Protein 4MFI (pdb70)

Radius of gyration: 21.53 Å; Cα contacts (8 Å, |Δi|>4): 781; chains: 1; bounding box: 60×63×35 Å

Foldseek 3Di:
DFQEDQDAQEEEDLCPLVNPVLVVVLQVVLCVVVVSHHYDYDNQHNDQVSNLVSQVVCVVDHPHGQKGKHWLFSQLVCVLVVFFDFCVVLCVVLVQPVVQFLVQQQVSQDDPRTGFFHHAFKKWKWKKFFVVLCVQLVHDPADDQALVRVLVSLLSSLVSLDPQAAQEEAEALVPRLQQLQQNLVQQVHACADALHGGCQPPSNLVSLVSLLCSCPVSRRYAYDHPRLVCVLVSRYRMYIDMLLSVVVSVVRHPGDMAIAHHHAHPPLAFRMAMTTIGMTGTPRHDPVSNSVSVSSRSSCLPLVNLLSSCVVRSGARRGNCVCVPPVSVVVCVVPVRSVNRHVCSNRHHHHDCQCRVQPCSSNLVSVLSNCCRPVVDRSNVSSVVSVVVSNVRCVVPPDVSPD

B-factor: mean 14.67, std 10.22, range [3.07, 52.26]

Solvent-accessible surface area: 16626 Å² total; per-residue (Å²): 136,62,27,75,52,116,43,68,7,36,2,19,0,11,28,13,47,181,3,34,64,6,2,136,73,2,15,30,69,0,63,123,158,54,112,127,31,54,16,111,31,42,101,4,13,168,54,42,66,76,0,1,101,87,0,77,71,18,30,163,31,56,123,2,0,1,0,0,0,2,7,22,59,51,3,2,90,2,15,35,64,52,33,9,14,38,0,51,129,9,12,64,126,48,60,21,76,40,109,19,3,11,101,11,0,16,40,22,3,70,25,107,54,125,33,32,0,2,0,5,0,3,11,0,0,0,0,0,10,7,43,55,9,3,132,131,11,65,28,63,96,78,9,7,125,44,4,64,46,2,28,130,23,0,58,61,0,49,157,36,9,31,108,76,86,16,0,0,0,4,3,27,18,102,54,0,1,10,1,0,0,0,0,0,12,15,68,59,5,13,0,4,92,128,49,91,10,20,1,47,85,105,37,1,32,58,0,0,53,25,0,65,63,0,23,71,66,91,30,3,5,33,30,0,118,79,16,23,76,42,1,6,87,9,73,2,0,0,0,2,2,22,4,45,30,24,72,44,2,66,92,64,20,236,49,89,8,5,12,6,68,6,4,52,10,106,152,67,43,54,3,3,0,1,2,16,0,0,0,0,0,0,33,46,6,27,115,121,13,25,25,24,0,0,63,1,0,18,18,3,2,33,35,73,3,3,0,42,5,8,45,107,26,28,35,11,5,0,20,91,38,0,71,105,28,84,59,1,155,124,63,6,67,97,53,89,70,15,96,39,2,19,86,7,10,102,91,12,94,57,16,9,50,1,19,12,15,4,51,35,0,10,118,26,2,3,56,6,0,44,15,0,3,109,178,17,24,80,2,67,152,17,2,41,72,4,33,134,110,0,68,94,42,2,74,173,59,7,66,212,124,56,137

Sequence (403 aa):
SVKSGSGPIDFWSSHPGQSSAAERELIGRFQDRFPTLSVKLIDAGKDYDEVAQKFNAALIGTDVPDVVLLDDRWWFHFALSGVLTALDDLFGQVGVDTTDYVDSLLADYEFNGRHYAVPYARSTPLFYYNKAAWQQAGLPDRGPQSWSEFDEWGPELQRVVGAGRSAHGWANADLISWTFQGPNWAFGGAYSDKWTLTLTEPATIAAGNFYRNSIHGKGYAAVANDIANEFATGILASAVASTGSLAGITASARFDFGAAPLPTGPDAAPACPTGGAGLAIPAKLSEERKVNALKFIAFVTNPTNTAYFSQQTGYLPVRKSAVDDASERHYLADNPRARVALDQLPHTRTQDYARVFLPGGDRIISAGLESSIGLRGADVTKTFTNIQKRLQVILDRQIMRKLA

Structure (mmCIF, N/CA/C/O backbone):
data_4MFI
#
_entry.id   4MFI
#
_cell.length_a   154.745
_cell.length_b   72.200
_cell.length_c   41.817
_cell.angle_alpha   90.00
_cell.angle_beta   96.41
_cell.angle_gamma   90.00
#
_symmetry.space_group_name_H-M   'C 1 2 1'
#
loop_
_entity.id
_entity.type
_entity.pdbx_description
1 polymer 'Sn-glycerol-3-phosphate ABC transporter substrate-binding protein UspB'
2 water water
#
loop_
_atom_site.group_PDB
_atom_site.id
_atom_site.type_symbol
_atom_site.label_atom_id
_atom_site.label_alt_id
_atom_site.label_comp_id
_atom_site.label_asym_id
_atom_site.label_entity_id
_atom_site.label_seq_id
_atom_site.pdbx_PDB_ins_code
_atom_site.Cartn_x
_atom_site.Cartn_y
_atom_site.Cartn_z
_atom_site.occupancy
_atom_site.B_iso_or_equiv
_atom_site.auth_seq_id
_atom_site.auth_comp_id
_atom_site.auth_asym_id
_atom_site.auth_atom_id
_atom_site.pdbx_PDB_model_num
ATOM 1 N N . SER A 1 31 ? 11.737 -3.396 11.232 1.00 39.90 31 SER A N 1
ATOM 2 C CA . SER A 1 31 ? 12.938 -2.655 10.863 1.00 39.10 31 SER A CA 1
ATOM 3 C C . SER A 1 31 ? 12.682 -1.152 10.774 1.00 34.57 31 SER A C 1
ATOM 4 O O . SER A 1 31 ? 13.616 -0.359 10.874 1.00 34.93 31 SER A O 1
ATOM 7 N N . VAL A 1 32 ? 11.426 -0.754 10.583 1.00 30.30 32 VAL A N 1
ATOM 8 C CA . VAL A 1 32 ? 11.113 0.675 10.539 1.00 24.96 32 VAL A CA 1
ATOM 9 C C . VAL A 1 32 ? 10.015 1.107 11.504 1.00 20.94 32 VAL A C 1
ATOM 10 O O . VAL A 1 32 ? 9.226 0.291 11.998 1.00 22.26 32 VAL A O 1
ATOM 14 N N . LYS A 1 33 ? 9.982 2.411 11.760 1.00 18.79 33 LYS A N 1
ATOM 15 C CA . LYS A 1 33 ? 8.915 3.021 12.532 1.00 17.99 33 LYS A CA 1
ATOM 16 C C . LYS A 1 33 ? 7.675 3.091 11.656 1.00 18.99 33 LYS A C 1
ATOM 17 O O . LYS A 1 33 ? 7.646 3.798 10.646 1.00 18.80 33 LYS A O 1
ATOM 23 N N . SER A 1 34 ? 6.651 2.348 12.046 1.00 21.62 34 SER A N 1
ATOM 24 C CA . SER A 1 34 ? 5.424 2.288 11.273 1.00 25.10 34 SER A CA 1
ATOM 25 C C . SER A 1 34 ? 4.238 2.524 12.198 1.00 28.16 34 SER A C 1
ATOM 26 O O . SER A 1 34 ? 4.409 2.715 13.402 1.00 30.31 34 SER A O 1
ATOM 29 N N . GLY A 1 35 ? 3.033 2.523 11.647 1.00 31.12 35 GLY A N 1
ATOM 30 C CA . GLY A 1 35 ? 1.857 2.693 12.478 1.00 32.71 35 GLY A CA 1
ATOM 31 C C . GLY A 1 35 ? 1.367 4.125 12.560 1.00 33.19 35 GLY A C 1
ATOM 32 O O . GLY A 1 35 ? 1.893 5.017 11.887 1.00 32.89 35 GLY A O 1
ATOM 33 N N . SER A 1 36 ? 0.368 4.344 13.410 1.00 34.96 36 SER A N 1
ATOM 34 C CA . SER A 1 36 ? -0.398 5.586 13.393 1.00 34.51 36 SER A CA 1
ATOM 35 C C . SER A 1 36 ? -0.229 6.463 14.630 1.00 31.55 36 SER A C 1
ATOM 36 O O . SER A 1 36 ? -1.085 7.305 14.911 1.00 32.47 36 SER A O 1
ATOM 39 N N . GLY A 1 37 ? 0.861 6.277 15.369 1.00 27.37 37 GLY A N 1
ATOM 40 C CA . GLY A 1 37 ? 1.152 7.153 16.490 1.00 23.99 37 GLY A CA 1
ATOM 41 C C . GLY A 1 37 ? 1.462 8.546 15.973 1.00 21.70 37 GLY A C 1
ATOM 42 O O . GLY A 1 37 ? 1.739 8.712 14.786 1.00 20.73 37 GLY A O 1
ATOM 43 N N . PRO A 1 38 ? 1.414 9.555 16.855 1.00 21.31 38 PRO A N 1
ATOM 44 C CA . PRO A 1 38 ? 1.645 10.950 16.461 1.00 19.73 38 PRO A CA 1
ATOM 45 C C . PRO A 1 38 ? 3.006 11.157 15.814 1.00 17.75 38 PRO A C 1
ATOM 46 O O . PRO A 1 38 ? 3.937 10.375 16.045 1.00 19.00 38 PRO A O 1
ATOM 50 N N . ILE A 1 39 ? 3.107 12.202 15.000 1.00 14.44 39 ILE A N 1
ATOM 51 C CA . ILE A 1 39 ? 4.385 12.647 14.463 1.00 12.50 39 ILE A CA 1
ATOM 52 C C . ILE A 1 39 ? 5.263 13.146 15.612 1.00 12.83 39 ILE A C 1
ATOM 53 O O . ILE A 1 39 ? 4.894 14.095 16.309 1.00 13.92 39 ILE A O 1
ATOM 58 N N . ASP A 1 40 ? 6.412 12.503 15.818 1.00 11.81 40 ASP A N 1
ATOM 59 C CA . ASP A 1 40 ? 7.323 12.889 16.894 1.00 11.82 40 ASP A CA 1
ATOM 60 C C . ASP A 1 40 ? 8.345 13.894 16.372 1.00 9.90 40 ASP A C 1
ATOM 61 O O . ASP A 1 40 ? 9.163 13.570 15.506 1.00 10.67 40 ASP A O 1
ATOM 66 N N . PHE A 1 41 ? 8.267 15.121 16.880 1.00 10.19 41 PHE A N 1
ATOM 67 C CA . PHE A 1 41 ? 9.127 16.222 16.453 1.00 9.20 41 PHE A CA 1
ATOM 68 C C . PHE A 1 41 ? 10.138 16.501 17.561 1.00 10.45 41 PHE A C 1
ATOM 69 O O . PHE A 1 41 ? 9.781 16.999 18.633 1.00 11.51 41 PHE A O 1
ATOM 77 N N . TRP A 1 42 ? 11.395 16.155 17.298 1.00 10.54 42 TRP A N 1
ATOM 78 C CA . TRP A 1 42 ? 12.477 16.358 18.257 1.00 10.03 42 TRP A CA 1
ATOM 79 C C . TRP A 1 42 ? 13.169 17.689 18.022 1.00 9.79 42 TRP A C 1
ATOM 80 O O . TRP A 1 42 ? 13.824 17.891 16.994 1.00 10.19 42 TRP A O 1
ATOM 91 N N . SER A 1 43 ? 13.023 18.595 18.982 1.00 9.23 43 SER A N 1
ATOM 92 C CA . SER A 1 43 ? 13.597 19.930 18.881 1.00 9.70 43 SER A CA 1
ATOM 93 C C . SER A 1 43 ? 14.332 20.318 20.162 1.00 11.44 43 SER A C 1
ATOM 94 O O . SER A 1 43 ? 14.020 19.819 21.247 1.00 13.76 43 SER A O 1
ATOM 97 N N . SER A 1 44 ? 15.311 21.205 20.026 1.00 10.88 44 SER A N 1
ATOM 98 C CA . SER A 1 44 ? 15.966 21.808 21.180 1.00 12.17 44 SER A CA 1
ATOM 99 C C . SER A 1 44 ? 15.334 23.159 21.507 1.00 11.17 44 SER A C 1
ATOM 100 O O . SER A 1 44 ? 15.784 23.860 22.413 1.00 12.59 44 SER A O 1
ATOM 103 N N . HIS A 1 45 ? 14.284 23.510 20.769 1.00 11.98 45 HIS A N 1
ATOM 104 C CA . HIS A 1 45 ? 13.599 24.789 20.951 1.00 12.08 45 HIS A CA 1
ATOM 105 C C . HIS A 1 45 ? 14.573 25.964 20.853 1.00 11.82 45 HIS A C 1
ATOM 106 O O . HIS A 1 45 ? 14.669 26.768 21.785 1.00 13.48 45 HIS A O 1
ATOM 113 N N . PRO A 1 46 ? 15.293 26.075 19.727 1.00 11.96 46 PRO A N 1
ATOM 114 C CA . PRO A 1 46 ? 16.340 27.099 19.631 1.00 12.20 46 PRO A CA 1
ATOM 115 C C . PRO A 1 46 ? 15.771 28.507 19.773 1.00 13.90 46 PRO A C 1
ATOM 116 O O . PRO A 1 46 ? 14.674 28.789 19.281 1.00 14.01 46 PRO A O 1
ATOM 120 N N . GLY A 1 47 ? 16.503 29.381 20.454 1.00 16.24 47 GLY A N 1
ATOM 121 C CA . GLY A 1 47 ? 16.003 30.717 20.716 1.00 17.09 47 GLY A CA 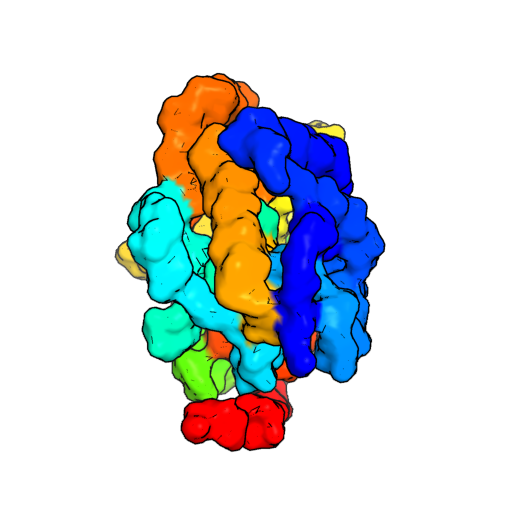1
ATOM 122 C C . GLY A 1 47 ? 14.813 30.717 21.657 1.00 17.75 47 GLY A C 1
ATOM 123 O O . GLY A 1 47 ? 13.956 31.599 21.572 1.00 20.07 47 GLY A O 1
ATOM 124 N N . GLN A 1 48 ? 14.761 29.722 22.545 1.00 17.34 48 GLN A N 1
ATOM 125 C CA . GLN A 1 48 ? 13.689 29.581 23.540 1.00 18.79 48 GLN A CA 1
ATOM 126 C C . GLN A 1 48 ? 12.315 29.599 22.887 1.00 17.78 48 GLN A C 1
ATOM 127 O O . GLN A 1 48 ? 11.426 30.356 23.296 1.00 18.82 48 GLN A O 1
ATOM 133 N N . SER A 1 49 ? 12.146 28.741 21.888 1.00 15.45 49 SER A N 1
ATOM 134 C CA . SER A 1 49 ? 11.033 28.853 20.954 1.00 13.83 49 SER A CA 1
ATOM 135 C C . SER A 1 49 ? 9.926 27.832 21.146 1.00 13.67 49 SER A C 1
ATOM 136 O O . SER A 1 49 ? 9.122 27.637 20.239 1.00 14.50 49 SER A O 1
ATOM 139 N N . SER A 1 50 ? 9.863 27.188 22.310 1.00 13.83 50 SER A N 1
ATOM 140 C CA . SER A 1 50 ? 8.850 26.150 22.513 1.00 14.92 50 SER A CA 1
ATOM 141 C C . SER A 1 50 ? 7.423 26.677 22.331 1.00 13.64 50 SER A C 1
ATOM 142 O O . SER A 1 50 ? 6.591 25.996 21.743 1.00 13.42 50 SER A O 1
ATOM 145 N N . ALA A 1 51 ? 7.145 27.886 22.815 1.00 14.36 51 ALA A N 1
ATOM 146 C CA . ALA A 1 51 ? 5.825 28.487 22.609 1.00 15.66 51 ALA A CA 1
ATOM 147 C C . ALA A 1 51 ? 5.508 28.698 21.126 1.00 14.49 51 ALA A C 1
ATOM 148 O O . ALA A 1 51 ? 4.393 28.423 20.676 1.00 15.45 51 ALA A O 1
ATOM 150 N N . ALA A 1 52 ? 6.483 29.187 20.365 1.00 13.95 52 ALA A N 1
ATOM 151 C CA . ALA A 1 52 ? 6.282 29.391 18.934 1.00 12.51 52 ALA A CA 1
ATOM 152 C C . ALA A 1 52 ? 6.073 28.057 18.228 1.00 11.77 52 ALA A C 1
ATOM 153 O O . ALA A 1 52 ? 5.255 27.950 17.315 1.00 12.38 52 ALA A O 1
ATOM 155 N N . GLU A 1 53 ? 6.813 27.036 18.657 1.00 11.48 53 GLU A N 1
ATOM 156 C CA . GLU A 1 53 ? 6.667 25.704 18.080 1.00 11.90 53 GLU A CA 1
ATOM 157 C C . GLU A 1 53 ? 5.296 25.096 18.389 1.00 12.13 53 GLU A C 1
ATOM 158 O O . GLU A 1 53 ? 4.677 24.471 17.523 1.00 12.53 53 GLU A O 1
ATOM 164 N N . ARG A 1 54 ? 4.815 25.274 19.616 1.00 12.54 54 ARG A N 1
ATOM 165 C CA . ARG A 1 54 ? 3.476 24.796 19.955 1.00 13.56 54 ARG A CA 1
ATOM 166 C C . ARG A 1 54 ? 2.402 25.499 19.122 1.00 14.07 54 ARG A C 1
ATOM 167 O O . ARG A 1 54 ? 1.407 24.884 18.736 1.00 14.83 54 ARG A O 1
ATOM 175 N N . GLU A 1 55 ? 2.608 26.782 18.838 1.00 13.12 55 GLU A N 1
ATOM 176 C CA . GLU A 1 55 ? 1.675 27.522 17.997 1.00 13.02 55 GLU A CA 1
ATOM 177 C C . GLU A 1 55 ? 1.684 26.976 16.571 1.00 13.12 55 GLU A C 1
ATOM 178 O O . GLU A 1 55 ? 0.628 26.794 15.962 1.00 13.47 55 GLU A O 1
ATOM 184 N N . LEU A 1 56 ? 2.871 26.699 16.039 1.00 12.77 56 LEU A N 1
ATOM 185 C CA . LEU A 1 56 ? 2.973 26.154 14.689 1.00 12.18 56 LEU A CA 1
ATOM 186 C C . LEU A 1 56 ? 2.333 24.765 14.603 1.00 11.21 56 LEU A C 1
ATOM 187 O O . LEU A 1 56 ? 1.676 24.433 13.612 1.00 11.46 56 LEU A O 1
ATOM 192 N N . ILE A 1 57 ? 2.507 23.964 15.651 1.00 10.67 57 ILE A N 1
ATOM 193 C CA . ILE A 1 57 ? 1.881 22.644 15.718 1.00 12.32 57 ILE A CA 1
ATOM 194 C C . ILE A 1 57 ? 0.355 22.766 15.724 1.00 13.27 57 ILE A C 1
ATOM 195 O O . ILE A 1 57 ? -0.343 21.995 15.060 1.00 12.12 57 ILE A O 1
ATOM 200 N N . GLY A 1 58 ? -0.155 23.754 16.457 1.00 13.09 58 GLY A N 1
ATOM 201 C CA . GLY A 1 58 ? -1.586 23.999 16.501 1.00 13.32 58 GLY A CA 1
ATOM 202 C C . GLY A 1 58 ? -2.117 24.361 15.127 1.00 12.34 58 GLY A C 1
ATOM 203 O O . GLY A 1 58 ? -3.173 23.870 14.708 1.00 14.38 58 GLY A O 1
ATOM 204 N N . ARG A 1 59 ? -1.387 25.223 14.423 1.00 12.21 59 ARG A N 1
ATOM 205 C CA . ARG A 1 59 ? -1.769 25.605 13.065 1.00 11.09 59 ARG A CA 1
ATOM 206 C C . ARG A 1 59 ? -1.758 24.388 12.142 1.00 11.18 59 ARG A C 1
ATOM 207 O O . ARG A 1 59 ? -2.650 24.224 11.306 1.00 12.67 59 ARG A O 1
ATOM 215 N N . PHE A 1 60 ? -0.752 23.532 12.305 1.00 11.46 60 PHE A N 1
ATOM 216 C CA . PHE A 1 60 ? -0.643 22.329 11.488 1.00 10.89 60 PHE A CA 1
ATOM 217 C C . PHE A 1 60 ? -1.832 21.402 11.707 1.00 11.48 60 PHE A C 1
ATOM 218 O O . PHE A 1 60 ? -2.446 20.917 10.748 1.00 12.47 60 PHE A O 1
ATOM 226 N N . GLN A 1 61 ? -2.161 21.168 12.972 1.00 12.35 61 GLN A N 1
ATOM 227 C CA . GLN A 1 61 ? -3.258 20.272 13.315 1.00 14.65 61 GLN A CA 1
ATOM 228 C C . GLN A 1 61 ? -4.614 20.813 12.859 1.00 14.86 61 GLN A C 1
ATOM 229 O O . GLN A 1 61 ? -5.531 20.036 12.581 1.00 17.58 61 GLN A O 1
ATOM 235 N N . ASP A 1 62 ? -4.736 22.136 12.754 1.00 14.77 62 ASP A N 1
ATOM 236 C CA . ASP A 1 62 ? -5.944 22.740 12.179 1.00 16.68 62 ASP A CA 1
ATOM 237 C C . ASP A 1 62 ? -6.069 22.428 10.688 1.00 17.29 62 ASP A C 1
ATOM 238 O O . ASP A 1 62 ? -7.165 22.172 10.185 1.00 18.70 62 ASP A O 1
ATOM 243 N N . ARG A 1 63 ? -4.938 22.463 9.987 1.00 15.37 63 ARG A N 1
ATOM 244 C CA . ARG A 1 63 ? -4.904 22.270 8.541 1.00 14.31 63 ARG A CA 1
ATOM 245 C C . ARG A 1 63 ? -4.949 20.792 8.176 1.00 14.53 63 ARG A C 1
ATOM 246 O O . ARG A 1 63 ? -5.507 20.415 7.143 1.00 14.46 63 ARG A O 1
ATOM 254 N N . PHE A 1 64 ? -4.350 19.963 9.026 1.00 14.38 64 PHE A N 1
ATOM 255 C CA . PHE A 1 64 ? -4.298 18.518 8.813 1.00 13.89 64 PHE A CA 1
ATOM 256 C C . PHE A 1 64 ? -4.956 17.827 10.007 1.00 14.81 64 PHE A C 1
ATOM 257 O O . PHE A 1 64 ? -4.266 17.287 10.871 1.00 15.50 64 PHE A O 1
ATOM 265 N N . PRO A 1 65 ? -6.301 17.843 10.062 1.00 17.10 65 PRO A N 1
ATOM 266 C CA . PRO A 1 65 ? -7.022 17.400 11.264 1.00 18.52 65 PRO A CA 1
ATOM 267 C C . PRO A 1 65 ? -6.877 15.913 11.581 1.00 23.16 65 PRO A C 1
ATOM 268 O O . PRO A 1 65 ? -7.262 15.490 12.671 1.00 25.78 65 PRO A O 1
ATOM 272 N N . THR A 1 66 ? -6.328 15.138 10.652 1.00 25.72 66 THR A N 1
ATOM 273 C CA . THR A 1 66 ? -6.146 13.708 10.873 1.00 28.95 66 THR A CA 1
ATOM 274 C C . THR A 1 66 ? -4.760 13.385 11.433 1.00 25.51 66 THR A C 1
ATOM 275 O O . THR A 1 66 ? -4.470 12.234 11.758 1.00 28.30 66 THR A O 1
ATOM 279 N N . LEU A 1 67 ? -3.908 14.401 11.547 1.00 20.66 67 LEU A N 1
ATOM 280 C CA . LEU A 1 67 ? -2.553 14.203 12.050 1.00 18.80 67 LEU A CA 1
ATOM 281 C C . LEU A 1 67 ? -2.353 14.958 13.358 1.00 20.08 67 LEU A C 1
ATOM 282 O O . LEU A 1 67 ? -2.872 16.060 13.533 1.00 23.19 67 LEU A O 1
ATOM 287 N N . SER A 1 68 ? -1.609 14.361 14.281 1.00 19.62 68 SER A N 1
ATOM 288 C CA . SER A 1 68 ? -1.213 15.073 15.487 1.00 21.22 68 SER A CA 1
ATOM 289 C C . SER A 1 68 ? 0.301 15.019 15.645 1.00 18.55 68 SER A C 1
ATOM 290 O O . SER A 1 68 ? 0.957 14.085 15.172 1.00 18.92 68 SER A O 1
ATOM 293 N N . VAL A 1 69 ? 0.847 16.034 16.300 1.00 16.08 69 VAL A N 1
ATOM 294 C CA . VAL A 1 69 ? 2.286 16.151 16.486 1.00 15.29 69 VAL A CA 1
ATOM 295 C C . VAL A 1 69 ? 2.617 16.226 17.968 1.00 16.57 69 VAL A C 1
ATOM 296 O O . VAL A 1 69 ? 1.953 16.931 18.732 1.00 19.39 69 VAL A O 1
ATOM 300 N N . LYS A 1 70 ? 3.638 15.482 18.371 1.00 14.50 70 LYS A N 1
ATOM 301 C CA . LYS A 1 70 ? 4.146 15.537 19.729 1.00 16.24 70 LYS A CA 1
ATOM 302 C C . LYS A 1 70 ? 5.476 16.288 19.707 1.00 15.60 70 LYS A C 1
ATOM 303 O O . LYS A 1 70 ? 6.416 15.880 19.016 1.00 15.07 70 LYS A O 1
ATOM 309 N N . LEU A 1 71 ? 5.537 17.399 20.436 1.00 13.32 71 LEU A N 1
ATOM 310 C CA . LEU A 1 71 ? 6.769 18.168 20.562 1.00 13.90 71 LEU A CA 1
ATOM 311 C C . LEU A 1 71 ? 7.605 17.579 21.687 1.00 14.54 71 LEU A C 1
ATOM 312 O O . LEU A 1 71 ? 7.186 17.563 22.846 1.00 17.01 71 LEU A O 1
ATOM 317 N N . ILE A 1 72 ? 8.781 17.073 21.332 1.00 14.41 72 ILE A N 1
ATOM 318 C CA . ILE A 1 72 ? 9.666 16.430 22.285 1.00 16.45 72 ILE A CA 1
ATOM 319 C C . ILE A 1 72 ? 10.845 17.349 22.571 1.00 16.02 72 ILE A C 1
ATOM 320 O O . ILE A 1 72 ? 11.500 17.808 21.639 1.00 15.94 72 ILE A O 1
ATOM 325 N N . ASP A 1 73 ? 11.107 17.630 23.848 1.00 18.58 73 ASP A N 1
ATOM 326 C CA . ASP A 1 73 ? 12.329 18.338 24.232 1.00 20.12 73 ASP A CA 1
ATOM 327 C C . ASP A 1 73 ? 13.494 17.360 24.120 1.00 18.99 73 ASP A C 1
ATOM 328 O O . ASP A 1 73 ? 13.726 16.539 25.014 1.00 20.63 73 ASP A O 1
ATOM 333 N N . ALA A 1 74 ? 14.228 17.462 23.019 1.00 16.81 74 ALA A N 1
ATOM 334 C CA . ALA A 1 74 ? 15.257 16.485 22.686 1.00 15.80 74 ALA A CA 1
ATOM 335 C C . ALA A 1 74 ? 16.651 16.937 23.113 1.00 15.38 74 ALA A C 1
ATOM 336 O O . ALA A 1 74 ? 17.645 16.266 22.829 1.00 17.27 74 ALA A O 1
ATOM 338 N N . GLY A 1 75 ? 16.736 18.068 23.803 1.00 15.85 75 GLY A N 1
ATOM 339 C CA . GLY A 1 75 ? 18.030 18.538 24.268 1.00 18.08 75 GLY A CA 1
ATOM 340 C C . GLY A 1 75 ? 18.080 20.039 24.451 1.00 16.30 75 GLY A C 1
ATOM 341 O O . GLY A 1 75 ? 17.228 20.758 23.935 1.00 18.67 75 GLY A O 1
ATOM 342 N N . LYS A 1 76 ? 19.080 20.516 25.184 1.00 16.02 76 LYS A N 1
ATOM 343 C CA . LYS A 1 76 ? 19.207 21.948 25.431 1.00 17.47 76 LYS A CA 1
ATOM 344 C C . LYS A 1 76 ? 19.884 22.669 24.260 1.00 15.48 76 LYS A C 1
ATOM 345 O O . LYS A 1 76 ? 19.814 23.894 24.147 1.00 16.56 76 LYS A O 1
ATOM 351 N N . ASP A 1 77 ? 20.538 21.902 23.393 1.00 13.53 77 ASP A N 1
ATOM 352 C CA . ASP A 1 77 ? 21.208 22.467 22.224 1.00 12.19 77 ASP A CA 1
ATOM 353 C C . ASP A 1 77 ? 21.285 21.435 21.105 1.00 10.38 77 ASP A C 1
ATOM 354 O O . ASP A 1 77 ? 20.847 20.288 21.283 1.00 10.58 77 ASP A O 1
ATOM 359 N N . TYR A 1 78 ? 21.847 21.832 19.966 1.00 9.89 78 TYR A N 1
ATOM 360 C CA . TYR A 1 78 ? 21.895 20.959 18.801 1.00 8.81 78 TYR A CA 1
ATOM 361 C C . TYR A 1 78 ? 22.749 19.722 19.040 1.00 8.42 78 TYR A C 1
ATOM 362 O O . TYR A 1 78 ? 22.450 18.654 18.507 1.00 10.17 78 TYR A O 1
ATOM 371 N N . ASP A 1 79 ? 23.819 19.868 19.821 1.00 9.36 79 ASP A N 1
ATOM 372 C CA . ASP A 1 79 ? 24.689 18.738 20.121 1.00 11.01 79 ASP A CA 1
ATOM 373 C C . ASP A 1 79 ? 23.927 17.658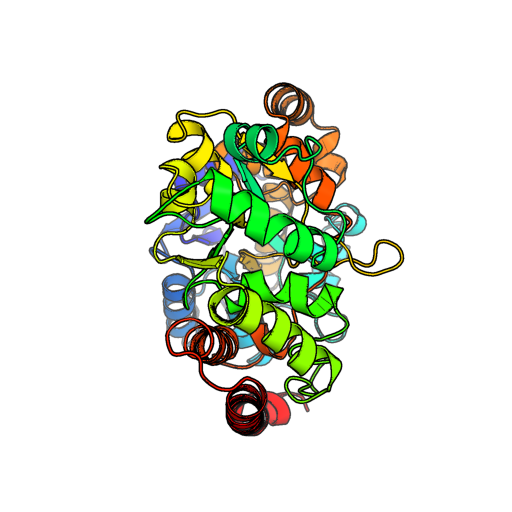 20.879 1.00 10.16 79 ASP A C 1
ATOM 374 O O . ASP A 1 79 ? 24.077 16.467 20.600 1.00 10.76 79 ASP A O 1
ATOM 379 N N . GLU A 1 80 ? 23.094 18.075 21.829 1.00 9.87 80 GLU A N 1
ATOM 380 C CA . GLU A 1 80 ? 22.324 17.123 22.621 1.00 10.77 80 GLU A CA 1
ATOM 381 C C . GLU A 1 80 ? 21.258 16.422 21.784 1.00 9.75 80 GLU A C 1
ATOM 382 O O . GLU A 1 80 ? 21.025 15.221 21.951 1.00 11.38 80 GLU A O 1
ATOM 388 N N . VAL A 1 81 ? 20.616 17.156 20.878 1.00 9.95 81 VAL A N 1
ATOM 389 C CA . VAL A 1 81 ? 19.639 16.529 19.991 1.00 9.65 81 VAL A CA 1
ATOM 390 C C . VAL A 1 81 ? 20.321 15.454 19.155 1.00 8.74 81 VAL A C 1
ATOM 391 O O . VAL A 1 81 ? 19.785 14.359 18.980 1.00 10.03 81 VAL A O 1
ATOM 395 N N . ALA A 1 82 ? 21.513 15.766 18.654 1.00 9.05 82 ALA A N 1
ATOM 396 C CA . ALA A 1 82 ? 22.248 14.823 17.828 1.00 8.95 82 ALA A CA 1
ATOM 397 C C . ALA A 1 82 ? 22.566 13.529 18.586 1.00 8.97 82 ALA A C 1
ATOM 398 O O . ALA A 1 82 ? 22.427 12.437 18.026 1.00 9.52 82 ALA A O 1
ATOM 400 N N . GLN A 1 83 ? 23.001 13.636 19.845 1.00 10.43 83 GLN A N 1
ATOM 401 C CA . GLN A 1 83 ? 23.296 12.433 20.627 1.00 10.02 83 GLN A CA 1
ATOM 402 C C . GLN A 1 83 ? 22.041 11.619 20.923 1.00 10.22 83 GLN A C 1
ATOM 403 O O . GLN A 1 83 ? 22.071 10.386 20.900 1.00 12.70 83 GLN A O 1
ATOM 409 N N . LYS A 1 84 ? 20.935 12.303 21.201 1.00 10.35 84 LYS A N 1
ATOM 410 C CA . LYS A 1 84 ? 19.689 11.597 21.464 1.00 10.51 84 LYS A CA 1
ATOM 411 C C . LYS A 1 84 ? 19.251 10.842 20.208 1.00 10.28 84 LYS A C 1
ATOM 412 O O . LYS A 1 84 ? 18.828 9.681 20.286 1.00 11.03 84 LYS A O 1
ATOM 418 N N . PHE A 1 85 ? 19.386 11.491 19.052 1.00 9.97 85 PHE A N 1
ATOM 419 C CA . PHE A 1 85 ? 19.079 10.851 17.777 1.00 10.21 85 PHE A CA 1
ATOM 420 C C . PHE A 1 85 ? 19.994 9.650 17.539 1.00 10.94 85 PHE A C 1
ATOM 421 O O . PHE A 1 85 ? 19.528 8.569 17.184 1.00 10.82 85 PHE A O 1
ATOM 429 N N . ASN A 1 86 ? 21.296 9.831 17.743 1.00 10.74 86 ASN A N 1
ATOM 430 C CA . ASN A 1 86 ? 22.244 8.740 17.565 1.00 12.17 86 ASN A CA 1
ATOM 431 C C . ASN A 1 86 ? 21.849 7.499 18.370 1.00 11.61 86 ASN A C 1
ATOM 432 O O . ASN A 1 86 ? 21.868 6.374 17.858 1.00 12.95 86 ASN A O 1
ATOM 437 N N . ALA A 1 87 ? 21.474 7.707 19.627 1.00 11.76 87 ALA A N 1
ATOM 438 C CA . ALA A 1 87 ? 21.109 6.589 20.488 1.00 13.23 87 ALA A CA 1
ATOM 439 C C . ALA A 1 87 ? 19.826 5.911 20.031 1.00 12.34 87 ALA A C 1
ATOM 440 O O . ALA A 1 87 ? 19.679 4.693 20.154 1.00 15.77 87 ALA A O 1
ATOM 442 N N . ALA A 1 88 ? 18.894 6.700 19.503 1.00 12.30 88 ALA A N 1
ATOM 443 C CA . ALA A 1 88 ? 17.600 6.166 19.093 1.00 13.68 88 ALA A CA 1
ATOM 444 C C . ALA A 1 88 ? 17.726 5.295 17.844 1.00 15.03 88 ALA A C 1
ATOM 445 O O . ALA A 1 88 ? 16.872 4.448 17.577 1.00 17.09 88 ALA A O 1
ATOM 447 N N . LEU A 1 89 ? 18.803 5.498 17.091 1.00 14.34 89 LEU A N 1
ATOM 448 C CA . LEU A 1 89 ? 18.998 4.808 15.817 1.00 16.41 89 LEU A CA 1
ATOM 449 C C . LEU A 1 89 ? 19.156 3.287 15.917 1.00 22.72 89 LEU A C 1
ATOM 450 O O . LEU A 1 89 ? 18.988 2.583 14.919 1.00 25.25 89 LEU A O 1
ATOM 455 N N . ILE A 1 90 ? 19.470 2.774 17.103 1.00 25.30 90 ILE A N 1
ATOM 456 C CA . ILE A 1 90 ? 19.570 1.322 17.267 1.00 27.57 90 ILE A CA 1
ATOM 457 C C . ILE A 1 90 ? 18.213 0.638 17.078 1.00 28.27 90 ILE A C 1
ATOM 458 O O . ILE A 1 90 ? 18.141 -0.482 16.563 1.00 32.96 90 ILE A O 1
ATOM 463 N N . GLY A 1 91 ? 17.142 1.321 17.478 1.00 24.06 91 GLY A N 1
ATOM 464 C CA . GLY A 1 91 ? 15.799 0.771 17.383 1.00 23.90 91 GLY A CA 1
ATOM 465 C C . GLY A 1 91 ? 14.879 1.595 16.497 1.00 24.39 91 GLY A C 1
ATOM 466 O O . GLY A 1 91 ? 15.336 2.320 15.607 1.00 23.91 91 GLY A O 1
ATOM 467 N N . THR A 1 92 ? 13.574 1.497 16.744 1.00 24.53 92 THR A N 1
ATOM 468 C CA . THR A 1 92 ? 12.587 2.183 15.910 1.00 26.34 92 THR A CA 1
ATOM 469 C C . THR A 1 92 ? 11.880 3.346 16.612 1.00 25.24 92 THR A C 1
ATOM 470 O O . THR A 1 92 ? 10.960 3.948 16.053 1.00 27.31 92 THR A O 1
ATOM 474 N N . ASP A 1 93 ? 12.313 3.673 17.827 1.00 23.30 93 ASP A N 1
ATOM 475 C CA . ASP A 1 93 ? 11.792 4.850 18.515 1.00 25.60 93 ASP A CA 1
ATOM 476 C C . ASP A 1 93 ? 12.565 6.098 18.089 1.00 22.66 93 ASP A C 1
ATOM 477 O O . ASP A 1 93 ? 12.998 6.899 18.919 1.00 24.43 93 ASP A O 1
ATOM 482 N N . VAL A 1 94 ? 12.745 6.241 16.781 1.00 18.91 94 VAL A N 1
ATOM 483 C CA . VAL A 1 94 ? 13.361 7.426 16.204 1.00 16.03 94 VAL A CA 1
ATOM 484 C C . VAL A 1 94 ? 12.307 8.512 16.052 1.00 14.12 94 VAL A C 1
ATOM 485 O O . VAL A 1 94 ? 11.108 8.221 16.027 1.00 16.31 94 VAL A O 1
ATOM 489 N N . PRO A 1 95 ? 12.744 9.775 15.967 1.00 12.47 95 PRO A N 1
ATOM 490 C CA . PRO A 1 95 ? 11.796 10.853 15.672 1.00 12.08 95 PRO A CA 1
ATOM 491 C C . PRO A 1 95 ? 11.286 10.737 14.242 1.00 11.05 95 PRO A C 1
ATOM 492 O O . PRO A 1 95 ? 11.926 10.083 13.411 1.00 11.73 95 PRO A O 1
ATOM 496 N N . ASP A 1 96 ? 10.149 11.359 13.957 1.00 10.57 96 ASP A N 1
ATOM 497 C CA . ASP A 1 96 ? 9.706 11.525 12.576 1.00 9.79 96 ASP A CA 1
ATOM 498 C C . ASP A 1 96 ? 10.351 12.743 11.938 1.00 9.22 96 ASP A C 1
ATOM 499 O O . ASP A 1 96 ? 10.622 12.761 10.729 1.00 9.01 96 ASP A O 1
ATOM 504 N N . VAL A 1 97 ? 10.585 13.763 12.763 1.00 8.90 97 VAL A N 1
ATOM 505 C CA . VAL A 1 97 ? 11.169 15.030 12.325 1.00 7.79 97 VAL A CA 1
ATOM 506 C C . VAL A 1 97 ? 12.213 15.404 13.360 1.00 8.71 97 VAL A C 1
ATOM 507 O O . VAL A 1 97 ? 11.919 15.431 14.557 1.00 9.37 97 VAL A O 1
ATOM 511 N N . VAL A 1 98 ? 13.437 15.660 12.914 1.00 7.45 98 VAL A N 1
ATOM 512 C CA . VAL A 1 98 ? 14.524 15.956 13.843 1.00 7.95 98 VAL A CA 1
ATOM 513 C C . VAL A 1 98 ? 15.303 17.204 13.432 1.00 6.97 98 VAL A C 1
ATOM 514 O O . VAL A 1 98 ? 15.600 17.414 12.250 1.00 7.34 98 VAL A O 1
ATOM 518 N N . LEU A 1 99 ? 15.614 18.041 14.418 1.00 7.74 99 LEU A N 1
ATOM 519 C CA . LEU A 1 99 ? 16.348 19.281 14.196 1.00 8.23 99 LEU A CA 1
ATOM 520 C C . LEU A 1 99 ? 17.862 19.028 14.216 1.00 7.32 99 LEU A C 1
ATOM 521 O O . LEU A 1 99 ? 18.429 18.674 15.255 1.00 9.48 99 LEU A O 1
ATOM 526 N N . LEU A 1 100 ? 18.511 19.204 13.067 1.00 7.05 100 LEU A N 1
ATOM 527 C CA . LEU A 1 100 ? 19.946 18.931 12.931 1.00 6.40 100 LEU A CA 1
ATOM 528 C C . LEU A 1 100 ? 20.687 20.181 12.471 1.00 6.66 100 LEU A C 1
ATOM 529 O O . LEU A 1 100 ? 20.242 20.861 11.535 1.00 7.31 100 LEU A O 1
ATOM 534 N N . ASP A 1 101 ? 21.813 20.488 13.116 1.00 5.79 101 ASP A N 1
ATOM 535 C CA . ASP A 1 101 ? 22.527 21.721 12.773 1.00 5.51 101 ASP A CA 1
ATOM 536 C C . ASP A 1 101 ? 23.392 21.602 11.520 1.00 5.73 101 ASP A C 1
ATOM 537 O O . ASP A 1 101 ? 23.399 20.564 10.840 1.00 6.31 101 ASP A O 1
ATOM 542 N N . ASP A 1 102 ? 24.117 22.675 11.230 1.00 5.79 102 ASP A N 1
ATOM 543 C CA . ASP A 1 102 ? 24.921 22.779 10.015 1.00 5.03 102 ASP A CA 1
ATOM 544 C C . ASP A 1 102 ? 26.054 21.760 9.895 1.00 4.64 102 ASP A C 1
ATOM 545 O O . ASP A 1 102 ? 26.561 21.542 8.798 1.00 5.81 102 ASP A O 1
ATOM 550 N N . ARG A 1 103 ? 26.433 21.134 11.009 1.00 5.49 103 ARG A N 1
ATOM 551 C CA . ARG A 1 103 ? 27.514 20.151 11.022 1.00 7.07 103 ARG A CA 1
ATOM 552 C C . ARG A 1 103 ? 26.959 18.743 11.165 1.00 6.87 103 ARG A C 1
ATOM 553 O O . ARG A 1 103 ? 27.447 17.797 10.551 1.00 9.63 103 ARG A O 1
ATOM 561 N N . TRP A 1 104 ? 25.927 18.600 11.981 1.00 6.30 104 TRP A N 1
ATOM 562 C CA . TRP A 1 104 ? 25.412 17.272 12.273 1.00 5.37 104 TRP A CA 1
ATOM 563 C C . TRP A 1 104 ? 24.603 16.653 11.136 1.00 5.93 104 TRP A C 1
ATOM 564 O O . TRP A 1 104 ? 24.578 15.430 11.004 1.00 7.38 104 TRP A O 1
ATOM 575 N N . TRP A 1 105 ? 23.938 17.463 10.316 1.00 6.05 105 TRP A N 1
ATOM 576 C CA . TRP A 1 105 ? 23.087 16.858 9.290 1.00 6.63 105 TRP A CA 1
ATOM 577 C C . TRP A 1 105 ? 23.899 15.974 8.339 1.00 6.18 105 TRP A C 1
ATOM 578 O O . TRP A 1 105 ? 23.464 14.868 8.006 1.00 7.06 105 TRP A O 1
ATOM 589 N N . PHE A 1 106 ? 25.087 16.430 7.937 1.00 6.00 106 PHE A N 1
ATOM 590 C CA . PHE A 1 106 ? 25.881 15.648 6.987 1.00 5.42 106 PHE A CA 1
ATOM 591 C C . PHE A 1 106 ? 26.424 14.389 7.647 1.00 6.21 106 PHE A C 1
ATOM 592 O O . PHE A 1 106 ? 26.499 13.338 7.012 1.00 7.21 106 PHE A O 1
ATOM 600 N N . HIS A 1 107 ? 26.817 14.496 8.915 1.00 6.47 107 HIS A N 1
ATOM 601 C CA . HIS A 1 107 ? 27.254 13.323 9.658 1.00 6.30 107 HIS A CA 1
ATOM 602 C C . HIS A 1 107 ? 26.224 12.200 9.558 1.00 7.56 107 HIS A C 1
ATOM 603 O O . HIS A 1 107 ? 26.555 11.044 9.268 1.00 8.54 107 HIS A O 1
ATOM 610 N N . PHE A 1 108 ? 24.961 12.542 9.777 1.00 7.60 108 PHE A N 1
ATOM 611 C CA . PHE A 1 108 ? 23.907 11.541 9.685 1.00 7.39 108 PHE A CA 1
ATOM 612 C C . PHE A 1 108 ? 23.549 11.154 8.247 1.00 7.29 108 PHE A C 1
ATOM 613 O O . PHE A 1 108 ? 23.299 9.981 7.972 1.00 9.01 108 PHE A O 1
ATOM 621 N N . ALA A 1 109 ? 23.525 12.124 7.334 1.00 7.15 109 ALA A N 1
ATOM 622 C CA . ALA A 1 109 ? 23.232 11.825 5.933 1.00 8.10 109 ALA A CA 1
ATOM 623 C C . ALA A 1 109 ? 24.251 10.844 5.357 1.00 8.78 109 ALA A C 1
ATOM 624 O O . ALA A 1 109 ? 23.884 9.878 4.681 1.00 9.97 109 ALA A O 1
ATOM 626 N N . LEU A 1 110 ? 25.530 11.088 5.635 1.00 8.26 110 LEU A N 1
ATOM 627 C CA . LEU A 1 110 ? 26.594 10.220 5.135 1.00 9.12 110 LEU A CA 1
ATOM 628 C C . LEU A 1 110 ? 26.460 8.799 5.673 1.00 11.05 110 LEU A C 1
ATOM 629 O O . LEU A 1 110 ? 26.789 7.826 4.982 1.00 13.51 110 LEU A O 1
ATOM 634 N N . SER A 1 111 ? 25.962 8.676 6.901 1.00 11.97 111 SER A N 1
ATOM 635 C CA . SER A 1 111 ? 25.799 7.364 7.526 1.00 13.42 111 SER A CA 1
ATOM 636 C C . SER A 1 111 ? 24.587 6.592 6.997 1.00 14.42 111 SER A C 1
ATOM 637 O O . SER A 1 111 ? 24.394 5.424 7.338 1.00 16.98 111 SER A O 1
ATOM 640 N N . GLY A 1 112 ? 23.776 7.246 6.168 1.00 12.66 112 GLY A N 1
ATOM 641 C CA . GLY A 1 112 ? 22.653 6.593 5.518 1.00 13.70 112 GLY A CA 1
ATOM 642 C C . GLY A 1 112 ? 21.370 6.583 6.327 1.00 12.93 112 GLY A C 1
ATOM 643 O O . GLY A 1 112 ? 20.422 5.874 5.978 1.00 15.39 112 GLY A O 1
ATOM 644 N N . VAL A 1 113 ? 21.319 7.376 7.396 1.00 9.99 113 VAL A N 1
ATOM 645 C CA . VAL A 1 113 ? 20.157 7.352 8.288 1.00 10.07 113 VAL A CA 1
ATOM 646 C C . VAL A 1 113 ? 19.138 8.476 8.068 1.00 9.87 113 VAL A C 1
ATOM 647 O O . VAL A 1 113 ? 18.168 8.579 8.818 1.00 10.77 113 VAL A O 1
ATOM 651 N N . LEU A 1 114 ? 19.356 9.312 7.051 1.00 8.67 114 LEU A N 1
ATOM 652 C CA . LEU A 1 114 ? 18.393 10.351 6.689 1.00 8.28 114 LEU A CA 1
ATOM 653 C C . LEU A 1 114 ? 17.776 10.113 5.311 1.00 10.13 114 LEU A C 1
ATOM 654 O O . LEU A 1 114 ? 18.417 9.573 4.408 1.00 14.42 114 LEU A O 1
ATOM 659 N N . THR A 1 115 ? 16.535 10.552 5.145 1.00 9.90 115 THR A N 1
ATOM 660 C CA . THR A 1 115 ? 15.845 10.443 3.865 1.00 10.54 115 THR A CA 1
ATOM 661 C C . THR A 1 115 ? 16.275 11.556 2.918 1.00 10.04 115 THR A C 1
ATOM 662 O O . THR A 1 115 ? 16.252 12.731 3.292 1.00 10.59 115 THR A O 1
ATOM 666 N N . ALA A 1 116 ? 16.671 11.196 1.699 1.00 10.67 116 ALA A N 1
ATOM 667 C CA . ALA A 1 116 ? 16.843 12.184 0.638 1.00 9.95 116 ALA A CA 1
ATOM 668 C C . ALA A 1 116 ? 15.448 12.661 0.242 1.00 11.08 116 ALA A C 1
ATOM 669 O O . ALA A 1 116 ? 14.575 11.850 -0.082 1.00 12.47 116 ALA A O 1
ATOM 671 N N . LEU A 1 117 ? 15.240 13.974 0.275 1.00 11.56 117 LEU A N 1
ATOM 672 C CA . LEU A 1 117 ? 13.891 14.547 0.261 1.00 9.88 117 LEU A CA 1
ATOM 673 C C . LEU A 1 117 ? 13.321 14.902 -1.107 1.00 10.49 117 LEU A C 1
ATOM 674 O O . LEU A 1 117 ? 12.137 15.223 -1.211 1.00 11.50 117 LEU A O 1
ATOM 679 N N . ASP A 1 118 ? 14.139 14.854 -2.150 1.00 11.07 118 ASP A N 1
ATOM 680 C CA . ASP A 1 118 ? 13.733 15.423 -3.437 1.00 11.48 118 ASP A CA 1
ATOM 681 C C . ASP A 1 118 ? 12.487 14.801 -4.064 1.00 13.87 118 ASP A C 1
ATOM 682 O O . ASP A 1 118 ? 11.616 15.520 -4.567 1.00 13.76 118 ASP A O 1
ATOM 687 N N . ASP A 1 119 ? 12.392 13.477 -4.027 1.00 14.34 119 ASP A N 1
ATOM 688 C CA . ASP A 1 119 ? 11.213 12.808 -4.561 1.00 15.81 119 ASP A CA 1
ATOM 689 C C . ASP A 1 119 ? 9.974 13.207 -3.769 1.00 14.23 119 ASP A C 1
ATOM 690 O O . ASP A 1 119 ? 8.931 13.513 -4.349 1.00 15.08 119 ASP A O 1
ATOM 695 N N . LEU A 1 120 ? 10.096 13.219 -2.446 1.00 14.10 120 LEU A N 1
ATOM 696 C CA . LEU A 1 120 ? 8.994 13.648 -1.584 1.00 13.57 120 LEU A CA 1
ATOM 697 C C . LEU A 1 120 ? 8.592 15.110 -1.808 1.00 13.28 120 LEU A C 1
ATOM 698 O O . LEU A 1 120 ? 7.400 15.426 -1.796 1.00 11.96 120 LEU A O 1
ATOM 703 N N . PHE A 1 121 ? 9.574 15.993 -2.010 1.00 11.62 121 PHE A N 1
ATOM 704 C CA . PHE A 1 121 ? 9.290 17.389 -2.357 1.00 11.36 121 PHE A CA 1
ATOM 705 C C . PHE A 1 121 ? 8.311 17.445 -3.530 1.00 11.77 121 PHE A C 1
ATOM 706 O O . PHE A 1 121 ? 7.322 18.181 -3.504 1.00 13.19 121 PHE A O 1
ATOM 714 N N . GLY A 1 122 ? 8.600 16.666 -4.567 1.00 12.28 122 GLY A N 1
ATOM 715 C CA . GLY A 1 122 ? 7.808 16.697 -5.780 1.00 12.96 122 GLY A CA 1
ATOM 716 C C . GLY A 1 122 ? 6.469 16.003 -5.631 1.00 14.45 122 GLY A C 1
ATOM 717 O O . GLY A 1 122 ? 5.519 16.334 -6.329 1.00 19.08 122 GLY A O 1
ATOM 718 N N . GLN A 1 123 ? 6.396 15.035 -4.723 1.00 13.97 123 GLN A N 1
ATOM 719 C CA . GLN A 1 123 ? 5.166 14.285 -4.493 1.00 14.62 123 GLN A CA 1
ATOM 720 C C . GLN A 1 123 ? 4.165 15.129 -3.708 1.00 13.88 123 GLN A C 1
ATOM 721 O O . GLN A 1 123 ? 2.970 15.159 -4.023 1.00 14.22 123 GLN A O 1
ATOM 727 N N . VAL A 1 124 ? 4.674 15.827 -2.698 1.00 14.63 124 VAL A N 1
ATOM 728 C CA . VAL A 1 124 ? 3.861 16.632 -1.794 1.00 14.79 124 VAL A CA 1
ATOM 729 C C . VAL A 1 124 ? 3.623 18.028 -2.391 1.00 13.81 124 VAL A C 1
ATOM 730 O O . VAL A 1 124 ? 2.696 18.741 -1.995 1.00 15.10 124 VAL A O 1
ATOM 734 N N . GLY A 1 125 ? 4.446 18.410 -3.364 1.00 12.44 125 GLY A N 1
ATOM 735 C CA . GLY A 1 125 ? 4.299 19.702 -4.016 1.00 12.69 125 GLY A CA 1
ATOM 736 C C . GLY A 1 125 ? 4.905 20.855 -3.232 1.00 11.50 125 GLY A C 1
ATOM 737 O O . GLY A 1 125 ? 4.332 21.948 -3.171 1.00 14.11 125 GLY A O 1
ATOM 738 N N . VAL A 1 126 ? 6.060 20.618 -2.617 1.00 11.04 126 VAL A N 1
ATOM 739 C CA . VAL A 1 126 ? 6.755 21.674 -1.894 1.00 11.80 126 VAL A CA 1
ATOM 740 C C . VAL A 1 126 ? 7.308 22.699 -2.885 1.00 12.17 126 VAL A C 1
ATOM 741 O O . VAL A 1 126 ? 7.953 22.334 -3.875 1.00 12.89 126 VAL A O 1
ATOM 745 N N . ASP A 1 127 ? 7.049 23.978 -2.626 1.00 12.57 127 ASP A N 1
ATOM 746 C CA . ASP A 1 127 ? 7.513 25.048 -3.506 1.00 13.04 127 ASP A CA 1
ATOM 747 C C . ASP A 1 127 ? 8.982 25.358 -3.200 1.00 12.29 127 ASP A C 1
ATOM 748 O O . ASP A 1 127 ? 9.307 26.361 -2.565 1.00 11.58 127 ASP A O 1
ATOM 753 N N . THR A 1 128 ? 9.866 24.480 -3.660 1.00 11.62 128 THR A N 1
ATOM 754 C CA . THR A 1 128 ? 11.283 24.564 -3.310 1.00 11.91 128 THR A CA 1
ATOM 755 C C . THR A 1 128 ? 11.971 25.817 -3.840 1.00 10.16 128 THR A C 1
ATOM 756 O O . THR A 1 128 ? 12.905 26.321 -3.212 1.00 11.21 128 THR A O 1
ATOM 760 N N . THR A 1 129 ? 11.516 26.333 -4.979 1.00 12.01 129 THR A N 1
ATOM 761 C CA . THR A 1 129 ? 12.128 27.548 -5.518 1.00 12.99 129 THR A CA 1
ATOM 762 C C . THR A 1 129 ? 11.805 28.786 -4.681 1.00 11.40 129 THR A C 1
ATOM 763 O O . THR A 1 129 ? 12.448 29.823 -4.842 1.00 13.70 129 THR A O 1
ATOM 767 N N . ASP A 1 130 ? 10.825 28.680 -3.784 1.00 9.90 130 ASP A N 1
ATOM 768 C CA . ASP A 1 130 ? 10.514 29.788 -2.877 1.00 10.57 130 ASP A CA 1
ATOM 769 C C . ASP A 1 130 ? 11.305 29.742 -1.565 1.00 10.11 130 ASP A C 1
ATOM 770 O O . ASP A 1 130 ? 11.157 30.622 -0.720 1.00 11.68 130 ASP A O 1
ATOM 775 N N . TYR A 1 131 ? 12.134 28.721 -1.371 1.00 8.20 131 TYR A N 1
ATOM 776 C CA . TYR A 1 131 ? 13.076 28.766 -0.254 1.0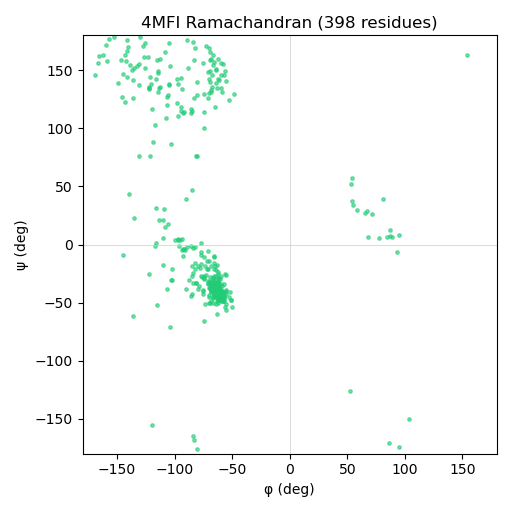0 8.28 131 TYR A CA 1
ATOM 777 C C . TYR A 1 131 ? 14.266 29.618 -0.655 1.00 7.46 131 TYR A C 1
ATOM 778 O O . TYR A 1 131 ? 14.720 29.550 -1.803 1.00 9.13 131 TYR A O 1
ATOM 787 N N . VAL A 1 132 ? 14.752 30.432 0.283 1.00 7.27 132 VAL A N 1
ATOM 788 C CA . VAL A 1 132 ? 15.970 31.217 0.080 1.00 7.26 132 VAL A CA 1
ATOM 789 C C . VAL A 1 132 ? 17.034 30.273 -0.478 1.00 7.50 132 VAL A C 1
ATOM 790 O O . VAL A 1 132 ? 17.243 29.183 0.058 1.00 7.49 132 VAL A O 1
ATOM 794 N N . ASP A 1 133 ? 17.673 30.671 -1.574 1.00 8.34 133 ASP A N 1
ATOM 795 C CA . ASP A 1 133 ? 18.509 29.747 -2.338 1.00 9.16 133 ASP A CA 1
ATOM 796 C C 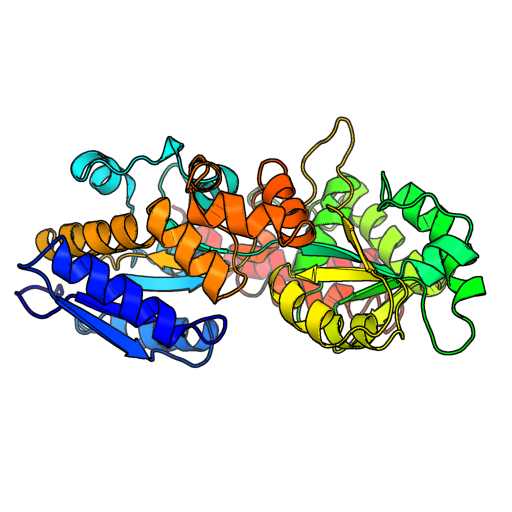. ASP A 1 133 ? 19.586 29.088 -1.493 1.00 7.19 133 ASP A C 1
ATOM 797 O O . ASP A 1 133 ? 19.710 27.854 -1.491 1.00 8.87 133 ASP A O 1
ATOM 802 N N . SER A 1 134 ? 20.356 29.896 -0.766 1.00 7.21 134 SER A N 1
ATOM 803 C CA . SER A 1 134 ? 21.466 29.352 0.010 1.00 8.08 134 SER A CA 1
ATOM 804 C C . SER A 1 134 ? 20.962 28.465 1.136 1.00 8.11 134 SER A C 1
ATOM 805 O O . SER A 1 134 ? 21.592 27.460 1.459 1.00 8.63 134 SER A O 1
ATOM 808 N N . LEU A 1 135 ? 19.825 28.828 1.727 1.00 6.76 135 LEU A N 1
ATOM 809 C CA . LEU A 1 135 ? 19.336 28.108 2.904 1.00 6.61 135 LEU A CA 1
ATOM 810 C C . LEU A 1 135 ? 18.890 26.692 2.560 1.00 7.37 135 LEU A C 1
ATOM 811 O O . LEU A 1 135 ? 19.040 25.780 3.370 1.00 7.86 135 LEU A O 1
ATOM 816 N N . LEU A 1 136 ? 18.336 26.500 1.368 1.00 7.84 136 LEU A N 1
ATOM 817 C CA . LEU A 1 136 ? 18.001 25.154 0.919 1.00 7.39 136 LEU A CA 1
ATOM 818 C C . LEU A 1 136 ? 19.239 24.417 0.394 1.00 7.84 136 LEU A C 1
ATOM 819 O O . LEU A 1 136 ? 19.404 23.213 0.638 1.00 8.00 136 LEU A O 1
ATOM 824 N N . ALA A 1 137 ? 20.109 25.141 -0.312 1.00 6.72 137 ALA A N 1
ATOM 825 C CA . ALA A 1 137 ? 21.349 24.564 -0.845 1.00 6.42 137 ALA A CA 1
ATOM 826 C C . ALA A 1 137 ? 22.283 24.074 0.258 1.00 6.50 137 ALA A C 1
ATOM 827 O O . ALA A 1 137 ? 23.131 23.211 0.020 1.00 7.66 137 ALA A O 1
ATOM 829 N N . ASP A 1 138 ? 22.133 24.629 1.461 1.00 6.45 138 ASP A N 1
ATOM 830 C CA . ASP A 1 138 ? 22.920 24.205 2.620 1.00 5.54 138 ASP A CA 1
ATOM 831 C C . ASP A 1 138 ? 22.808 22.706 2.887 1.00 5.73 138 ASP A C 1
ATOM 832 O O . ASP A 1 138 ? 23.717 22.114 3.482 1.00 8.20 138 ASP A O 1
ATOM 837 N N . TYR A 1 139 ? 21.694 22.095 2.471 1.00 5.98 139 TYR A N 1
ATOM 838 C CA . TYR A 1 139 ? 21.445 20.678 2.767 1.00 6.16 139 TYR A CA 1
ATOM 839 C C . TYR A 1 139 ? 21.574 19.780 1.555 1.00 6.52 139 TYR A C 1
ATOM 840 O O . TYR A 1 139 ? 21.121 18.632 1.570 1.00 6.82 139 TYR A O 1
ATOM 849 N N . GLU A 1 140 ? 22.181 20.309 0.499 1.00 7.36 140 GLU A N 1
ATOM 850 C CA . GLU A 1 140 ? 22.349 19.562 -0.736 1.00 10.45 140 GLU A CA 1
ATOM 851 C C . GLU A 1 140 ? 23.700 18.868 -0.754 1.00 12.82 140 GLU A C 1
ATOM 852 O O . GLU A 1 140 ? 24.728 19.452 -0.393 1.00 14.87 140 GLU A O 1
ATOM 858 N N . PHE A 1 141 ? 23.689 17.604 -1.140 1.00 12.49 141 PHE A N 1
ATOM 859 C CA . PHE A 1 141 ? 24.924 16.900 -1.401 1.00 15.40 141 PHE A CA 1
ATOM 860 C C . PHE A 1 141 ? 24.716 15.922 -2.534 1.00 17.27 141 PHE A C 1
ATOM 861 O O . PHE A 1 141 ? 23.787 15.102 -2.497 1.00 17.77 141 PHE A O 1
ATOM 869 N N . ASN A 1 142 ? 25.583 16.012 -3.541 1.00 21.16 142 ASN A N 1
ATOM 870 C CA . ASN A 1 142 ? 25.486 15.159 -4.721 1.00 24.86 142 ASN A CA 1
ATOM 871 C C . ASN A 1 142 ? 24.111 15.241 -5.388 1.00 23.46 142 ASN A C 1
ATOM 872 O O . ASN A 1 142 ? 23.609 14.244 -5.910 1.00 26.87 142 ASN A O 1
ATOM 877 N N . GLY A 1 143 ? 23.495 16.420 -5.344 1.00 21.25 143 GLY A N 1
ATOM 878 C CA . GLY A 1 143 ? 22.229 16.640 -6.022 1.00 20.05 143 GLY A CA 1
ATOM 879 C C . GLY A 1 143 ? 20.999 16.224 -5.238 1.00 18.50 143 GLY A C 1
ATOM 880 O O . GLY A 1 143 ? 19.887 16.263 -5.765 1.00 23.14 143 GLY A O 1
ATOM 881 N N . ARG A 1 144 ? 21.191 15.828 -3.982 1.00 14.20 144 ARG A N 1
ATOM 882 C CA . ARG A 1 144 ? 20.080 15.420 -3.132 1.00 12.71 144 ARG A CA 1
ATOM 883 C C . ARG A 1 144 ? 20.024 16.279 -1.886 1.00 9.91 144 ARG A C 1
ATOM 884 O O . ARG A 1 144 ? 21.065 16.666 -1.348 1.00 11.84 144 ARG A O 1
ATOM 892 N N . HIS A 1 145 ? 18.809 16.572 -1.422 1.00 9.31 145 HIS A N 1
ATOM 893 C CA . HIS A 1 145 ? 18.618 17.403 -0.231 1.00 8.44 145 HIS A CA 1
ATOM 894 C C . HIS A 1 145 ? 18.215 16.541 0.952 1.00 8.02 145 HIS A C 1
ATOM 895 O O . HIS A 1 145 ? 17.375 15.656 0.816 1.00 9.75 145 HIS A O 1
ATOM 902 N N . TYR A 1 146 ? 18.799 16.814 2.116 1.00 7.14 146 TYR A N 1
ATOM 903 C CA . TYR A 1 146 ? 18.570 15.988 3.299 1.00 6.78 146 TYR A CA 1
ATOM 904 C C . TYR A 1 146 ? 17.893 16.698 4.465 1.00 6.89 146 TYR A C 1
ATOM 905 O O . TYR A 1 146 ? 17.639 16.084 5.493 1.00 8.28 146 TYR A O 1
ATOM 914 N N . ALA A 1 147 ? 17.602 17.984 4.309 1.00 6.70 147 ALA A N 1
ATOM 915 C CA . ALA A 1 147 ? 16.852 18.722 5.316 1.00 5.65 147 ALA A CA 1
ATOM 916 C C . ALA A 1 147 ? 16.242 19.966 4.696 1.00 6.11 147 ALA A C 1
ATOM 917 O O . ALA A 1 147 ? 16.528 20.295 3.545 1.00 7.12 147 ALA A O 1
ATOM 919 N N . VAL A 1 148 ? 15.396 20.642 5.469 1.00 6.45 148 VAL A N 1
ATOM 920 C CA . VAL A 1 148 ? 14.753 21.891 5.070 1.00 6.14 148 VAL A CA 1
ATOM 921 C C . VAL A 1 148 ? 15.139 22.944 6.119 1.00 5.90 148 VAL A C 1
ATOM 922 O O . VAL A 1 148 ? 15.085 22.666 7.314 1.00 5.88 148 VAL A O 1
ATOM 926 N N . PRO A 1 149 ? 15.535 24.154 5.686 1.00 5.80 149 PRO A N 1
ATOM 927 C CA . PRO A 1 149 ? 15.954 25.169 6.664 1.00 5.22 149 PRO A CA 1
ATOM 928 C C . PRO A 1 149 ? 14.827 25.555 7.620 1.00 6.30 149 PRO A C 1
ATOM 929 O O . PRO A 1 149 ? 13.670 25.646 7.197 1.00 7.58 149 PRO A O 1
ATOM 933 N N . TYR A 1 150 ? 15.164 25.783 8.888 1.00 6.03 150 TYR A N 1
ATOM 934 C CA . TYR A 1 150 ? 14.157 26.021 9.922 1.00 5.89 150 TYR A CA 1
ATOM 935 C C . TYR A 1 150 ? 14.541 27.189 10.833 1.00 6.96 150 TYR A C 1
ATOM 936 O O . TYR A 1 150 ? 13.829 28.191 10.899 1.00 8.84 150 TYR A O 1
ATOM 945 N N . ALA A 1 151 ? 15.669 27.059 11.530 1.00 6.65 151 ALA A N 1
ATOM 946 C CA . ALA A 1 151 ? 16.143 28.094 12.452 1.00 5.52 151 ALA A CA 1
ATOM 947 C C . ALA A 1 151 ? 17.498 28.578 11.955 1.00 5.99 151 ALA A C 1
ATOM 948 O O . ALA A 1 151 ? 18.540 28.039 12.337 1.00 6.70 151 ALA A O 1
ATOM 950 N N . ARG A 1 152 ? 17.476 29.574 11.074 1.00 5.89 152 ARG A N 1
ATOM 951 C CA . ARG A 1 152 ? 18.669 29.972 10.333 1.00 5.64 152 ARG A CA 1
ATOM 952 C C . ARG A 1 152 ? 19.135 31.377 10.692 1.00 5.75 152 ARG A C 1
ATOM 953 O O . ARG A 1 152 ? 18.329 32.249 11.004 1.00 6.71 152 ARG A O 1
ATOM 961 N N . SER A 1 153 ? 20.449 31.576 10.632 1.00 5.94 153 SER A N 1
ATOM 962 C CA . SER A 1 153 ? 21.085 32.834 10.992 1.00 5.25 153 SER A CA 1
ATOM 963 C C . SER A 1 153 ? 22.201 33.113 10.000 1.00 6.29 153 SER A C 1
ATOM 964 O O . SER A 1 153 ? 22.552 32.249 9.192 1.00 7.63 153 SER A O 1
ATOM 967 N N . THR A 1 154 ? 22.755 34.321 10.057 1.00 6.16 154 THR A N 1
ATOM 968 C CA . THR A 1 154 ? 23.996 34.640 9.356 1.00 5.43 154 THR A CA 1
ATOM 969 C C . THR A 1 154 ? 24.826 35.542 10.256 1.00 6.06 154 THR A C 1
ATOM 970 O O . THR A 1 154 ? 24.319 36.079 11.244 1.00 6.64 154 THR A O 1
ATOM 974 N N . PRO A 1 155 ? 26.105 35.729 9.918 1.00 5.56 155 PRO A N 1
ATOM 975 C CA . PRO A 1 155 ? 26.828 36.806 10.595 1.00 5.65 155 PRO A CA 1
ATOM 976 C C . PRO A 1 155 ? 26.300 38.179 10.165 1.00 5.26 155 PRO A C 1
ATOM 977 O O . PRO A 1 155 ? 25.679 38.328 9.104 1.00 5.81 155 PRO A O 1
ATOM 981 N N . LEU A 1 156 ? 26.559 39.174 11.003 1.00 5.76 156 LEU A N 1
ATOM 982 C CA . LEU A 1 156 ? 26.129 40.544 10.772 1.00 5.95 156 LEU A CA 1
ATOM 983 C C . LEU A 1 156 ? 27.228 41.455 11.310 1.00 4.68 156 LEU A C 1
ATOM 984 O O . LEU A 1 156 ? 27.890 41.110 12.289 1.00 6.26 156 LEU A O 1
ATOM 989 N N . PHE A 1 157 ? 27.438 42.603 10.667 1.00 4.48 157 PHE A N 1
ATOM 990 C CA . PHE A 1 157 ? 28.457 43.558 11.104 1.00 4.75 157 PHE A CA 1
ATOM 991 C C . PHE A 1 157 ? 27.792 44.632 11.963 1.00 4.83 157 PHE A C 1
ATOM 992 O O . PHE A 1 157 ? 27.006 45.436 11.470 1.00 7.28 157 PHE A O 1
ATOM 1000 N N . TYR A 1 158 ? 28.094 44.625 13.256 1.00 4.55 158 TYR A N 1
ATOM 1001 C CA . TYR A 1 158 ? 27.526 45.581 14.194 1.00 4.37 158 TYR A CA 1
ATOM 1002 C C . TYR A 1 158 ? 28.499 46.731 14.395 1.00 5.16 158 TYR A C 1
ATOM 1003 O O . TYR A 1 158 ? 29.705 46.506 14.536 1.00 5.16 158 TYR A O 1
ATOM 1012 N N . TYR A 1 159 ? 27.994 47.961 14.432 1.00 4.58 159 TYR A N 1
ATOM 1013 C CA . TYR A 1 159 ? 28.874 49.106 14.662 1.00 4.63 159 TYR A CA 1
ATOM 1014 C C . TYR A 1 159 ? 28.275 50.179 15.556 1.00 5.12 159 TYR A C 1
ATOM 1015 O O . TYR A 1 159 ? 27.070 50.439 15.526 1.00 7.17 159 TYR A O 1
ATOM 1024 N N . ASN A 1 160 ? 29.148 50.773 16.361 1.00 5.36 160 ASN A N 1
ATOM 1025 C CA . ASN A 1 160 ? 28.811 51.817 17.316 1.00 6.47 160 ASN A CA 1
ATOM 1026 C C . ASN A 1 160 ? 28.836 53.159 16.584 1.00 6.44 160 ASN A C 1
ATOM 1027 O O . ASN A 1 160 ? 29.891 53.599 16.109 1.00 6.70 160 ASN A O 1
ATOM 1032 N N . LYS A 1 161 ? 27.677 53.808 16.477 1.00 6.19 161 LYS A N 1
ATOM 1033 C CA . LYS A 1 161 ? 27.580 55.035 15.685 1.00 6.96 161 LYS A CA 1
ATOM 1034 C C . LYS A 1 161 ? 28.321 56.210 16.307 1.00 7.59 161 LYS A C 1
ATOM 1035 O O . LYS A 1 161 ? 28.819 57.065 15.585 1.00 9.46 161 LYS A O 1
ATOM 1041 N N . ALA A 1 162 ? 28.404 56.256 17.634 1.00 8.11 162 ALA A N 1
ATOM 1042 C CA . ALA A 1 162 ? 29.171 57.317 18.278 1.00 9.30 162 ALA A CA 1
ATOM 1043 C C . ALA A 1 162 ? 30.652 57.197 17.931 1.00 9.36 162 ALA A C 1
ATOM 1044 O O . ALA A 1 162 ? 31.314 58.202 17.669 1.00 10.35 162 ALA A O 1
ATOM 1046 N N . ALA A 1 163 ? 31.171 55.971 17.921 1.00 7.20 163 ALA A N 1
ATOM 1047 C CA . ALA A 1 163 ? 32.566 55.747 17.555 1.00 6.14 163 ALA A CA 1
ATOM 1048 C C . ALA A 1 163 ? 32.787 56.107 16.088 1.00 5.81 163 ALA A C 1
ATOM 1049 O O . ALA A 1 163 ? 33.773 56.761 15.744 1.00 7.66 163 ALA A O 1
ATOM 1051 N N . TRP A 1 164 ? 31.867 55.675 15.222 1.00 5.70 164 TRP A N 1
ATOM 1052 C CA . TRP A 1 164 ? 31.939 55.982 13.794 1.00 6.43 164 TRP A CA 1
ATOM 1053 C C . TRP A 1 164 ? 31.990 57.491 13.574 1.00 7.47 164 TRP A C 1
ATOM 1054 O O . TRP A 1 164 ? 32.795 57.986 12.781 1.00 8.18 164 TRP A O 1
ATOM 1065 N N . GLN A 1 165 ? 31.135 58.220 14.287 1.00 7.47 165 GLN A N 1
ATOM 1066 C CA . GLN A 1 165 ? 31.067 59.672 14.148 1.00 9.98 165 GLN A CA 1
ATOM 1067 C C . GLN A 1 165 ? 32.358 60.342 14.607 1.00 9.10 165 GLN A C 1
ATOM 1068 O O . GLN A 1 165 ? 32.872 61.240 13.931 1.00 11.17 165 GLN A O 1
ATOM 1074 N N . GLN A 1 166 ? 32.891 59.894 15.742 1.00 9.76 166 GLN A N 1
ATOM 1075 C CA . GLN A 1 166 ? 34.119 60.483 16.273 1.00 10.41 166 GLN A CA 1
ATOM 1076 C C . GLN A 1 166 ? 35.305 60.210 15.355 1.00 8.69 166 GLN A C 1
ATOM 1077 O O . GLN A 1 166 ? 36.222 61.034 15.239 1.00 10.82 166 GLN A O 1
ATOM 1083 N N . ALA A 1 167 ? 35.278 59.052 14.698 1.00 7.67 167 ALA A N 1
ATOM 1084 C CA . ALA A 1 167 ? 36.335 58.668 13.773 1.00 8.02 167 ALA A CA 1
ATOM 1085 C C . ALA A 1 167 ? 36.166 59.295 12.380 1.00 9.65 167 ALA A C 1
ATOM 1086 O O . ALA A 1 167 ? 37.003 59.085 11.493 1.00 12.18 167 ALA A O 1
ATOM 1088 N N . GLY A 1 168 ? 35.084 60.052 12.179 1.00 8.29 168 GLY A N 1
ATOM 1089 C CA . GLY A 1 168 ? 34.848 60.715 10.902 1.00 9.73 168 GLY A CA 1
ATOM 1090 C C . GLY A 1 168 ? 34.456 59.784 9.763 1.00 9.69 168 GLY A C 1
ATOM 1091 O O . GLY A 1 168 ? 34.668 60.087 8.587 1.00 13.09 168 GLY A O 1
ATOM 1092 N N . LEU A 1 169 ? 33.861 58.654 10.110 1.00 8.66 169 LEU A N 1
ATOM 1093 C CA . LEU A 1 169 ? 33.478 57.656 9.124 1.00 7.47 169 LEU A CA 1
ATOM 1094 C C . LEU A 1 169 ? 32.084 57.925 8.570 1.00 8.00 169 LEU A C 1
ATOM 1095 O O . LEU A 1 169 ? 31.241 58.515 9.254 1.00 9.92 169 LEU A O 1
ATOM 1100 N N . PRO A 1 170 ? 31.828 57.493 7.326 1.00 8.50 170 PRO A N 1
ATOM 1101 C CA . PRO A 1 170 ? 30.452 57.560 6.818 1.00 8.17 170 PRO A CA 1
ATOM 1102 C C . PRO A 1 170 ? 29.563 56.591 7.596 1.00 8.17 170 PRO A C 1
ATOM 1103 O O . PRO A 1 170 ? 30.072 55.605 8.153 1.00 8.68 170 PRO A O 1
ATOM 1107 N N . ASP A 1 171 ? 28.262 56.867 7.649 1.00 11.01 171 ASP A N 1
ATOM 1108 C CA . ASP A 1 171 ? 27.345 56.044 8.436 1.00 10.13 171 ASP A CA 1
ATOM 1109 C C . ASP A 1 171 ? 26.947 54.784 7.668 1.00 9.21 171 ASP A C 1
ATOM 1110 O O . ASP A 1 171 ? 25.839 54.675 7.131 1.00 11.41 171 ASP A O 1
ATOM 1115 N N . ARG A 1 172 ? 27.872 53.833 7.635 1.00 8.29 172 ARG A N 1
ATOM 1116 C CA . ARG A 1 172 ? 27.679 52.561 6.946 1.00 6.69 172 ARG A CA 1
ATOM 1117 C C . ARG A 1 172 ? 28.755 51.596 7.407 1.00 6.16 172 ARG A C 1
ATOM 1118 O O . ARG A 1 172 ? 29.784 52.008 7.947 1.00 6.07 172 ARG A O 1
ATOM 1126 N N . GLY A 1 173 ? 28.533 50.309 7.180 1.00 6.40 173 GLY A N 1
ATOM 1127 C CA . GLY A 1 173 ? 29.602 49.356 7.363 1.00 6.46 173 GLY A CA 1
ATOM 1128 C C . GLY A 1 173 ? 30.644 49.532 6.273 1.00 5.40 173 GLY A C 1
ATOM 1129 O O . GLY A 1 173 ? 30.427 50.249 5.284 1.00 6.19 173 GLY A O 1
ATOM 1130 N N . PRO A 1 174 ? 31.799 48.878 6.443 1.00 5.47 174 PRO A N 1
ATOM 1131 C CA . PRO A 1 174 ? 32.859 48.956 5.434 1.00 5.52 174 PRO A CA 1
ATOM 1132 C C . PRO A 1 174 ? 32.475 48.276 4.115 1.00 5.61 174 PRO A C 1
ATOM 1133 O O . PRO A 1 174 ? 31.756 47.264 4.105 1.00 6.91 174 PRO A O 1
ATOM 1137 N N . GLN A 1 175 ? 32.955 48.842 3.008 1.00 6.22 175 GLN A N 1
ATOM 1138 C CA . GLN A 1 175 ? 32.723 48.313 1.666 1.00 6.17 175 GLN A CA 1
ATOM 1139 C C . GLN A 1 175 ? 33.601 47.107 1.376 1.00 7.06 175 GLN A C 1
ATOM 1140 O O . GLN A 1 175 ? 33.264 46.261 0.545 1.00 8.33 175 GLN A O 1
ATOM 1146 N N . SER A 1 176 ? 34.753 47.058 2.036 1.00 6.48 176 SER A N 1
ATOM 1147 C CA . SER A 1 176 ? 35.669 45.934 1.918 1.00 5.21 176 SER A CA 1
ATOM 1148 C C . SER A 1 176 ? 36.354 45.747 3.256 1.00 4.23 176 SER A C 1
ATOM 1149 O O . SER A 1 176 ? 36.431 46.685 4.063 1.00 4.80 176 SER A O 1
ATOM 1152 N N . TRP A 1 177 ? 36.877 44.555 3.498 1.00 5.45 177 TRP A N 1
ATOM 1153 C CA . TRP A 1 177 ? 37.664 44.354 4.699 1.00 4.67 177 TRP A CA 1
ATOM 1154 C C . TRP A 1 177 ? 38.919 45.227 4.717 1.00 4.25 177 TRP A C 1
ATOM 1155 O O . TRP A 1 177 ? 39.343 45.689 5.784 1.00 6.23 177 TRP A O 1
ATOM 1166 N N . SER A 1 178 ? 39.492 45.497 3.544 1.00 5.26 178 SER A N 1
ATOM 1167 C CA . SER A 1 178 ? 40.659 46.366 3.482 1.00 5.72 178 SER A CA 1
ATOM 1168 C C . SER A 1 178 ? 40.326 47.815 3.832 1.00 5.56 178 SER A C 1
ATOM 1169 O O . SER A 1 178 ? 41.122 48.489 4.487 1.00 6.99 178 SER A O 1
ATOM 1172 N N . GLU A 1 179 ? 39.146 48.293 3.437 1.00 4.64 179 GLU A N 1
ATOM 1173 C CA . GLU A 1 179 ? 38.712 49.610 3.903 1.00 4.82 179 GLU A CA 1
ATOM 1174 C C . GLU A 1 179 ? 38.566 49.615 5.421 1.00 5.07 179 GLU A C 1
ATOM 1175 O O . GLU A 1 179 ? 38.998 50.556 6.092 1.00 5.80 179 GLU A O 1
ATOM 1181 N N . PHE A 1 180 ? 37.962 48.563 5.972 1.00 4.65 180 PHE A N 1
ATOM 1182 C CA . PHE A 1 180 ? 37.806 48.501 7.412 1.00 5.67 180 PHE A CA 1
ATOM 1183 C C . PHE A 1 180 ? 39.158 48.526 8.111 1.00 5.58 180 PHE A C 1
ATOM 1184 O O . PHE A 1 180 ? 39.327 49.183 9.138 1.00 6.15 180 PHE A O 1
ATOM 1192 N N . ASP A 1 181 ? 40.119 47.805 7.552 1.00 5.95 181 ASP A N 1
ATOM 1193 C CA . ASP A 1 181 ? 41.454 47.757 8.130 1.00 6.20 181 ASP A CA 1
ATOM 1194 C C . ASP A 1 181 ? 42.111 49.142 8.136 1.00 6.24 181 ASP A C 1
ATOM 1195 O O . ASP A 1 181 ? 42.874 49.482 9.051 1.00 7.74 181 ASP A O 1
ATOM 1200 N N . GLU A 1 182 ? 41.789 49.957 7.139 1.00 6.85 182 GLU A N 1
ATOM 1201 C CA . GLU A 1 182 ? 42.244 51.339 7.117 1.00 7.58 182 GLU A CA 1
ATOM 1202 C C . GLU A 1 182 ? 41.563 52.162 8.219 1.00 8.25 182 GLU A C 1
ATOM 1203 O O . GLU A 1 182 ? 42.216 52.975 8.881 1.00 9.92 182 GLU A O 1
ATOM 1209 N N . TRP A 1 183 ? 40.265 51.926 8.433 1.00 5.00 183 TRP A N 1
ATOM 1210 C CA . TRP A 1 183 ? 39.508 52.611 9.485 1.00 6.55 183 TRP A CA 1
ATOM 1211 C C . TRP A 1 183 ? 39.950 52.233 10.903 1.00 6.64 183 TRP A C 1
ATOM 1212 O O . TRP A 1 183 ? 39.815 53.028 11.838 1.00 7.29 183 TRP A O 1
ATOM 1223 N N . GLY A 1 184 ? 40.453 51.012 11.058 1.00 6.14 184 GLY A N 1
ATOM 1224 C CA . GLY A 1 184 ? 40.698 50.433 12.371 1.00 6.12 184 GLY A CA 1
ATOM 1225 C C . GLY A 1 184 ? 41.482 51.297 13.342 1.00 7.32 184 GLY A C 1
ATOM 1226 O O . GLY A 1 184 ? 41.025 51.532 14.460 1.00 6.29 184 GLY A O 1
ATOM 1227 N N . PRO A 1 185 ? 42.675 51.769 12.932 1.00 6.66 185 PRO A N 1
ATOM 1228 C CA . PRO A 1 185 ? 43.489 52.565 13.858 1.00 7.11 185 PRO A CA 1
ATOM 1229 C C . PRO A 1 185 ? 42.812 53.858 14.308 1.00 7.50 185 PRO A C 1
ATOM 1230 O O . PRO A 1 185 ? 42.985 54.253 15.462 1.00 7.44 185 PRO A O 1
ATOM 1234 N N . GLU A 1 186 ? 42.041 54.501 13.435 1.00 7.54 186 GLU A N 1
ATOM 1235 C CA . GLU A 1 186 ? 41.316 55.693 13.866 1.00 8.13 186 GLU A CA 1
ATOM 1236 C C . GLU A 1 186 ? 40.216 55.345 14.855 1.00 7.04 186 GLU A C 1
ATOM 1237 O O . GLU A 1 186 ? 40.015 56.049 15.846 1.00 7.51 186 GLU A O 1
ATOM 1243 N N . LEU A 1 187 ? 39.501 54.255 14.600 1.00 5.54 187 LEU A N 1
ATOM 1244 C CA . LEU A 1 187 ? 38.508 53.791 15.565 1.00 5.52 187 LEU A CA 1
ATOM 1245 C C . LEU A 1 187 ? 39.163 53.449 16.901 1.00 5.09 187 LEU A C 1
ATOM 1246 O O . LEU A 1 187 ? 38.601 53.726 17.960 1.00 6.63 187 LEU A O 1
ATOM 1251 N N . GLN A 1 188 ? 40.360 52.872 16.866 1.00 5.45 188 GLN A N 1
ATOM 1252 C CA . GLN A 1 188 ? 41.070 52.579 18.111 1.00 6.17 188 GLN A CA 1
ATOM 1253 C C . GLN A 1 188 ? 41.400 53.855 18.896 1.00 5.37 188 GLN A C 1
ATOM 1254 O O . GLN A 1 188 ? 41.280 53.888 20.124 1.00 6.26 188 GLN A O 1
ATOM 1260 N N . ARG A 1 189 ? 41.817 54.904 18.193 1.00 6.11 189 ARG A N 1
ATOM 1261 C CA . ARG A 1 189 ? 42.084 56.181 18.847 1.00 7.09 189 ARG A CA 1
ATOM 1262 C C . ARG A 1 189 ? 40.830 56.693 19.542 1.00 5.43 189 ARG A C 1
ATOM 1263 O O . ARG A 1 189 ? 40.895 57.190 20.677 1.00 8.15 189 ARG A O 1
ATOM 1271 N N . VAL A 1 190 ? 39.683 56.593 18.872 1.00 6.26 190 VAL A N 1
ATOM 1272 C CA . VAL A 1 190 ? 38.493 57.222 19.438 1.00 7.44 190 VAL A CA 1
ATOM 1273 C C . VAL A 1 190 ? 37.832 56.407 20.545 1.00 6.77 190 VAL A C 1
ATOM 1274 O O . VAL A 1 190 ? 37.064 56.966 21.322 1.00 8.44 190 VAL A O 1
ATOM 1278 N N . VAL A 1 191 ? 38.110 55.104 20.644 1.00 5.82 191 VAL A N 1
ATOM 1279 C CA . VAL A 1 191 ? 37.550 54.346 21.771 1.00 5.85 191 VAL A CA 1
ATOM 1280 C C . VAL A 1 191 ? 38.410 54.450 23.040 1.00 6.32 191 VAL A C 1
ATOM 1281 O O . VAL A 1 191 ? 37.902 54.322 24.155 1.00 7.51 191 VAL A O 1
ATOM 1285 N N . GLY A 1 192 ? 39.708 54.683 22.877 1.00 7.48 192 GLY A N 1
ATOM 1286 C CA . GLY A 1 192 ? 40.581 54.869 24.024 1.00 7.78 192 GLY A CA 1
ATOM 1287 C C . GLY A 1 192 ? 41.146 53.590 24.622 1.00 7.71 192 GLY A C 1
ATOM 1288 O O . GLY A 1 192 ? 40.999 52.495 24.063 1.00 8.86 192 GLY A O 1
ATOM 1289 N N . ALA A 1 193 ? 41.793 53.734 25.775 1.00 7.19 193 ALA A N 1
ATOM 1290 C CA . ALA A 1 193 ? 42.498 52.625 26.416 1.00 6.56 193 ALA A CA 1
ATOM 1291 C C . ALA A 1 193 ? 41.531 51.577 26.970 1.00 6.43 193 ALA A C 1
ATOM 1292 O O . ALA A 1 193 ? 40.480 51.914 27.506 1.00 8.48 193 ALA A O 1
ATOM 1294 N N . GLY A 1 194 ? 41.900 50.304 26.867 1.00 6.44 194 GLY A N 1
ATOM 1295 C CA . GLY A 1 194 ? 41.079 49.240 27.416 1.00 7.22 194 GLY A CA 1
ATOM 1296 C C . GLY A 1 194 ? 39.857 48.870 26.593 1.00 6.89 194 GLY A C 1
ATOM 1297 O O . GLY A 1 194 ? 39.037 48.059 27.028 1.00 8.59 194 GLY A O 1
ATOM 1298 N N . ARG A 1 195 ? 39.728 49.474 25.413 1.00 6.36 195 ARG A N 1
ATOM 1299 C CA . ARG A 1 195 ? 38.661 49.150 24.469 1.00 5.30 195 ARG A CA 1
ATOM 1300 C C . ARG A 1 195 ? 39.291 48.839 23.108 1.00 5.10 195 ARG A C 1
ATOM 1301 O O . ARG A 1 195 ? 40.495 49.039 22.913 1.00 6.74 195 ARG A O 1
ATOM 1309 N N . SER A 1 196 ? 38.486 48.342 22.173 1.00 4.52 196 SER A N 1
ATOM 1310 C CA . SER A 1 196 ? 38.996 47.989 20.845 1.00 4.46 196 SER A CA 1
ATOM 1311 C C . SER A 1 196 ? 38.078 48.485 19.749 1.00 4.71 196 SER A C 1
ATOM 1312 O O . SER A 1 196 ? 36.865 48.608 19.954 1.00 5.51 196 SER A O 1
ATOM 1315 N N . ALA A 1 197 ? 38.659 48.750 18.581 1.00 4.53 197 ALA A N 1
ATOM 1316 C CA . ALA A 1 197 ? 37.887 49.124 17.396 1.00 4.06 197 ALA A CA 1
ATOM 1317 C C . ALA A 1 197 ? 37.013 47.971 16.911 1.00 4.88 197 ALA A C 1
ATOM 1318 O O . ALA A 1 197 ? 35.935 48.199 16.354 1.00 6.46 197 ALA A O 1
ATOM 1320 N N . HIS A 1 198 ? 37.498 46.741 17.086 1.00 4.71 198 HIS A N 1
ATOM 1321 C CA . HIS A 1 198 ? 36.829 45.564 16.534 1.00 3.47 198 HIS A CA 1
ATOM 1322 C C . HIS A 1 198 ? 37.085 44.383 17.441 1.00 4.20 198 HIS A C 1
ATOM 1323 O O . HIS A 1 198 ? 38.192 44.218 17.943 1.00 7.02 198 HIS A O 1
ATOM 1330 N N . GLY A 1 199 ? 36.058 43.569 17.661 1.00 4.88 199 GLY A N 1
ATOM 1331 C CA . GLY A 1 199 ? 36.247 42.302 18.351 1.00 4.79 199 GLY A CA 1
ATOM 1332 C C . GLY A 1 199 ? 35.981 41.150 17.408 1.00 5.07 199 GLY A C 1
ATOM 1333 O O . GLY A 1 199 ? 34.998 41.159 16.668 1.00 6.61 199 GLY A O 1
ATOM 1334 N N . TRP A 1 200 ? 36.874 40.166 17.442 1.00 4.80 200 TRP A N 1
ATOM 1335 C CA . TRP A 1 200 ? 36.690 38.891 16.750 1.00 5.30 200 TRP A CA 1
ATOM 1336 C C . TRP A 1 200 ? 36.174 37.871 17.745 1.00 4.96 200 TRP A C 1
ATOM 1337 O O . TRP A 1 200 ? 36.619 37.838 18.892 1.00 5.85 200 TRP A O 1
ATOM 1348 N N . ALA A 1 201 ? 35.267 37.002 17.301 1.00 5.38 201 ALA A N 1
ATOM 1349 C CA . ALA A 1 201 ? 34.774 35.935 18.163 1.00 5.92 201 ALA A CA 1
ATOM 1350 C C . ALA A 1 201 ? 35.914 35.028 18.622 1.00 6.29 201 ALA A C 1
ATOM 1351 O O . ALA A 1 201 ? 36.949 34.918 17.949 1.00 5.99 201 ALA A O 1
ATOM 1353 N N . ASN A 1 202 ? 35.708 34.357 19.753 1.00 6.94 202 ASN A N 1
ATOM 1354 C CA . ASN A 1 202 ? 36.666 33.363 20.235 1.00 6.44 202 ASN A CA 1
ATOM 1355 C C . ASN A 1 202 ? 36.424 32.001 19.584 1.00 7.04 202 ASN A C 1
ATOM 1356 O O . ASN A 1 202 ? 35.696 31.906 18.591 1.00 6.36 202 ASN A O 1
ATOM 1361 N N . ALA A 1 203 ? 37.011 30.948 20.142 1.00 7.00 203 ALA A N 1
ATOM 1362 C CA . ALA A 1 203 ? 36.956 29.636 19.497 1.00 7.28 203 ALA A CA 1
ATOM 1363 C C . ALA A 1 203 ? 35.556 29.034 19.411 1.00 8.52 203 ALA A C 1
ATOM 1364 O O . ALA A 1 203 ? 35.358 28.020 18.745 1.00 10.29 203 ALA A O 1
ATOM 1366 N N . ASP A 1 204 ? 34.580 29.631 20.086 1.00 7.55 204 ASP A N 1
ATOM 1367 C CA . ASP A 1 204 ? 33.221 29.119 19.947 1.00 9.27 204 ASP A CA 1
ATOM 1368 C C . ASP A 1 204 ? 32.524 29.517 18.647 1.00 9.04 204 ASP A C 1
ATOM 1369 O O . ASP A 1 204 ? 31.521 28.902 18.278 1.00 13.42 204 ASP A O 1
ATOM 1374 N N . LEU A 1 205 ? 33.044 30.528 17.950 1.00 7.03 205 LEU A N 1
ATOM 1375 C CA . LEU A 1 205 ? 32.376 31.014 16.744 1.00 7.84 205 LEU A CA 1
ATOM 1376 C C . LEU A 1 205 ? 33.294 31.498 15.626 1.00 5.26 205 LEU A C 1
ATOM 1377 O O . LEU A 1 205 ? 32.829 31.772 14.521 1.00 5.56 205 LEU A O 1
ATOM 1382 N N . ILE A 1 206 ? 34.590 31.612 15.891 1.00 5.12 206 ILE A N 1
ATOM 1383 C CA . ILE A 1 206 ? 35.467 32.277 14.931 1.00 3.70 206 ILE A CA 1
ATOM 1384 C C . ILE A 1 206 ? 35.604 31.544 13.583 1.00 4.16 206 ILE A C 1
ATOM 1385 O O . ILE A 1 206 ? 35.698 32.194 12.547 1.00 4.34 206 ILE A O 1
ATOM 1390 N N . SER A 1 207 ? 35.581 30.209 13.557 1.00 3.65 207 SER A N 1
ATOM 1391 C CA . SER A 1 207 ? 35.637 29.573 12.233 1.00 4.34 207 SER A CA 1
ATOM 1392 C C . SER A 1 207 ? 34.414 29.910 11.388 1.00 4.75 207 SER A C 1
ATOM 1393 O O . SER A 1 207 ? 34.492 29.936 10.163 1.00 5.50 207 SER A O 1
ATOM 1396 N N . TRP A 1 208 ? 33.288 30.189 12.041 1.00 3.57 208 TRP A N 1
ATOM 1397 C CA . TRP A 1 208 ? 32.093 30.616 11.322 1.00 3.44 208 TRP A CA 1
ATOM 1398 C C . TRP A 1 208 ? 32.210 32.050 10.822 1.00 4.80 208 TRP A C 1
ATOM 1399 O O . TRP A 1 208 ? 31.979 32.317 9.641 1.00 6.75 208 TRP A O 1
ATOM 1410 N N . THR A 1 209 ? 32.568 32.972 11.714 1.00 4.25 209 THR A N 1
ATOM 1411 C CA . THR A 1 209 ? 32.601 34.387 11.342 1.00 4.98 209 THR A CA 1
ATOM 1412 C C . THR A 1 209 ? 33.790 34.755 10.458 1.00 6.62 209 THR A C 1
ATOM 1413 O O . THR A 1 209 ? 33.687 35.682 9.653 1.00 11.16 209 THR A O 1
ATOM 1417 N N . PHE A 1 210 ? 34.909 34.051 10.584 1.00 5.17 210 PHE A N 1
ATOM 1418 C CA . PHE A 1 210 ? 36.081 34.330 9.742 1.00 4.10 210 PHE A CA 1
ATOM 1419 C C . PHE A 1 210 ? 35.877 33.844 8.314 1.00 3.98 210 PHE A C 1
ATOM 1420 O O . PHE A 1 210 ? 36.577 34.269 7.397 1.00 4.17 210 PHE A O 1
ATOM 1428 N N . GLN A 1 211 ? 34.916 32.947 8.123 1.00 4.88 211 GLN A N 1
ATOM 1429 C CA . GLN A 1 211 ? 34.664 32.384 6.811 1.00 6.88 211 GLN A CA 1
ATOM 1430 C C . GLN A 1 211 ? 34.402 33.478 5.784 1.00 7.50 211 GLN A C 1
ATOM 1431 O O . GLN A 1 211 ? 34.859 33.398 4.641 1.00 9.33 211 GLN A O 1
ATOM 1437 N N . GLY A 1 212 ? 33.676 34.507 6.211 1.00 8.55 212 GLY A N 1
ATOM 1438 C CA . GLY A 1 212 ? 33.338 35.614 5.338 1.00 11.05 212 GLY A CA 1
ATOM 1439 C C . GLY A 1 212 ? 34.540 36.399 4.847 1.00 9.88 212 GLY A C 1
ATOM 1440 O O . GLY A 1 212 ? 34.745 36.506 3.634 1.00 9.21 212 GLY A O 1
ATOM 1441 N N . PRO A 1 213 ? 35.329 36.977 5.769 1.00 9.36 213 PRO A N 1
ATOM 1442 C CA . PRO A 1 213 ? 36.516 37.699 5.308 1.00 8.86 213 PRO A CA 1
ATOM 1443 C C . PRO A 1 213 ? 37.467 36.815 4.525 1.00 7.07 213 PRO A C 1
ATOM 1444 O O . PRO A 1 213 ? 38.049 37.296 3.560 1.00 7.36 213 PRO A O 1
ATOM 1448 N N . ASN A 1 214 ? 37.599 35.547 4.900 1.00 4.76 214 ASN A N 1
ATOM 1449 C CA . ASN A 1 214 ? 38.431 34.639 4.131 1.00 4.47 214 ASN A CA 1
ATOM 1450 C C . ASN A 1 214 ? 37.961 34.598 2.668 1.00 5.42 214 ASN A C 1
ATOM 1451 O O . ASN A 1 214 ? 38.741 34.855 1.744 1.00 5.21 214 ASN A O 1
ATOM 1456 N N . TRP A 1 215 ? 36.678 34.318 2.457 1.00 5.39 215 TRP A N 1
ATOM 1457 C CA . TRP A 1 215 ? 36.106 34.330 1.112 1.00 4.12 215 TRP A CA 1
ATOM 1458 C C . TRP A 1 215 ? 36.284 35.682 0.403 1.00 4.33 215 TRP A C 1
ATOM 1459 O O . TRP A 1 215 ? 36.557 35.725 -0.800 1.00 6.19 215 TRP A O 1
ATOM 1470 N N . ALA A 1 216 ? 36.094 36.779 1.137 1.00 4.59 216 ALA A N 1
ATOM 1471 C CA . ALA A 1 216 ? 36.198 38.113 0.554 1.00 5.35 216 ALA A CA 1
ATOM 1472 C C . ALA A 1 216 ? 37.590 38.380 -0.015 1.00 5.39 216 ALA A C 1
ATOM 1473 O O . ALA A 1 216 ? 37.747 39.134 -0.984 1.00 6.10 216 ALA A O 1
ATOM 1475 N N . PHE A 1 217 ? 38.591 37.749 0.590 1.00 5.62 217 PHE A N 1
ATOM 1476 C CA . PHE A 1 217 ? 39.984 37.893 0.170 1.00 6.77 217 PHE A CA 1
ATOM 1477 C C . PHE A 1 217 ? 40.411 36.802 -0.814 1.00 6.76 217 PHE A C 1
ATOM 1478 O O . PHE A 1 217 ? 41.576 36.742 -1.209 1.00 8.96 217 PHE A O 1
ATOM 1486 N N . GLY A 1 218 ? 39.465 35.954 -1.220 1.00 5.43 218 GLY A N 1
ATOM 1487 C CA . GLY A 1 218 ? 39.741 34.907 -2.188 1.00 6.46 218 GLY A CA 1
ATOM 1488 C C . GLY A 1 218 ? 40.227 33.609 -1.575 1.00 6.25 218 GLY A C 1
ATOM 1489 O O . GLY A 1 218 ? 40.606 32.689 -2.299 1.00 8.38 218 GLY A O 1
ATOM 1490 N N . GLY A 1 219 ? 40.225 33.534 -0.247 1.00 6.13 219 GLY A N 1
ATOM 1491 C CA . GLY A 1 219 ? 40.604 32.321 0.451 1.00 5.96 219 GLY A CA 1
ATOM 1492 C C . GLY A 1 219 ? 39.432 31.388 0.692 1.00 5.33 219 GLY A C 1
ATOM 1493 O O . GLY A 1 219 ? 38.278 31.715 0.391 1.00 6.99 219 GLY A O 1
ATOM 1494 N N . ALA A 1 220 ? 39.729 30.220 1.257 1.00 5.06 220 ALA A N 1
ATOM 1495 C CA . ALA A 1 220 ? 38.703 29.283 1.700 1.00 5.13 220 ALA A CA 1
ATOM 1496 C C . ALA A 1 220 ? 39.378 28.255 2.579 1.00 4.59 220 ALA A C 1
ATOM 1497 O O . ALA A 1 220 ? 40.583 28.023 2.461 1.00 5.92 220 ALA A O 1
ATOM 1499 N N . TYR A 1 221 ? 38.615 27.621 3.462 1.00 4.53 221 TYR A N 1
ATOM 1500 C CA . TYR A 1 221 ? 39.161 26.490 4.209 1.00 4.69 221 TYR A CA 1
ATOM 1501 C C . TYR A 1 221 ? 39.336 25.292 3.282 1.00 5.29 221 TYR A C 1
ATOM 1502 O O . TYR A 1 221 ? 40.246 24.473 3.457 1.00 5.41 221 TYR A O 1
ATOM 1511 N N . SER A 1 222 ? 38.430 25.173 2.318 1.00 4.77 222 SER A N 1
ATOM 1512 C CA . SER A 1 222 ? 38.453 24.080 1.356 1.00 3.79 222 SER A CA 1
ATOM 1513 C C . SER A 1 222 ? 37.666 24.487 0.122 1.00 3.70 222 SER A C 1
ATOM 1514 O O . SER A 1 222 ? 36.831 25.396 0.177 1.00 7.59 222 SER A O 1
ATOM 1517 N N . ASP A 1 223 ? 37.971 23.820 -0.984 1.00 5.18 223 ASP A N 1
ATOM 1518 C CA . ASP A 1 223 ? 37.229 23.918 -2.230 1.00 6.60 223 ASP A CA 1
ATOM 1519 C C . ASP A 1 223 ? 36.690 22.508 -2.446 1.00 5.85 223 ASP A C 1
ATOM 1520 O O . ASP A 1 223 ? 37.432 21.592 -2.829 1.00 6.11 223 ASP A O 1
ATOM 1525 N N . LYS A 1 224 ? 35.404 22.327 -2.161 1.00 9.03 224 LYS A N 1
ATOM 1526 C CA . LYS A 1 224 ? 34.827 20.988 -2.032 1.00 8.82 224 LYS A CA 1
ATOM 1527 C C . LYS A 1 224 ? 35.668 20.162 -1.043 1.00 7.29 224 LYS A C 1
ATOM 1528 O O . LYS A 1 224 ? 35.896 20.617 0.077 1.00 8.22 224 LYS A O 1
ATOM 1534 N N . TRP A 1 225 ? 36.143 18.983 -1.444 1.00 6.81 225 TRP A N 1
ATOM 1535 C CA . TRP A 1 225 ? 36.910 18.125 -0.532 1.00 6.49 225 TRP A CA 1
ATOM 1536 C C . TRP A 1 225 ? 38.402 18.431 -0.467 1.00 5.60 225 TRP A C 1
ATOM 1537 O O . TRP A 1 225 ? 39.141 17.790 0.286 1.00 7.81 225 TRP A O 1
ATOM 1548 N N . THR A 1 226 ? 38.844 19.406 -1.252 1.00 5.42 226 THR A N 1
ATOM 1549 C CA . THR A 1 226 ? 40.257 19.745 -1.338 1.00 5.23 226 THR A CA 1
ATOM 1550 C C . THR A 1 226 ? 40.581 20.877 -0.370 1.00 4.49 226 THR A C 1
ATOM 1551 O O . THR A 1 226 ? 40.080 21.993 -0.507 1.00 5.91 226 THR A O 1
ATOM 1555 N N . LEU A 1 227 ? 41.400 20.574 0.629 1.00 4.61 227 LEU A N 1
ATOM 1556 C CA . LEU A 1 227 ? 41.738 21.563 1.646 1.00 4.35 227 LEU A CA 1
ATOM 1557 C C . LEU A 1 227 ? 42.616 22.667 1.061 1.00 5.82 227 LEU A C 1
ATOM 1558 O O . LEU A 1 227 ? 43.507 22.407 0.240 1.00 7.07 227 LEU A O 1
ATOM 1563 N N . THR A 1 228 ? 42.345 23.905 1.461 1.00 5.23 228 THR A N 1
ATOM 1564 C CA . THR A 1 228 ? 43.006 25.065 0.861 1.00 4.95 228 THR A CA 1
ATOM 1565 C C . THR A 1 228 ? 43.471 26.065 1.920 1.00 5.35 228 THR A C 1
ATOM 1566 O O . THR A 1 228 ? 43.668 27.243 1.624 1.00 6.71 228 THR A O 1
ATOM 1570 N N . LEU A 1 229 ? 43.652 25.596 3.151 1.00 5.54 229 LEU A N 1
ATOM 1571 C CA . LEU A 1 229 ? 44.146 26.454 4.221 1.00 5.81 229 LEU A CA 1
ATOM 1572 C C . LEU A 1 229 ? 45.550 26.987 3.936 1.00 7.52 229 LEU A C 1
ATOM 1573 O O . LEU A 1 229 ? 45.912 28.071 4.396 1.00 8.68 229 LEU A O 1
ATOM 1578 N N . THR A 1 230 ? 46.347 26.231 3.186 1.00 8.13 230 THR A N 1
ATOM 1579 C CA . THR A 1 230 ? 47.724 26.647 2.938 1.00 9.64 230 THR A CA 1
ATOM 1580 C C . THR A 1 230 ? 47.902 27.375 1.610 1.00 9.42 230 THR A C 1
ATOM 1581 O O . THR A 1 230 ? 49.031 27.707 1.224 1.00 11.51 230 THR A O 1
ATOM 1585 N N . GLU A 1 231 ? 46.801 27.616 0.898 1.00 8.31 231 GLU A N 1
ATOM 1586 C CA . GLU A 1 231 ? 46.878 28.381 -0.342 1.00 8.86 231 GLU A CA 1
ATOM 1587 C C . GLU A 1 231 ? 47.158 29.848 -0.028 1.00 8.32 231 GLU A C 1
ATOM 1588 O O . GLU A 1 231 ? 46.745 30.345 1.020 1.00 8.61 231 GLU A O 1
ATOM 1594 N N . PRO A 1 232 ? 47.872 30.544 -0.928 1.00 9.10 232 PRO A N 1
ATOM 1595 C CA . PRO A 1 232 ? 48.306 31.912 -0.621 1.00 10.20 232 PRO A CA 1
ATOM 1596 C C . PRO A 1 232 ? 47.181 32.872 -0.225 1.00 7.97 232 PRO A C 1
ATOM 1597 O O . PRO A 1 232 ? 47.384 33.673 0.691 1.00 8.01 232 PRO A O 1
ATOM 1601 N N . ALA A 1 233 ? 46.021 32.805 -0.875 1.00 7.86 233 ALA A N 1
ATOM 1602 C CA . ALA A 1 233 ? 44.947 33.735 -0.531 1.00 6.99 233 ALA A CA 1
ATOM 1603 C C . ALA A 1 233 ? 44.412 33.492 0.881 1.00 6.63 233 ALA A C 1
ATOM 1604 O O . ALA A 1 233 ? 44.065 34.434 1.594 1.00 7.12 233 ALA A O 1
ATOM 1606 N N . THR A 1 234 ? 44.361 32.230 1.292 1.00 5.75 234 THR A N 1
ATOM 1607 C CA . THR A 1 234 ? 43.881 31.894 2.626 1.00 6.16 234 THR A CA 1
ATOM 1608 C C . THR A 1 234 ? 44.875 32.333 3.691 1.00 4.92 234 THR A C 1
ATOM 1609 O O . THR A 1 234 ? 44.497 32.889 4.726 1.00 6.04 234 THR A O 1
ATOM 1613 N N . ILE A 1 235 ? 46.155 32.084 3.442 1.00 5.95 235 ILE A N 1
ATOM 1614 C CA . ILE A 1 235 ? 47.189 32.556 4.357 1.00 6.19 235 ILE A CA 1
ATOM 1615 C C . ILE A 1 235 ? 47.157 34.088 4.468 1.00 6.35 235 ILE A C 1
ATOM 1616 O O . ILE A 1 235 ? 47.303 34.643 5.559 1.00 6.93 235 ILE A O 1
ATOM 1621 N N . ALA A 1 236 ? 46.928 34.772 3.350 1.00 6.31 236 ALA A N 1
ATOM 1622 C CA . ALA A 1 236 ? 46.823 36.229 3.367 1.00 6.54 236 ALA A CA 1
ATOM 1623 C C . ALA A 1 236 ? 45.647 36.709 4.222 1.00 6.82 236 ALA A C 1
ATOM 1624 O O . ALA A 1 236 ? 45.785 37.667 4.987 1.00 6.86 236 ALA A O 1
ATOM 1626 N N . ALA A 1 237 ? 44.493 36.051 4.094 1.00 6.01 237 ALA A N 1
ATOM 1627 C CA . ALA A 1 237 ? 43.346 36.373 4.943 1.00 5.19 237 ALA A CA 1
ATOM 1628 C C . ALA A 1 237 ? 43.670 36.121 6.415 1.00 4.83 237 ALA A C 1
ATOM 1629 O O . ALA A 1 237 ? 43.308 36.918 7.287 1.00 5.89 237 ALA A O 1
ATOM 1631 N N . GLY A 1 238 ? 44.368 35.023 6.692 1.00 5.38 238 GLY A N 1
ATOM 1632 C CA . GLY A 1 238 ? 44.819 34.737 8.048 1.00 6.07 238 GLY A CA 1
ATOM 1633 C C . GLY A 1 238 ? 45.704 35.842 8.602 1.00 5.93 238 GLY A C 1
ATOM 1634 O O . GLY A 1 238 ? 45.582 36.230 9.771 1.00 6.41 238 GLY A O 1
ATOM 1635 N N . ASN A 1 239 ? 46.595 36.363 7.763 1.00 6.17 239 ASN A N 1
ATOM 1636 C CA . ASN A 1 239 ? 47.461 37.459 8.179 1.00 6.58 239 ASN A CA 1
ATOM 1637 C C . ASN A 1 239 ? 46.728 38.782 8.347 1.00 5.62 239 ASN A C 1
ATOM 1638 O O . ASN A 1 239 ? 47.086 39.572 9.206 1.00 6.90 239 ASN A O 1
ATOM 1643 N N . PHE A 1 240 ? 45.681 39.010 7.558 1.00 5.78 240 PHE A N 1
ATOM 1644 C CA . PHE A 1 240 ? 44.818 40.174 7.769 1.00 6.11 240 PHE A CA 1
ATOM 1645 C C . PHE A 1 240 ? 44.252 40.144 9.191 1.00 4.88 240 PHE A C 1
ATOM 1646 O O . PHE A 1 240 ? 44.296 41.135 9.927 1.00 6.60 240 PHE A O 1
ATOM 1654 N N . TYR A 1 241 ? 43.732 38.982 9.568 1.00 5.41 241 TYR A N 1
ATOM 1655 C CA . TYR A 1 241 ? 43.187 38.757 10.896 1.00 5.25 241 TYR A CA 1
ATOM 1656 C C . TYR A 1 241 ? 44.268 38.909 11.974 1.00 4.29 241 TYR A C 1
ATOM 1657 O O . TYR A 1 241 ? 44.083 39.629 12.951 1.00 5.52 241 TYR A O 1
ATOM 1666 N N . ARG A 1 242 ? 45.406 38.245 11.795 1.00 5.33 242 ARG A N 1
ATOM 1667 C CA . ARG A 1 242 ? 46.475 38.330 12.782 1.00 5.67 242 ARG A CA 1
ATOM 1668 C C . ARG A 1 242 ? 46.962 39.764 12.950 1.00 5.94 242 ARG A C 1
ATOM 1669 O O . ARG A 1 242 ? 47.193 40.214 14.075 1.00 6.65 242 ARG A O 1
ATOM 1677 N N . ASN A 1 243 ? 47.128 40.478 11.838 1.00 6.41 243 ASN A N 1
ATOM 1678 C CA . ASN A 1 243 ? 47.631 41.840 11.898 1.00 5.70 243 ASN A CA 1
ATOM 1679 C C . ASN A 1 243 ? 46.627 42.791 12.531 1.00 5.38 243 ASN A C 1
ATOM 1680 O O . ASN A 1 243 ? 47.009 43.757 13.181 1.00 7.02 243 ASN A O 1
ATOM 1685 N N . SER A 1 244 ? 45.338 42.528 12.348 1.00 5.64 244 SER A N 1
ATOM 1686 C CA . SER A 1 244 ? 44.336 43.389 12.971 1.00 5.69 244 SER A CA 1
ATOM 1687 C C . SER A 1 244 ? 44.493 43.378 14.491 1.00 5.44 244 SER A C 1
ATOM 1688 O O . SER A 1 244 ? 44.283 44.399 15.154 1.00 6.37 244 SER A O 1
ATOM 1691 N N . ILE A 1 245 ? 44.892 42.231 15.031 1.00 6.75 245 ILE A N 1
ATOM 1692 C CA . ILE A 1 245 ? 44.989 42.046 16.473 1.00 7.75 245 ILE A CA 1
ATOM 1693 C C . ILE A 1 245 ? 46.363 42.424 17.000 1.00 9.36 245 ILE A C 1
ATOM 1694 O O . ILE A 1 245 ? 46.484 43.006 18.072 1.00 11.52 245 ILE A O 1
ATOM 1699 N N . HIS A 1 246 ? 47.398 42.107 16.236 0.93 8.63 246 HIS A N 1
ATOM 1700 C CA . HIS A 1 246 ? 48.754 42.284 16.718 0.93 10.02 246 HIS A CA 1
ATOM 1701 C C . HIS A 1 246 ? 49.424 43.502 16.094 0.93 13.77 246 HIS A C 1
ATOM 1702 O O . HIS A 1 246 ? 49.576 44.524 16.765 0.93 17.09 246 HIS A O 1
ATOM 1709 N N . GLY A 1 247 ? 49.760 43.426 14.811 1.00 11.74 247 GLY A N 1
ATOM 1710 C CA . GLY A 1 247 ? 50.529 44.472 14.153 1.00 13.79 247 GLY A CA 1
ATOM 1711 C C . GLY A 1 247 ? 49.947 45.872 14.238 1.00 13.35 247 GLY A C 1
ATOM 1712 O O . GLY A 1 247 ? 50.606 46.802 14.704 1.00 19.11 247 GLY A O 1
ATOM 1713 N N . LYS A 1 248 ? 48.713 46.029 13.778 1.00 12.30 248 LYS A N 1
ATOM 1714 C CA . LYS A 1 248 ? 48.022 47.307 13.895 1.00 11.08 248 LYS A CA 1
ATOM 1715 C C . LYS A 1 248 ? 47.347 47.411 15.263 1.00 11.48 248 LYS A C 1
ATOM 1716 O O . LYS A 1 248 ? 47.391 48.455 15.926 1.00 14.38 248 LYS A O 1
ATOM 1722 N N . GLY A 1 249 ? 46.728 46.318 15.686 1.00 8.84 249 GLY A N 1
ATOM 1723 C CA . GLY A 1 249 ? 46.294 46.177 17.062 1.00 9.64 249 GLY A CA 1
ATOM 1724 C C . GLY A 1 249 ? 44.928 46.728 17.414 1.00 8.52 249 GLY A C 1
ATOM 1725 O O . GLY A 1 249 ? 44.556 46.734 18.587 1.00 11.55 249 GLY A O 1
ATOM 1726 N N . TYR A 1 250 ? 44.168 47.162 16.418 1.00 6.07 250 TYR A N 1
ATOM 1727 C CA . TYR A 1 250 ? 42.862 47.774 16.677 1.00 5.90 250 TYR A CA 1
ATOM 1728 C C . TYR A 1 250 ? 41.795 46.728 17.005 1.00 5.09 250 TYR A C 1
ATOM 1729 O O . TYR A 1 250 ? 40.680 47.075 17.390 1.00 5.82 250 TYR A O 1
ATOM 1738 N N . ALA A 1 251 ? 42.130 45.454 16.837 1.00 6.19 251 ALA A N 1
ATOM 1739 C CA . ALA A 1 251 ? 41.181 44.378 17.104 1.00 5.95 251 ALA A CA 1
ATOM 1740 C C . ALA A 1 251 ? 41.634 43.496 18.261 1.00 5.94 251 ALA A C 1
ATOM 1741 O O . ALA A 1 251 ? 42.825 43.448 18.610 1.00 7.72 251 ALA A O 1
ATOM 1743 N N . ALA A 1 252 ? 40.669 42.794 18.849 1.00 6.49 252 ALA A N 1
ATOM 1744 C CA . ALA A 1 252 ? 40.913 41.887 19.960 1.00 6.97 252 ALA A CA 1
ATOM 1745 C C . ALA A 1 252 ? 40.037 40.652 19.824 1.00 6.48 252 ALA A C 1
ATOM 1746 O O . ALA A 1 252 ? 38.996 40.692 19.173 1.00 7.87 252 ALA A O 1
ATOM 1748 N N . VAL A 1 253 ? 40.447 39.559 20.459 1.00 6.44 253 VAL A N 1
ATOM 1749 C CA . VAL A 1 253 ? 39.583 38.391 20.574 1.00 5.94 253 VAL A CA 1
ATOM 1750 C C . VAL A 1 253 ? 38.651 38.618 21.756 1.00 7.69 253 VAL A C 1
ATOM 1751 O O . VAL A 1 253 ? 39.100 38.903 22.870 1.00 11.62 253 VAL A O 1
ATOM 1755 N N . ALA A 1 254 ? 37.352 38.495 21.505 1.00 8.18 254 ALA A N 1
ATOM 1756 C CA . ALA A 1 254 ? 36.337 38.781 22.516 1.00 11.24 254 ALA A CA 1
ATOM 1757 C C . ALA A 1 254 ? 35.767 37.480 23.038 1.00 13.51 254 ALA A C 1
ATOM 1758 O O . ALA A 1 254 ? 35.504 36.570 22.260 1.00 18.12 254 ALA A O 1
ATOM 1760 N N . ASN A 1 255 ? 35.553 37.384 24.344 1.00 16.08 255 ASN A N 1
ATOM 1761 C CA . ASN A 1 255 ? 34.922 36.186 24.883 1.00 19.10 255 ASN A CA 1
ATOM 1762 C C . ASN A 1 255 ? 33.425 36.161 24.590 1.00 22.76 255 ASN A C 1
ATOM 1763 O O . ASN A 1 255 ? 32.945 35.302 23.847 1.00 30.49 255 ASN A O 1
ATOM 1768 N N . ASP A 1 256 ? 32.688 37.097 25.176 1.00 18.98 256 ASP A N 1
ATOM 1769 C CA . ASP A 1 256 ? 31.251 37.202 24.919 1.00 18.03 256 ASP A CA 1
ATOM 1770 C C . ASP A 1 256 ? 31.060 38.373 23.974 1.00 13.69 256 ASP A C 1
ATOM 1771 O O . ASP A 1 256 ? 30.815 39.505 24.402 1.00 15.01 256 ASP A O 1
ATOM 1776 N N . ILE A 1 257 ? 31.169 38.091 22.682 1.00 12.11 257 ILE A N 1
ATOM 1777 C CA . ILE A 1 257 ? 31.263 39.150 21.690 1.00 9.65 257 ILE A CA 1
ATOM 1778 C C . ILE A 1 257 ? 30.038 40.068 21.637 1.00 9.03 257 ILE A C 1
ATOM 1779 O O . ILE A 1 257 ? 30.185 41.289 21.542 1.00 9.13 257 ILE A O 1
ATOM 1784 N N . ALA A 1 258 ? 28.842 39.497 21.716 1.00 11.96 258 ALA A N 1
ATOM 1785 C CA . ALA A 1 258 ? 27.625 40.303 21.662 1.00 11.88 258 ALA A CA 1
ATOM 1786 C C . ALA A 1 258 ? 27.571 41.242 22.855 1.00 11.87 258 ALA A C 1
ATOM 1787 O O . ALA A 1 258 ? 27.250 42.426 22.724 1.00 10.49 258 ALA A O 1
ATOM 1789 N N . ASN A 1 259 ? 27.892 40.707 24.022 1.00 11.70 259 ASN A N 1
ATOM 1790 C CA . ASN A 1 259 ? 27.931 41.504 25.233 1.00 12.13 259 ASN A CA 1
ATOM 1791 C C . ASN A 1 259 ? 29.049 42.559 25.244 1.00 9.84 259 ASN A C 1
ATOM 1792 O O . ASN A 1 259 ? 28.854 43.680 25.720 1.00 10.69 259 ASN A O 1
ATOM 1797 N N . GLU A 1 260 ? 30.223 42.209 24.731 1.00 9.24 260 GLU A N 1
ATOM 1798 C CA . GLU A 1 260 ? 31.305 43.190 24.661 1.00 8.81 260 GLU A CA 1
ATOM 1799 C C . GLU A 1 260 ? 30.959 44.334 23.720 1.00 7.40 260 GLU A C 1
ATOM 1800 O O . GLU A 1 260 ? 31.333 45.482 23.962 1.00 7.86 260 GLU A O 1
ATOM 1806 N N . PHE A 1 261 ? 30.237 44.032 22.649 1.00 5.86 261 PHE A N 1
ATOM 1807 C CA . PHE A 1 261 ? 29.754 45.094 21.783 1.00 5.40 261 PHE A CA 1
ATOM 1808 C C . PHE A 1 261 ? 28.677 45.929 22.485 1.00 7.32 261 PHE A C 1
ATOM 1809 O O . PHE A 1 261 ? 28.744 47.163 22.503 1.00 7.40 261 PHE A O 1
ATOM 1817 N N . ALA A 1 262 ? 27.674 45.258 23.045 1.00 6.83 262 ALA A N 1
ATOM 1818 C CA . ALA A 1 262 ? 26.535 45.956 23.645 1.00 7.41 262 ALA A CA 1
ATOM 1819 C C . ALA A 1 262 ? 26.907 46.857 24.815 1.00 7.49 262 ALA A C 1
ATOM 1820 O O . ALA A 1 262 ? 26.228 47.848 25.064 1.00 9.84 262 ALA A O 1
ATOM 1822 N N . THR A 1 263 ? 27.975 46.514 25.531 1.00 8.16 263 THR A N 1
ATOM 1823 C CA . THR A 1 263 ? 28.398 47.295 26.691 1.00 9.63 263 THR A CA 1
ATOM 1824 C C . THR A 1 263 ? 29.416 48.364 26.312 1.00 9.12 263 THR A C 1
ATOM 1825 O O . THR A 1 263 ? 29.839 49.150 27.161 1.00 12.41 263 THR A O 1
ATOM 1829 N N . GLY A 1 264 ? 29.830 48.382 25.048 1.00 7.16 264 GLY A N 1
ATOM 1830 C CA . GLY A 1 264 ? 30.689 49.445 24.559 1.00 7.83 264 GLY A CA 1
ATOM 1831 C C . GLY A 1 264 ? 32.183 49.173 24.581 1.00 7.43 264 GLY A C 1
ATOM 1832 O O . GLY A 1 264 ? 32.975 50.081 24.331 1.00 10.42 264 GLY A O 1
ATOM 1833 N N . ILE A 1 265 ? 32.581 47.939 24.877 1.00 6.56 265 ILE A N 1
ATOM 1834 C CA . ILE A 1 265 ? 34.001 47.593 24.890 1.00 6.85 265 ILE A CA 1
ATOM 1835 C C . ILE A 1 265 ? 34.576 47.556 23.465 1.00 6.08 265 ILE A C 1
ATOM 1836 O O . ILE A 1 265 ? 35.744 47.898 23.245 1.00 6.90 265 ILE A O 1
ATOM 1841 N N . LEU A 1 266 ? 33.745 47.149 22.506 1.00 5.78 266 LEU A N 1
ATOM 1842 C CA . LEU A 1 266 ? 34.127 47.025 21.100 1.00 4.98 266 LEU A CA 1
ATOM 1843 C C . LEU A 1 266 ? 33.349 48.020 20.259 1.00 5.49 266 LEU A C 1
ATOM 1844 O O . LEU A 1 266 ? 32.120 48.075 20.352 1.00 7.53 266 LEU A O 1
ATOM 1849 N N . ALA A 1 267 ? 34.034 48.769 19.392 1.00 4.97 267 ALA A N 1
ATOM 1850 C CA . ALA A 1 267 ? 33.326 49.693 18.493 1.00 5.25 267 ALA A CA 1
ATOM 1851 C C . ALA A 1 267 ? 32.555 48.960 17.395 1.00 5.01 267 ALA A C 1
ATOM 1852 O O . ALA A 1 267 ? 31.647 49.524 16.782 1.00 5.55 267 ALA A O 1
ATOM 1854 N N . SER A 1 268 ? 32.942 47.717 17.126 1.00 4.00 268 SER A N 1
ATOM 1855 C CA . SER A 1 268 ? 32.308 46.922 16.084 1.00 4.45 268 SER A CA 1
ATOM 1856 C C . SER A 1 268 ? 32.633 45.450 16.279 1.00 4.14 268 SER A C 1
ATOM 1857 O O . SER A 1 268 ? 33.584 45.098 16.994 1.00 4.23 268 SER A O 1
ATOM 1860 N N . ALA A 1 269 ? 31.857 44.591 15.624 1.00 5.39 269 ALA A N 1
ATOM 1861 C CA . ALA A 1 269 ? 32.013 43.149 15.758 1.00 3.65 269 ALA A CA 1
ATOM 1862 C C . ALA A 1 269 ? 31.183 42.448 14.716 1.00 3.07 269 ALA A C 1
ATOM 1863 O O . ALA A 1 269 ? 30.114 42.923 14.352 1.00 6.21 269 ALA A O 1
ATOM 1865 N N . VAL A 1 270 ? 31.682 41.314 14.231 1.00 4.10 270 VAL A N 1
ATOM 1866 C CA . VAL A 1 270 ? 30.860 40.390 13.462 1.00 4.45 270 VAL A CA 1
ATOM 1867 C C . VAL A 1 270 ? 30.318 39.330 14.412 1.00 5.12 270 VAL A C 1
ATOM 1868 O O . VAL A 1 270 ? 31.070 38.595 15.053 1.00 6.68 270 VAL A O 1
ATOM 1872 N N . ALA A 1 271 ? 28.999 39.288 14.527 1.00 5.64 271 ALA A N 1
ATOM 1873 C CA . ALA A 1 271 ? 28.335 38.343 15.406 1.00 5.51 271 ALA A CA 1
ATOM 1874 C C . ALA A 1 271 ? 27.078 37.839 14.716 1.00 5.44 271 ALA A C 1
ATOM 1875 O O . ALA A 1 271 ? 26.734 38.302 13.636 1.00 6.14 271 ALA A O 1
ATOM 1877 N N . SER A 1 272 ? 26.382 36.897 15.333 1.00 7.07 272 SER A N 1
ATOM 1878 C CA . SER A 1 272 ? 25.193 36.350 14.695 1.00 6.85 272 SER A CA 1
ATOM 1879 C C . SER A 1 272 ? 24.046 37.345 14.625 1.00 6.46 272 SER A C 1
ATOM 1880 O O . SER A 1 272 ? 23.889 38.205 15.503 1.00 6.87 272 SER A O 1
ATOM 1883 N N . THR A 1 273 ? 23.230 37.206 13.583 1.00 6.65 273 THR A N 1
ATOM 1884 C CA . THR A 1 273 ? 21.929 37.866 13.541 1.00 6.65 273 THR A CA 1
ATOM 1885 C C . THR A 1 273 ? 21.090 37.468 14.762 1.00 8.95 273 THR A C 1
ATOM 1886 O O . THR A 1 273 ? 20.205 38.216 15.188 1.00 11.39 273 THR A O 1
ATOM 1890 N N . GLY A 1 274 ? 21.378 36.298 15.331 1.00 9.06 274 GLY A N 1
ATOM 1891 C CA . GLY A 1 274 ? 20.671 35.830 16.510 1.00 10.73 274 GLY A CA 1
ATOM 1892 C C . GLY A 1 274 ? 20.921 36.678 17.744 1.00 12.23 274 GLY A C 1
ATOM 1893 O O . GLY A 1 274 ? 20.178 36.587 18.727 1.00 15.85 274 GLY A O 1
ATOM 1894 N N . SER A 1 275 ? 21.964 37.502 17.697 1.00 10.91 275 SER A N 1
ATOM 1895 C CA . SER A 1 275 ? 22.301 38.377 18.813 1.00 10.98 275 SER A CA 1
ATOM 1896 C C . SER A 1 275 ? 21.646 39.746 18.710 1.00 10.04 275 SER A C 1
ATOM 1897 O O . SER A 1 275 ? 21.766 40.558 19.629 1.00 10.63 275 SER A O 1
ATOM 1900 N N . LEU A 1 276 ? 20.955 40.006 17.603 1.00 10.97 276 LEU A N 1
ATOM 1901 C CA . LEU A 1 276 ? 20.395 41.335 17.356 1.00 10.57 276 LEU A CA 1
ATOM 1902 C C . LEU A 1 276 ? 19.416 41.793 18.443 1.00 11.03 276 LEU A C 1
ATOM 1903 O O . LEU A 1 276 ? 19.520 42.916 18.941 1.00 10.83 276 LEU A O 1
ATOM 1908 N N . ALA A 1 277 ? 18.491 40.924 18.836 1.00 12.50 277 ALA A N 1
ATOM 1909 C CA . ALA A 1 277 ? 17.512 41.297 19.853 1.00 13.91 277 ALA A CA 1
ATOM 1910 C C . ALA A 1 277 ? 18.177 41.633 21.192 1.00 14.07 277 ALA A C 1
ATOM 1911 O O . ALA A 1 277 ? 17.811 42.613 21.854 1.00 15.92 277 ALA A O 1
ATOM 1913 N N . GLY A 1 278 ? 19.162 40.829 21.585 1.00 13.68 278 GLY A N 1
ATOM 1914 C CA . GLY A 1 278 ? 19.865 41.044 22.840 1.00 12.49 278 GLY A CA 1
ATOM 1915 C C . GLY A 1 278 ? 20.673 42.331 22.857 1.00 11.97 278 GLY A C 1
ATOM 1916 O O . GLY A 1 278 ? 20.672 43.068 23.850 1.00 13.84 278 GLY A O 1
ATOM 1917 N N . ILE A 1 279 ? 21.371 42.601 21.759 1.00 10.60 279 ILE A N 1
ATOM 1918 C CA . ILE A 1 279 ? 22.127 43.838 21.632 1.00 11.49 279 ILE A CA 1
ATOM 1919 C C . ILE A 1 279 ? 21.189 45.046 21.647 1.00 12.08 279 ILE A C 1
ATOM 1920 O O . ILE A 1 279 ? 21.463 46.049 22.307 1.00 13.03 279 ILE A O 1
ATOM 1925 N N . THR A 1 280 ? 20.068 44.940 20.941 1.00 12.29 280 THR A N 1
ATOM 1926 C CA . THR A 1 280 ? 19.099 46.032 20.912 1.00 13.33 280 THR A CA 1
ATOM 1927 C C . THR A 1 280 ? 18.591 46.354 22.318 1.00 14.41 280 THR A C 1
ATOM 1928 O O . THR A 1 280 ? 18.440 47.522 22.688 1.00 16.38 280 THR A O 1
ATOM 1932 N N . ALA A 1 281 ? 18.346 45.315 23.109 1.00 15.87 281 ALA A N 1
ATOM 1933 C CA . ALA A 1 281 ? 17.818 45.491 24.458 1.00 17.63 281 ALA A CA 1
ATOM 1934 C C . ALA A 1 281 ? 18.842 46.047 25.451 1.00 18.00 281 ALA A C 1
ATOM 1935 O O . ALA A 1 281 ? 18.467 46.680 26.436 1.00 21.44 281 ALA A O 1
ATOM 1937 N N . SER A 1 282 ? 20.125 45.811 25.189 1.00 16.82 282 SER A N 1
ATOM 1938 C CA . SER A 1 282 ? 21.187 46.137 26.142 1.00 15.87 282 SER A CA 1
ATOM 1939 C C . SER A 1 282 ? 21.978 47.402 25.813 1.00 12.91 282 SER A C 1
ATOM 1940 O O . SER A 1 282 ? 22.481 48.074 26.715 1.00 15.19 282 SER A O 1
ATOM 1943 N N . ALA A 1 283 ? 22.111 47.715 24.529 1.00 12.84 283 ALA A N 1
ATOM 1944 C CA . ALA A 1 283 ? 22.942 48.842 24.109 1.00 11.13 283 ALA A CA 1
ATOM 1945 C C . ALA A 1 283 ? 22.353 50.187 24.519 1.00 12.04 283 ALA A C 1
ATOM 1946 O O . ALA A 1 283 ? 21.178 50.464 24.277 1.00 16.12 283 ALA A O 1
ATOM 1948 N N . ARG A 1 284 ? 23.182 51.028 25.123 1.00 10.54 284 ARG A N 1
ATOM 1949 C CA . ARG A 1 284 ? 22.742 52.352 25.549 1.00 10.36 284 ARG A CA 1
ATOM 1950 C C . ARG A 1 284 ? 23.377 53.432 24.678 1.00 10.98 284 ARG A C 1
ATOM 1951 O O . ARG A 1 284 ? 23.623 54.556 25.128 1.00 12.65 284 ARG A O 1
ATOM 1959 N N . PHE A 1 285 ? 23.640 53.068 23.429 1.00 11.30 285 PHE A N 1
ATOM 1960 C CA . PHE A 1 285 ? 24.160 53.985 22.424 1.00 10.76 285 PHE A CA 1
ATOM 1961 C C . PHE A 1 285 ? 23.508 53.624 21.094 1.00 10.94 285 PHE A C 1
ATOM 1962 O O . PHE A 1 285 ? 22.958 52.531 20.950 1.00 11.92 285 PHE A O 1
ATOM 1970 N N . ASP A 1 286 ? 23.573 54.533 20.129 1.00 10.83 286 ASP A N 1
ATOM 1971 C CA . ASP A 1 286 ? 23.026 54.277 18.802 1.00 10.49 286 ASP A CA 1
ATOM 1972 C C . ASP A 1 286 ? 23.965 53.325 18.075 1.00 8.71 286 ASP A C 1
ATOM 1973 O O . ASP A 1 286 ? 25.178 53.561 18.023 1.00 9.33 286 ASP A O 1
ATOM 1978 N N . PHE A 1 287 ? 23.419 52.248 17.521 1.00 9.47 287 PHE A N 1
ATOM 1979 C CA . PHE A 1 287 ? 24.238 51.319 16.756 1.00 8.31 287 PHE A CA 1
ATOM 1980 C C . PHE A 1 287 ? 23.619 50.996 15.406 1.00 8.22 287 PHE A C 1
ATOM 1981 O O . PHE A 1 287 ? 22.401 51.118 15.200 1.00 10.02 287 PHE A O 1
ATOM 1989 N N . GLY A 1 288 ? 24.477 50.602 14.477 1.00 6.86 288 GLY A N 1
ATOM 1990 C CA . GLY A 1 288 ? 24.044 50.158 13.172 1.00 7.06 288 GLY A CA 1
ATOM 1991 C C . GLY A 1 288 ? 24.300 48.679 12.957 1.00 6.84 288 GLY A C 1
ATOM 1992 O O . GLY A 1 288 ? 25.113 48.041 13.642 1.00 6.54 288 GLY A O 1
ATOM 1993 N N . ALA A 1 289 ? 23.570 48.129 11.999 1.00 7.56 289 ALA A N 1
ATOM 1994 C CA . ALA A 1 289 ? 23.824 46.794 11.490 1.00 7.82 289 ALA A CA 1
ATOM 1995 C C . ALA A 1 289 ? 24.098 46.932 10.007 1.00 8.03 289 ALA A C 1
ATOM 1996 O O . ALA A 1 289 ? 23.431 47.703 9.322 1.00 9.55 289 ALA A O 1
ATOM 1998 N N . ALA A 1 290 ? 25.090 46.191 9.525 1.00 6.85 290 ALA A N 1
ATOM 1999 C CA . ALA A 1 290 ? 25.491 46.222 8.130 1.00 6.13 290 ALA A CA 1
ATOM 2000 C C . ALA A 1 290 ? 25.741 44.801 7.654 1.00 7.21 290 ALA A C 1
ATOM 2001 O O . ALA A 1 290 ? 26.140 43.931 8.444 1.00 6.85 290 ALA A O 1
ATOM 2003 N N . PRO A 1 291 ? 25.517 44.550 6.358 1.00 6.44 291 PRO A N 1
ATOM 2004 C CA . PRO A 1 291 ? 25.942 43.259 5.817 1.00 6.95 291 PRO A CA 1
ATOM 2005 C C . PRO A 1 291 ? 27.458 43.184 5.857 1.00 7.05 291 PRO A C 1
ATOM 2006 O O . PRO A 1 291 ? 28.143 44.218 5.902 1.00 8.04 291 PRO A O 1
ATOM 2010 N N . LEU A 1 292 ? 27.988 41.971 5.855 1.00 6.30 292 LEU A N 1
ATOM 2011 C CA . LEU A 1 292 ? 29.429 41.813 5.763 1.00 6.73 292 LEU A CA 1
ATOM 2012 C C . LEU A 1 292 ? 29.895 42.352 4.411 1.00 7.03 292 LEU A C 1
ATOM 2013 O O . LEU A 1 292 ? 29.149 42.300 3.434 1.00 8.63 292 LEU A O 1
ATOM 2018 N N . PRO A 1 293 ? 31.133 42.868 4.346 1.00 6.39 293 PRO A N 1
ATOM 2019 C CA . PRO A 1 293 ? 31.681 43.248 3.042 1.00 8.16 293 PRO A CA 1
ATOM 2020 C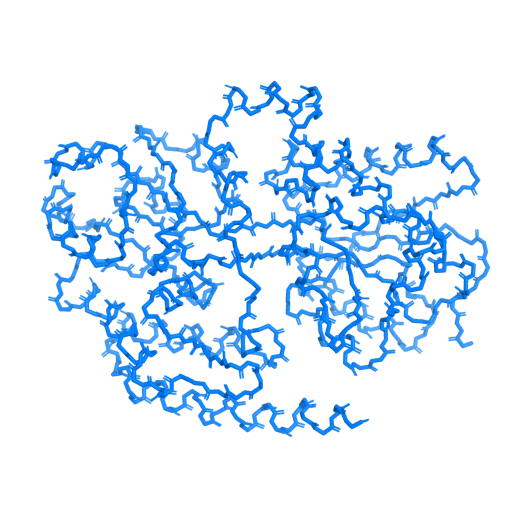 C . PRO A 1 293 ? 31.639 42.075 2.067 1.00 6.94 293 PRO A C 1
ATOM 2021 O O . PRO A 1 293 ? 31.882 40.920 2.436 1.00 8.48 293 PRO A O 1
ATOM 2025 N N . THR A 1 294 ? 31.321 42.364 0.816 1.00 8.26 294 THR A N 1
ATOM 2026 C CA . THR A 1 294 ? 31.355 41.328 -0.203 1.00 8.63 294 THR A CA 1
ATOM 2027 C C . THR A 1 294 ? 32.781 41.186 -0.728 1.00 7.52 294 THR A C 1
ATOM 2028 O O . THR A 1 294 ? 33.676 41.952 -0.356 1.00 8.55 294 THR A O 1
ATOM 2032 N N . GLY A 1 295 ? 32.998 40.192 -1.577 1.00 9.08 295 GLY A N 1
ATOM 2033 C CA . GLY A 1 295 ? 34.227 40.134 -2.341 1.00 8.79 295 GLY A CA 1
ATOM 2034 C C . GLY A 1 295 ? 34.098 41.014 -3.571 1.00 9.67 295 GLY A C 1
ATOM 2035 O O . GLY A 1 295 ? 33.150 41.796 -3.690 1.00 11.13 295 GLY A O 1
ATOM 2036 N N . PRO A 1 296 ? 35.051 40.891 -4.504 1.00 10.17 296 PRO A N 1
ATOM 2037 C CA . PRO A 1 296 ? 35.023 41.682 -5.740 1.00 11.88 296 PRO A CA 1
ATOM 2038 C C . PRO A 1 296 ? 33.749 41.413 -6.527 1.00 13.55 296 PRO A C 1
ATOM 2039 O O . PRO A 1 296 ? 33.245 40.284 -6.491 1.00 13.02 296 PRO A O 1
ATOM 2043 N N . ASP A 1 297 ? 33.239 42.435 -7.213 1.00 15.99 297 ASP A N 1
ATOM 2044 C CA . ASP A 1 297 ? 32.011 42.314 -8.001 1.00 17.77 297 ASP A CA 1
ATOM 2045 C C . ASP A 1 297 ? 30.832 41.786 -7.203 1.00 16.24 297 ASP A C 1
ATOM 2046 O O . ASP A 1 297 ? 30.021 41.007 -7.716 1.00 16.32 297 ASP A O 1
ATOM 2051 N N . ALA A 1 298 ? 30.755 42.213 -5.948 1.00 13.70 298 ALA A N 1
ATOM 2052 C CA . ALA A 1 298 ? 29.674 41.833 -5.047 1.00 13.05 298 ALA A CA 1
ATOM 2053 C C . ALA A 1 298 ? 29.562 40.325 -4.852 1.00 11.84 298 ALA A C 1
ATOM 2054 O O . ALA A 1 298 ? 28.476 39.811 -4.583 1.00 14.17 298 ALA A O 1
ATOM 2056 N N . ALA A 1 299 ? 30.685 39.615 -4.962 1.00 11.42 299 ALA A N 1
ATOM 2057 C CA . ALA A 1 299 ? 30.688 38.173 -4.710 1.00 10.43 299 ALA A CA 1
ATOM 2058 C C . ALA A 1 299 ? 30.306 37.890 -3.259 1.00 9.01 299 ALA A C 1
ATOM 2059 O O . ALA A 1 299 ? 30.803 38.552 -2.350 1.00 9.10 299 ALA A O 1
ATOM 2061 N N . PRO A 1 300 ? 29.419 36.908 -3.038 1.00 9.17 300 PRO A N 1
ATOM 2062 C CA . PRO A 1 300 ? 28.969 36.609 -1.675 1.00 8.95 300 PRO A CA 1
ATOM 2063 C C . PRO A 1 300 ? 30.125 36.238 -0.755 1.00 8.31 300 PRO A C 1
ATOM 2064 O O . PRO A 1 300 ? 30.965 35.396 -1.099 1.00 10.73 300 PRO A O 1
ATOM 2068 N N . ALA A 1 301 ? 30.161 36.870 0.410 1.00 6.33 301 ALA A N 1
ATOM 2069 C CA . ALA A 1 301 ? 31.220 36.602 1.377 1.00 6.51 301 ALA A CA 1
ATOM 2070 C C . ALA A 1 301 ? 30.635 36.561 2.771 1.00 6.03 301 ALA A C 1
ATOM 2071 O O . ALA A 1 301 ? 31.195 37.108 3.722 1.00 7.11 301 ALA A O 1
ATOM 2073 N N . CYS A 1 302 ? 29.490 35.895 2.878 1.00 5.25 302 CYS A N 1
ATOM 2074 C CA . CYS A 1 302 ? 28.779 35.766 4.139 1.00 5.43 302 CYS A CA 1
ATOM 2075 C C . CYS A 1 302 ? 28.164 34.377 4.203 1.00 4.61 302 CYS A C 1
ATOM 2076 O O . CYS A 1 302 ? 27.385 34.014 3.332 1.00 6.01 302 CYS A O 1
ATOM 2079 N N . PRO A 1 303 ? 28.508 33.594 5.235 1.00 4.45 303 PRO A N 1
ATOM 2080 C CA . PRO A 1 303 ? 27.933 32.253 5.355 1.00 5.25 303 PRO A CA 1
ATOM 2081 C C . PRO A 1 303 ? 26.560 32.302 6.000 1.00 5.68 303 PRO A C 1
ATOM 2082 O O . PRO A 1 303 ? 26.132 33.333 6.532 1.00 6.61 303 PRO A O 1
ATOM 2086 N N . THR A 1 304 ? 25.870 31.174 5.950 1.00 7.51 304 THR A N 1
ATOM 2087 C CA . THR A 1 304 ? 24.669 30.998 6.746 1.00 8.81 304 THR A CA 1
ATOM 2088 C C . THR A 1 304 ? 24.996 30.072 7.912 1.00 6.77 304 THR A C 1
ATOM 2089 O O . THR A 1 304 ? 26.092 29.510 7.982 1.00 6.66 304 THR A O 1
ATOM 2093 N N . GLY A 1 305 ? 24.049 29.912 8.829 1.00 6.61 305 GLY A N 1
ATOM 2094 C CA . GLY A 1 305 ? 24.251 29.080 9.998 1.00 6.74 305 GLY A CA 1
ATOM 2095 C C . GLY A 1 305 ? 22.926 28.619 10.565 1.00 6.63 305 GLY A C 1
ATOM 2096 O O . GLY A 1 305 ? 21.860 29.004 10.076 1.00 6.89 305 GLY A O 1
ATOM 2097 N N . GLY A 1 306 ? 22.984 27.793 11.602 1.00 6.78 306 GLY A N 1
ATOM 2098 C CA . GLY A 1 306 ? 21.776 27.314 12.255 1.00 6.22 306 GLY A CA 1
ATOM 2099 C C . GLY A 1 306 ? 21.412 25.883 11.906 1.00 5.51 306 GLY A C 1
ATOM 2100 O O . GLY A 1 306 ? 22.286 25.068 11.608 1.00 7.30 306 GLY A O 1
ATOM 2101 N N . ALA A 1 307 ? 20.115 25.581 11.929 1.00 5.68 307 ALA A N 1
ATOM 2102 C CA . ALA A 1 307 ? 19.652 24.195 11.862 1.00 5.44 307 ALA A CA 1
ATOM 2103 C C . ALA A 1 307 ? 18.435 23.996 10.971 1.00 5.92 307 ALA A C 1
ATOM 2104 O O . ALA A 1 307 ? 17.630 24.916 10.766 1.00 6.36 307 ALA A O 1
ATOM 2106 N N . GLY A 1 308 ? 18.306 22.773 10.460 1.00 5.40 308 GLY A N 1
ATOM 2107 C CA . GLY A 1 308 ? 17.210 22.391 9.595 1.00 5.26 308 GLY A CA 1
ATOM 2108 C C . GLY A 1 308 ? 16.468 21.170 10.100 1.00 5.77 308 GLY A C 1
ATOM 2109 O O . GLY A 1 308 ? 16.886 20.523 11.064 1.00 7.59 308 GLY A O 1
ATOM 2110 N N . LEU A 1 309 ? 15.369 20.841 9.432 1.00 5.83 309 LEU A N 1
ATOM 2111 C CA . LEU A 1 309 ? 14.545 19.700 9.813 1.00 6.56 309 LEU A CA 1
ATOM 2112 C C . LEU A 1 309 ? 14.742 18.543 8.842 1.00 6.74 309 LEU A C 1
ATOM 2113 O O . LEU A 1 309 ? 14.641 18.726 7.621 1.00 7.17 309 LEU A O 1
ATOM 2118 N N . ALA A 1 310 ? 15.027 17.360 9.385 1.00 6.24 310 ALA A N 1
ATOM 2119 C CA . ALA A 1 310 ? 15.298 16.169 8.581 1.00 5.93 310 ALA A CA 1
ATOM 2120 C C . ALA A 1 310 ? 14.338 15.035 8.942 1.00 6.81 310 ALA A C 1
ATOM 2121 O O . ALA A 1 310 ? 13.733 15.038 10.015 1.00 7.56 310 ALA A O 1
ATOM 2123 N N . ILE A 1 311 ? 14.227 14.060 8.046 1.00 7.80 311 ILE A N 1
ATOM 2124 C CA . ILE A 1 311 ? 13.350 12.909 8.232 1.00 8.30 311 ILE A CA 1
ATOM 2125 C C . ILE A 1 311 ? 14.198 11.640 8.224 1.00 8.33 311 ILE A C 1
ATOM 2126 O O . ILE A 1 311 ? 14.829 11.324 7.220 1.00 10.07 311 ILE A O 1
ATOM 2131 N N . PRO A 1 312 ? 14.224 10.905 9.345 1.00 8.42 312 PRO A N 1
ATOM 2132 C CA . PRO A 1 312 ? 15.003 9.662 9.380 1.00 9.62 312 PRO A CA 1
ATOM 2133 C C . PRO A 1 312 ? 14.596 8.653 8.304 1.00 11.36 312 PRO A C 1
ATOM 2134 O O . PRO A 1 312 ? 13.414 8.535 7.949 1.00 11.98 312 PRO A O 1
ATOM 2138 N N . ALA A 1 313 ? 15.587 7.917 7.808 1.00 10.89 313 ALA A N 1
ATOM 2139 C CA . ALA A 1 313 ? 15.374 6.923 6.763 1.00 12.21 313 ALA A CA 1
ATOM 2140 C C . ALA A 1 313 ? 14.529 5.740 7.227 1.00 14.03 313 ALA A C 1
ATOM 2141 O O . ALA A 1 313 ? 13.851 5.112 6.412 1.00 16.18 313 ALA A O 1
ATOM 2143 N N . LYS A 1 314 ? 14.572 5.418 8.519 1.00 14.29 314 LYS A N 1
ATOM 2144 C CA . LYS A 1 314 ? 13.891 4.210 8.996 1.00 17.63 314 LYS A CA 1
ATOM 2145 C C . LYS A 1 314 ? 12.437 4.443 9.427 1.00 18.71 314 LYS A C 1
ATOM 2146 O O . LYS A 1 314 ? 11.962 3.878 10.413 1.00 24.58 314 LYS A O 1
ATOM 2152 N N . LEU A 1 315 ? 11.737 5.274 8.668 1.00 16.33 315 LEU A N 1
ATOM 2153 C CA . LEU A 1 315 ? 10.296 5.430 8.816 1.00 16.14 315 LEU A CA 1
ATOM 2154 C C . LEU A 1 315 ? 9.620 4.688 7.676 1.00 16.53 315 LEU A C 1
ATOM 2155 O O . LEU A 1 315 ? 10.210 4.518 6.606 1.00 17.21 315 LEU A O 1
ATOM 2160 N N . SER A 1 316 ? 8.382 4.253 7.891 1.00 15.63 316 SER A N 1
ATOM 2161 C CA . SER A 1 316 ? 7.568 3.761 6.787 1.00 15.98 316 SER A CA 1
ATOM 2162 C C . SER A 1 316 ? 7.350 4.899 5.791 1.00 15.76 316 SER A C 1
ATOM 2163 O O . SER A 1 316 ? 7.497 6.078 6.141 1.00 15.40 316 SER A O 1
ATOM 2166 N N . GLU A 1 317 ? 7.010 4.555 4.550 1.00 17.05 317 GLU A N 1
ATOM 2167 C CA . GLU A 1 317 ? 6.759 5.577 3.538 1.00 18.38 317 GLU A CA 1
ATOM 2168 C C . GLU A 1 317 ? 5.636 6.524 3.949 1.00 16.52 317 GLU A C 1
ATOM 2169 O O . GLU A 1 317 ? 5.747 7.734 3.754 1.00 15.42 317 GLU A O 1
ATOM 2175 N N . GLU A 1 318 ? 4.568 5.978 4.529 1.00 16.10 318 GLU A N 1
ATOM 2176 C CA . GLU A 1 318 ? 3.456 6.808 4.991 1.00 18.26 318 GLU A CA 1
ATOM 2177 C C . GLU A 1 318 ? 3.925 7.829 6.022 1.00 15.40 318 GLU A C 1
ATOM 2178 O O . GLU A 1 318 ? 3.563 9.007 5.949 1.00 16.05 318 GLU A O 1
ATOM 2184 N N . ARG A 1 319 ? 4.736 7.386 6.979 1.00 14.60 319 ARG A N 1
ATOM 2185 C CA . ARG A 1 319 ? 5.228 8.304 8.000 1.00 13.48 319 ARG A CA 1
ATOM 2186 C C . ARG A 1 319 ? 6.166 9.360 7.421 1.00 12.52 319 ARG A C 1
ATOM 2187 O O . ARG A 1 319 ? 6.178 10.493 7.895 1.00 12.79 319 ARG A O 1
ATOM 2195 N N . LYS A 1 320 ? 6.934 9.006 6.392 1.00 11.67 320 LYS A N 1
ATOM 2196 C CA . LYS A 1 320 ? 7.805 9.992 5.745 1.00 10.78 320 LYS A CA 1
ATOM 2197 C C . LYS A 1 320 ? 6.995 11.098 5.075 1.00 10.98 320 LYS A C 1
ATOM 2198 O O . LYS A 1 320 ? 7.335 12.282 5.177 1.00 11.22 320 LYS A O 1
ATOM 2204 N N . VAL A 1 321 ? 5.928 10.709 4.381 1.00 10.62 321 VAL A N 1
ATOM 2205 C CA . VAL A 1 321 ? 5.051 11.680 3.748 1.00 11.37 321 VAL A CA 1
ATOM 2206 C C . VAL A 1 321 ? 4.469 12.627 4.797 1.00 10.59 321 VAL A C 1
ATOM 2207 O O . VAL A 1 321 ? 4.486 13.842 4.612 1.00 11.60 321 VAL A O 1
ATOM 2211 N N . ASN A 1 322 ? 3.973 12.081 5.904 1.00 11.37 322 ASN A N 1
ATOM 2212 C CA . ASN A 1 322 ? 3.390 12.931 6.944 1.00 10.74 322 ASN A CA 1
ATOM 2213 C C . ASN A 1 322 ? 4.419 13.857 7.578 1.00 9.60 322 ASN A C 1
ATOM 2214 O O . ASN A 1 322 ? 4.129 15.019 7.879 1.00 10.96 322 ASN A O 1
ATOM 2219 N N . ALA A 1 323 ? 5.624 13.337 7.773 1.00 9.68 323 ALA A N 1
ATOM 2220 C CA . ALA A 1 323 ? 6.713 14.132 8.320 1.00 9.50 323 ALA A CA 1
ATOM 2221 C C . ALA A 1 323 ? 7.033 15.322 7.411 1.00 8.72 323 ALA A C 1
ATOM 2222 O O . ALA A 1 323 ? 7.236 16.445 7.893 1.00 9.09 323 ALA A O 1
ATOM 2224 N N . LEU A 1 324 ? 7.059 15.090 6.099 1.00 8.76 324 LEU A N 1
ATOM 2225 C CA . LEU A 1 324 ? 7.333 16.182 5.170 1.00 8.09 324 LEU A CA 1
ATOM 2226 C C . LEU A 1 324 ? 6.188 17.192 5.113 1.00 9.41 324 LEU A C 1
ATOM 2227 O O . LEU A 1 324 ? 6.429 18.395 4.994 1.00 10.08 324 LEU A O 1
ATOM 2232 N N . LYS A 1 325 ? 4.947 16.714 5.196 1.00 9.61 325 LYS A N 1
ATOM 2233 C CA . LYS A 1 325 ? 3.811 17.634 5.275 1.00 10.48 325 LYS A CA 1
ATOM 2234 C C . LYS A 1 325 ? 3.991 18.596 6.447 1.00 9.48 325 LYS A C 1
ATOM 2235 O O . LYS A 1 325 ? 3.738 19.804 6.325 1.00 11.03 325 LYS A O 1
ATOM 2241 N N . PHE A 1 326 ? 4.431 18.064 7.583 1.00 9.57 326 PHE A N 1
ATOM 2242 C CA . PHE A 1 326 ? 4.692 18.905 8.745 1.00 8.59 326 PHE A CA 1
ATOM 2243 C C . PHE A 1 326 ? 5.820 19.898 8.488 1.00 8.41 326 PHE A C 1
ATOM 2244 O O . PHE A 1 326 ? 5.670 21.101 8.732 1.00 8.37 326 PHE A O 1
ATOM 2252 N N . ILE A 1 327 ? 6.953 19.394 8.007 1.00 8.29 327 ILE A N 1
ATOM 2253 C CA . ILE A 1 327 ? 8.114 20.241 7.760 1.00 7.90 327 ILE A CA 1
ATOM 2254 C C . ILE A 1 327 ? 7.789 21.341 6.759 1.00 7.84 327 ILE A C 1
ATOM 2255 O O . ILE A 1 327 ? 8.130 22.501 6.987 1.00 8.38 327 ILE A O 1
ATOM 2260 N N . ALA A 1 328 ? 7.123 20.980 5.665 1.00 8.69 328 ALA A N 1
ATOM 2261 C CA . ALA A 1 328 ? 6.778 21.958 4.638 1.00 9.05 328 ALA A CA 1
ATOM 2262 C C . ALA A 1 328 ? 5.797 22.997 5.178 1.00 9.80 328 ALA A C 1
ATOM 2263 O O . ALA A 1 328 ? 5.869 24.180 4.828 1.00 11.45 328 ALA A O 1
ATOM 2265 N N . PHE A 1 329 ? 4.876 22.562 6.031 1.00 9.05 329 PHE A N 1
ATOM 2266 C CA . PHE A 1 329 ? 3.889 23.485 6.576 1.00 8.25 329 PHE A CA 1
ATOM 2267 C C . PHE A 1 329 ? 4.516 24.500 7.532 1.00 9.09 329 PHE A C 1
ATOM 2268 O O . PHE A 1 329 ? 4.279 25.704 7.414 1.00 9.73 329 PHE A O 1
ATOM 2276 N N . VAL A 1 330 ? 5.321 24.026 8.477 1.00 8.25 330 VAL A N 1
ATOM 2277 C CA . VAL A 1 330 ? 5.856 24.938 9.485 1.00 8.65 330 VAL A CA 1
ATOM 2278 C C . VAL A 1 330 ? 6.909 25.884 8.914 1.00 9.21 330 VAL A C 1
ATOM 2279 O O . VAL A 1 330 ? 7.255 26.884 9.550 1.00 10.09 330 VAL A O 1
ATOM 2283 N N . THR A 1 331 ? 7.401 25.577 7.713 1.00 8.97 331 THR A N 1
ATOM 2284 C CA . THR A 1 331 ? 8.335 26.463 7.015 1.00 9.03 331 THR A CA 1
ATOM 2285 C C . THR A 1 331 ? 7.695 27.129 5.795 1.00 10.01 331 THR A C 1
ATOM 2286 O O . THR A 1 331 ? 8.397 27.588 4.881 1.00 10.51 331 THR A O 1
ATOM 2290 N N . ASN A 1 332 ? 6.364 27.196 5.777 1.00 9.56 332 ASN A N 1
ATOM 2291 C CA . ASN A 1 332 ? 5.682 27.923 4.709 1.00 8.75 332 ASN A CA 1
ATOM 2292 C C . ASN A 1 332 ? 5.863 29.441 4.917 1.00 9.53 332 ASN A C 1
ATOM 2293 O O . ASN A 1 332 ? 6.410 29.857 5.945 1.00 9.57 332 ASN A O 1
ATOM 2298 N N . PRO A 1 333 ? 5.469 30.271 3.936 1.00 9.80 333 PRO A N 1
ATOM 2299 C CA . PRO A 1 333 ? 5.820 31.692 4.083 1.00 10.01 333 PRO A CA 1
ATOM 2300 C C . PRO A 1 333 ? 5.244 32.372 5.329 1.00 10.37 333 PRO A C 1
ATOM 2301 O O . PRO A 1 333 ? 5.972 33.086 6.026 1.00 11.76 333 PRO A O 1
ATOM 2305 N N . THR A 1 334 ? 3.967 32.140 5.607 1.00 11.33 334 THR A N 1
ATOM 2306 C CA . THR A 1 334 ? 3.314 32.671 6.801 1.00 14.21 334 THR A CA 1
ATOM 2307 C C . THR A 1 334 ? 4.012 32.198 8.074 1.00 12.59 334 THR A C 1
ATOM 2308 O O . THR A 1 334 ? 4.273 32.976 9.000 1.00 13.27 334 THR A O 1
ATOM 2312 N N . ASN A 1 335 ? 4.321 30.912 8.115 1.00 10.53 335 ASN A N 1
ATOM 2313 C CA . ASN A 1 335 ? 4.803 30.313 9.347 1.00 9.83 335 ASN A CA 1
ATOM 2314 C C . ASN A 1 335 ? 6.267 30.599 9.634 1.00 9.35 335 ASN A C 1
ATOM 2315 O O . ASN A 1 335 ? 6.649 30.773 10.792 1.00 9.65 335 ASN A O 1
ATOM 2320 N N . THR A 1 336 ? 7.096 30.659 8.596 1.00 9.54 336 THR A N 1
ATOM 2321 C CA . THR A 1 336 ? 8.484 31.043 8.824 1.00 9.08 336 THR A CA 1
ATOM 2322 C C . THR A 1 336 ? 8.576 32.522 9.223 1.00 10.05 336 THR A C 1
ATOM 2323 O O . THR A 1 336 ? 9.415 32.897 10.038 1.00 10.63 336 THR A O 1
ATOM 2327 N N . ALA A 1 337 ? 7.694 33.352 8.673 1.00 10.45 337 ALA A N 1
ATOM 2328 C CA . ALA A 1 337 ? 7.625 34.751 9.086 1.00 10.81 337 ALA A CA 1
ATOM 2329 C C . ALA A 1 337 ? 7.285 34.843 10.569 1.00 11.15 337 ALA A C 1
ATOM 2330 O O . ALA A 1 337 ? 7.942 35.568 11.321 1.00 11.68 337 ALA A O 1
ATOM 2332 N N . TYR A 1 338 ? 6.266 34.096 10.988 1.00 10.87 338 TYR A N 1
ATOM 2333 C CA . TYR A 1 338 ? 5.888 34.039 12.398 1.00 11.66 338 TYR A CA 1
ATOM 2334 C C . TYR A 1 338 ? 7.038 33.563 13.287 1.00 10.55 338 TYR A C 1
ATOM 2335 O O . TYR A 1 338 ? 7.344 34.188 14.313 1.00 12.05 338 TYR A O 1
ATOM 2344 N N . PHE A 1 339 ? 7.676 32.462 12.894 1.00 10.63 339 PHE A N 1
ATOM 2345 C CA . PHE A 1 339 ? 8.787 31.919 13.664 1.00 10.61 339 PHE A CA 1
ATOM 2346 C C . PHE A 1 339 ? 9.901 32.957 13.810 1.00 9.64 339 PHE A C 1
ATOM 2347 O O . PHE A 1 339 ? 10.454 33.142 14.902 1.00 10.31 339 PHE A O 1
ATOM 2355 N N . SER A 1 340 ? 10.209 33.640 12.711 1.00 11.23 340 SER A N 1
ATOM 2356 C CA . SER A 1 340 ? 11.220 34.698 12.702 1.00 11.53 340 SER A CA 1
ATOM 2357 C C . SER A 1 340 ? 10.874 35.830 13.669 1.00 12.19 340 SER A C 1
ATOM 2358 O O . SER A 1 340 ? 11.722 36.281 14.439 1.00 13.00 340 SER A O 1
ATOM 2361 N N . GLN A 1 341 ? 9.628 36.290 13.627 1.00 12.27 341 GLN A N 1
ATOM 2362 C CA . GLN A 1 341 ? 9.191 37.374 14.506 1.00 13.87 341 GLN A CA 1
ATOM 2363 C C . GLN A 1 341 ? 9.281 36.995 15.981 1.00 13.81 341 GLN A C 1
ATOM 2364 O O . GLN A 1 341 ? 9.555 37.841 16.833 1.00 16.72 341 GLN A O 1
ATOM 2370 N N . GLN A 1 342 ? 9.064 35.718 16.274 1.00 13.29 342 GLN A N 1
ATOM 2371 C CA . GLN A 1 342 ? 9.055 35.247 17.653 1.00 13.73 342 GLN A CA 1
ATOM 2372 C C . GLN A 1 342 ? 10.442 34.933 18.209 1.00 13.63 342 GLN A C 1
ATOM 2373 O O . GLN A 1 342 ? 10.643 34.984 19.425 1.00 16.51 342 GLN A O 1
ATOM 2379 N N . THR A 1 343 ? 11.396 34.623 17.330 1.00 11.79 343 THR A N 1
ATOM 2380 C CA . THR A 1 343 ? 12.671 34.042 17.766 1.00 11.87 343 THR A CA 1
ATOM 2381 C C . THR A 1 343 ? 13.921 34.821 17.373 1.00 10.74 343 THR A C 1
ATOM 2382 O O . THR A 1 343 ? 14.967 34.676 18.007 1.00 13.33 343 THR A O 1
ATOM 2386 N N . GLY A 1 344 ? 13.835 35.603 16.303 1.00 9.78 344 GLY A N 1
ATOM 2387 C CA . GLY A 1 344 ? 15.006 36.298 15.800 1.00 9.46 344 GLY A CA 1
ATOM 2388 C C . GLY A 1 344 ? 15.754 35.541 14.720 1.00 10.52 344 GLY A C 1
ATOM 2389 O O . GLY A 1 344 ? 16.698 36.077 14.129 1.00 11.77 344 GLY A O 1
ATOM 2390 N N . TYR A 1 345 ? 15.351 34.297 14.459 1.00 9.11 345 TYR A N 1
ATOM 2391 C CA . TYR A 1 345 ? 15.862 33.580 13.294 1.00 7.27 345 TYR A CA 1
ATOM 2392 C C . TYR A 1 345 ? 15.298 34.226 12.034 1.00 7.19 345 TYR A C 1
ATOM 2393 O O . TYR A 1 345 ? 14.359 35.021 12.106 1.00 11.43 345 TYR A O 1
ATOM 2402 N N . LEU A 1 346 ? 15.879 33.906 10.886 1.00 7.24 346 LEU A N 1
ATOM 2403 C CA . LEU A 1 346 ? 15.535 34.582 9.641 1.00 7.77 346 LEU A CA 1
ATOM 2404 C C . LEU A 1 346 ? 14.469 33.807 8.866 1.00 7.78 346 LEU A C 1
ATOM 2405 O O . LEU A 1 346 ? 14.481 32.577 8.858 1.00 10.45 346 LEU A O 1
ATOM 2410 N N . PRO A 1 347 ? 13.540 34.519 8.204 1.00 7.58 347 PRO A N 1
ATOM 2411 C CA . PRO A 1 347 ? 12.543 33.814 7.387 1.00 7.92 347 PRO A CA 1
ATOM 2412 C C . PRO A 1 347 ? 13.228 33.004 6.289 1.00 7.20 347 PRO A C 1
ATOM 2413 O O . PRO A 1 347 ? 14.142 33.517 5.633 1.00 9.08 347 PRO A O 1
ATOM 2417 N N . VAL A 1 348 ? 12.800 31.757 6.090 1.00 7.24 348 VAL A N 1
ATOM 2418 C CA . VAL A 1 348 ? 13.503 30.872 5.165 1.00 6.42 348 VAL A CA 1
ATOM 2419 C C . VAL A 1 348 ? 12.884 30.851 3.767 1.00 6.76 348 VAL A C 1
ATOM 2420 O O . VAL A 1 348 ? 13.392 30.166 2.875 1.00 7.98 348 VAL A O 1
ATOM 2424 N N . ARG A 1 349 ? 11.799 31.607 3.583 1.00 7.18 349 ARG A N 1
ATOM 2425 C CA . ARG A 1 349 ? 11.099 31.673 2.304 1.00 8.57 349 ARG A CA 1
ATOM 2426 C C . ARG A 1 349 ? 11.247 33.048 1.688 1.00 9.16 349 ARG A C 1
ATOM 2427 O O . ARG A 1 349 ? 11.084 34.060 2.383 1.00 9.10 349 ARG A O 1
ATOM 2435 N N . LYS A 1 350 ? 11.532 33.087 0.388 1.00 9.15 350 LYS A N 1
ATOM 2436 C CA . LYS A 1 350 ? 11.664 34.353 -0.329 1.00 9.63 350 LYS A CA 1
ATOM 2437 C C . LYS A 1 350 ? 10.397 35.192 -0.210 1.00 11.44 350 LYS A C 1
ATOM 2438 O O . LYS A 1 350 ? 10.459 36.394 0.054 1.00 13.17 350 LYS A O 1
ATOM 2444 N N . SER A 1 351 ? 9.246 34.551 -0.385 1.00 11.36 351 SER A N 1
ATOM 2445 C CA . SER A 1 351 ? 7.971 35.261 -0.394 1.00 13.87 351 SER A CA 1
ATOM 2446 C C . SER A 1 351 ? 7.470 35.653 0.991 1.00 15.14 351 SER A C 1
ATOM 2447 O O . SER A 1 351 ? 6.381 36.223 1.110 1.00 20.17 351 SER A O 1
ATOM 2450 N N . ALA A 1 352 ? 8.232 35.353 2.041 1.00 12.40 352 ALA A N 1
ATOM 2451 C CA . ALA A 1 352 ? 7.814 35.791 3.368 1.00 15.74 352 ALA A CA 1
ATOM 2452 C C . ALA A 1 352 ? 7.839 37.321 3.474 1.00 21.71 352 ALA A C 1
ATOM 2453 O O . ALA A 1 352 ? 7.151 37.895 4.320 1.00 23.75 352 ALA A O 1
ATOM 2455 N N . VAL A 1 353 ? 8.598 37.977 2.590 1.00 23.34 353 VAL A N 1
ATOM 2456 C CA . VAL A 1 353 ? 8.624 39.443 2.539 1.00 25.98 353 VAL A CA 1
ATOM 2457 C C . VAL A 1 353 ? 7.266 40.018 2.151 1.00 27.98 353 VAL A C 1
ATOM 2458 O O . VAL A 1 353 ? 6.983 41.178 2.439 1.00 29.69 353 VAL A O 1
ATOM 2462 N N . ASP A 1 354 ? 6.431 39.208 1.500 1.00 27.40 354 ASP A N 1
ATOM 2463 C CA . ASP A 1 354 ? 5.111 39.658 1.057 1.00 28.14 354 ASP A CA 1
ATOM 2464 C C . ASP A 1 354 ? 4.021 39.365 2.088 1.00 28.60 354 ASP A C 1
ATOM 2465 O O . ASP A 1 354 ? 2.860 39.733 1.896 1.00 30.83 354 ASP A O 1
ATOM 2470 N N . ASP A 1 355 ? 4.396 38.696 3.174 1.00 27.02 355 ASP A N 1
ATOM 2471 C CA . ASP A 1 355 ? 3.473 38.451 4.280 1.00 26.12 355 ASP A CA 1
ATOM 2472 C C . ASP A 1 355 ? 3.143 39.772 4.970 1.00 25.60 355 ASP A C 1
ATOM 2473 O O . ASP A 1 355 ? 4.033 40.584 5.226 1.00 24.80 355 ASP A O 1
ATOM 2478 N N . ALA A 1 356 ? 1.864 39.988 5.262 1.00 25.81 356 ALA A N 1
ATOM 2479 C CA . ALA A 1 356 ? 1.414 41.252 5.839 1.00 27.42 356 ALA A CA 1
ATOM 2480 C C . ALA A 1 356 ? 2.073 41.557 7.186 1.00 27.21 356 ALA A C 1
ATOM 2481 O O . ALA A 1 356 ? 2.559 42.670 7.410 1.00 26.11 356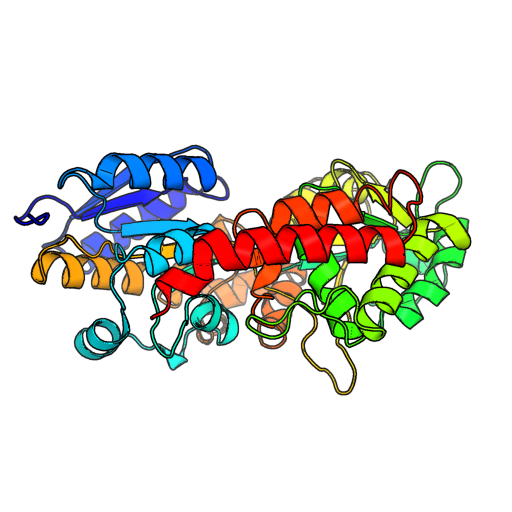 ALA A O 1
ATOM 2483 N N . SER A 1 357 ? 2.086 40.571 8.079 1.00 27.25 357 SER A N 1
ATOM 2484 C CA . SER A 1 357 ? 2.701 40.746 9.391 1.00 27.58 357 SER A CA 1
ATOM 2485 C C . SER A 1 357 ? 4.199 41.005 9.263 1.00 25.82 357 SER A C 1
ATOM 2486 O O . SER A 1 357 ? 4.764 41.810 10.007 1.00 26.42 357 SER A O 1
ATOM 2489 N N . GLU A 1 358 ? 4.839 40.329 8.313 1.00 23.05 358 GLU A N 1
ATOM 2490 C CA . GLU A 1 358 ? 6.267 40.516 8.086 1.00 21.77 358 GLU A CA 1
ATOM 2491 C C . GLU A 1 358 ? 6.581 41.909 7.550 1.00 23.76 358 GLU A C 1
ATOM 2492 O O . GLU A 1 358 ? 7.574 42.515 7.947 1.00 23.97 358 GLU A O 1
ATOM 2498 N N . ARG A 1 359 ? 5.736 42.420 6.655 1.00 24.24 359 ARG A N 1
ATOM 2499 C CA . ARG A 1 359 ? 5.942 43.761 6.113 1.00 24.70 359 ARG A CA 1
ATOM 2500 C C . ARG A 1 359 ? 5.897 44.801 7.230 1.00 25.67 359 ARG A C 1
ATOM 2501 O O . ARG A 1 359 ? 6.725 45.713 7.280 1.00 24.48 359 ARG A O 1
ATOM 2509 N N . HIS A 1 360 ? 4.928 44.642 8.127 1.00 28.42 360 HIS A N 1
ATOM 2510 C CA . HIS A 1 360 ? 4.782 45.510 9.293 1.00 31.16 360 HIS A CA 1
ATOM 2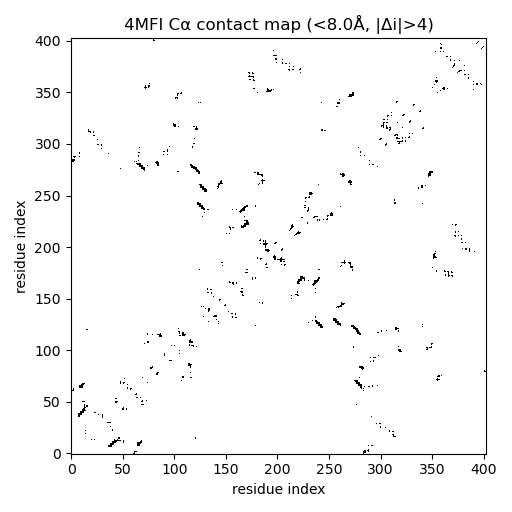511 C C . HIS A 1 360 ? 5.993 45.407 10.220 1.00 28.37 360 HIS A C 1
ATOM 2512 O O . HIS A 1 360 ? 6.503 46.417 10.709 1.00 28.63 360 HIS A O 1
ATOM 2519 N N . TYR A 1 361 ? 6.440 44.178 10.460 1.00 25.39 361 TYR A N 1
ATOM 2520 C CA . TYR A 1 361 ? 7.580 43.922 11.336 1.00 23.63 361 TYR A CA 1
ATOM 2521 C C . TYR A 1 361 ? 8.850 44.584 10.804 1.00 24.34 361 TYR A C 1
ATOM 2522 O O . TYR A 1 361 ? 9.576 45.243 11.551 1.00 24.08 361 TYR A O 1
ATOM 2531 N N . LEU A 1 362 ? 9.104 44.411 9.510 1.00 24.02 362 LEU A N 1
ATOM 2532 C CA . LEU A 1 362 ? 10.303 44.954 8.873 1.00 24.85 362 LEU A CA 1
ATOM 2533 C C . LEU A 1 362 ? 10.324 46.479 8.885 1.00 25.60 362 LEU A C 1
ATOM 2534 O O . LEU A 1 362 ? 11.378 47.086 9.035 1.00 26.02 362 LEU A O 1
ATOM 2539 N N . ALA A 1 363 ? 9.157 47.089 8.714 1.00 25.70 363 ALA A N 1
ATOM 2540 C CA . ALA A 1 363 ? 9.042 48.544 8.728 1.00 27.73 363 ALA A CA 1
ATOM 2541 C C . ALA A 1 363 ? 9.347 49.106 10.115 1.00 31.23 363 ALA A C 1
ATOM 2542 O O . ALA A 1 363 ? 9.878 50.213 10.244 1.00 32.70 363 ALA A O 1
ATOM 2544 N N . ASP A 1 364 ? 9.005 48.339 11.148 1.00 32.16 364 ASP A N 1
ATOM 2545 C CA . ASP A 1 364 ? 9.262 48.735 12.531 1.00 34.22 364 ASP A CA 1
ATOM 2546 C C . ASP A 1 364 ? 10.695 48.422 12.959 1.00 32.71 364 ASP A C 1
ATOM 2547 O O . ASP A 1 364 ? 11.206 49.009 13.915 1.00 34.21 364 ASP A O 1
ATOM 2552 N N . ASN A 1 365 ? 11.335 47.497 12.246 1.00 28.48 365 ASN A N 1
ATOM 2553 C CA . ASN A 1 365 ? 12.649 46.983 12.631 1.00 26.68 365 ASN A CA 1
ATOM 2554 C C . ASN A 1 365 ? 13.650 46.987 11.474 1.00 23.83 365 ASN A C 1
ATOM 2555 O O . ASN A 1 365 ? 13.934 45.935 10.905 1.00 22.07 365 ASN A O 1
ATOM 2560 N N . PRO A 1 366 ? 14.190 48.166 11.119 1.00 25.31 366 PRO A N 1
ATOM 2561 C CA . PRO A 1 366 ? 15.087 48.254 9.960 1.00 24.43 366 PRO A CA 1
ATOM 2562 C C . PRO A 1 366 ? 16.353 47.392 10.051 1.00 20.34 366 PRO A C 1
ATOM 2563 O O . PRO A 1 366 ? 16.890 47.019 9.013 1.00 18.26 366 PRO A O 1
ATOM 2567 N N . ARG A 1 367 ? 16.837 47.089 11.249 1.00 17.72 367 ARG A N 1
ATOM 2568 C CA . ARG A 1 367 ? 18.041 46.267 11.353 1.00 17.19 367 ARG A CA 1
ATOM 2569 C C . ARG A 1 367 ? 17.694 44.801 11.083 1.00 17.91 367 ARG A C 1
ATOM 2570 O O . ARG A 1 367 ? 18.521 44.026 10.580 1.00 16.65 367 ARG A O 1
ATOM 2578 N N . ALA A 1 368 ? 16.451 44.434 11.383 1.00 16.50 368 ALA A N 1
ATOM 2579 C CA . ALA A 1 368 ? 15.927 43.143 10.960 1.00 17.21 368 ALA A CA 1
ATOM 2580 C C . ALA A 1 368 ? 15.860 43.113 9.435 1.00 14.66 368 ALA A C 1
ATOM 2581 O O . ALA A 1 368 ? 16.099 42.070 8.819 1.00 16.95 368 ALA A O 1
ATOM 2583 N N . ARG A 1 369 ? 15.570 44.258 8.818 1.00 15.98 369 ARG A N 1
ATOM 2584 C CA . ARG A 1 369 ? 15.581 44.329 7.350 1.00 15.64 369 ARG A CA 1
ATOM 2585 C C . ARG A 1 369 ? 16.993 44.204 6.757 1.00 12.16 369 ARG A C 1
ATOM 2586 O O . ARG A 1 369 ? 17.169 43.578 5.707 1.00 11.13 369 ARG A O 1
ATOM 2594 N N . VAL A 1 370 ? 18.001 44.777 7.416 1.00 10.50 370 VAL A N 1
ATOM 2595 C CA . VAL A 1 370 ? 19.384 44.573 6.970 1.00 8.99 370 VAL A CA 1
ATOM 2596 C C . VAL A 1 370 ? 19.724 43.081 6.933 1.00 9.10 370 VAL A C 1
ATOM 2597 O O . VAL A 1 370 ? 20.278 42.580 5.945 1.00 9.61 370 VAL A O 1
ATOM 2601 N N . ALA A 1 371 ? 19.369 42.366 7.997 1.00 9.53 371 ALA A N 1
ATOM 2602 C CA . ALA A 1 371 ? 19.625 40.929 8.064 1.00 10.20 371 ALA A CA 1
ATOM 2603 C C . ALA A 1 371 ? 18.889 40.180 6.949 1.00 10.68 371 ALA A C 1
ATOM 2604 O O . ALA A 1 371 ? 19.443 39.267 6.334 1.00 11.23 371 ALA A O 1
ATOM 2606 N N . LEU A 1 372 ? 17.641 40.572 6.700 1.00 12.38 372 LEU A N 1
ATOM 2607 C CA . LEU A 1 372 ? 16.841 40.006 5.624 1.00 14.07 372 LEU A CA 1
ATOM 2608 C C . LEU A 1 372 ? 17.480 40.219 4.265 1.00 13.05 372 LEU A C 1
ATOM 2609 O O . LEU A 1 372 ? 17.586 39.292 3.452 1.00 15.63 372 LEU A O 1
ATOM 2614 N N . ASP A 1 373 ? 17.884 41.458 4.012 1.00 13.59 373 ASP A N 1
ATOM 2615 C CA . ASP A 1 373 ? 18.374 41.845 2.697 1.00 13.01 373 ASP A CA 1
ATOM 2616 C C . ASP A 1 373 ? 19.707 41.202 2.340 1.00 10.42 373 ASP A C 1
ATOM 2617 O O . ASP A 1 373 ? 20.067 41.127 1.166 1.00 11.94 373 ASP A O 1
ATOM 2622 N N . GLN A 1 374 ? 20.428 40.715 3.343 1.00 9.74 374 GLN A N 1
ATOM 2623 C CA . GLN A 1 374 ? 21.695 40.044 3.076 1.00 8.66 374 GLN A CA 1
ATOM 2624 C C . GLN A 1 374 ? 21.511 38.605 2.573 1.00 8.59 374 GLN A C 1
ATOM 2625 O O . GLN A 1 374 ? 22.423 38.038 1.971 1.00 9.13 374 GLN A O 1
ATOM 2631 N N . LEU A 1 375 ? 20.346 38.007 2.814 1.00 8.77 375 LEU A N 1
ATOM 2632 C CA . LEU A 1 375 ? 20.133 36.595 2.452 1.00 9.30 375 LEU A CA 1
ATOM 2633 C C . LEU A 1 375 ? 20.465 36.171 1.001 1.00 9.92 375 LEU A C 1
ATOM 2634 O O . LEU A 1 375 ? 21.044 35.097 0.796 1.00 9.78 375 LEU A O 1
ATOM 2639 N N . PRO A 1 376 ? 20.121 37.002 -0.007 1.00 11.10 376 PRO A N 1
ATOM 2640 C CA . PRO A 1 376 ? 20.456 36.610 -1.383 1.00 10.94 376 PRO A CA 1
ATOM 2641 C C . PRO A 1 376 ? 21.952 36.692 -1.668 1.00 11.11 376 PRO A C 1
ATOM 2642 O O . PRO A 1 376 ? 22.386 36.285 -2.747 1.00 14.97 376 PRO A O 1
ATOM 2646 N N . HIS A 1 377 ? 22.719 37.206 -0.710 1.00 10.59 377 HIS A N 1
ATOM 2647 C CA . HIS A 1 377 ? 24.144 37.447 -0.895 1.00 10.93 377 HIS A CA 1
ATOM 2648 C C . HIS A 1 377 ? 24.971 36.590 0.042 1.00 10.06 377 HIS A C 1
ATOM 2649 O O . HIS A 1 377 ? 26.054 36.962 0.477 1.00 13.77 377 HIS A O 1
ATOM 2656 N N . THR A 1 378 ? 24.437 35.420 0.336 1.00 7.71 378 THR A N 1
ATOM 2657 C CA . THR A 1 378 ? 25.124 34.463 1.191 1.00 7.62 378 THR A CA 1
ATOM 2658 C C . THR A 1 378 ? 25.630 33.278 0.371 1.00 8.83 378 THR A C 1
ATOM 2659 O O . THR A 1 378 ? 25.221 33.075 -0.775 1.00 10.97 378 THR A O 1
ATOM 2663 N N . ARG A 1 379 ? 26.517 32.495 0.980 1.00 9.04 379 ARG A N 1
ATOM 2664 C CA . ARG A 1 379 ? 27.222 31.409 0.311 1.00 9.98 379 ARG A CA 1
ATOM 2665 C C . ARG A 1 379 ? 27.201 30.209 1.253 1.00 8.93 379 ARG A C 1
ATOM 2666 O O . ARG A 1 379 ? 27.315 30.377 2.474 1.00 10.64 379 ARG A O 1
ATOM 2674 N N . THR A 1 380 ? 27.040 29.008 0.701 1.00 9.23 380 THR A N 1
ATOM 2675 C CA . THR A 1 380 ? 27.120 27.788 1.511 1.00 8.30 380 THR A CA 1
ATOM 2676 C C . THR A 1 380 ? 28.524 27.613 2.093 1.00 6.56 380 THR A C 1
ATOM 2677 O O . THR A 1 380 ? 29.524 28.084 1.527 1.00 8.68 380 THR A O 1
ATOM 2681 N N . GLN A 1 381 ? 28.593 26.962 3.245 1.00 5.55 381 GLN A N 1
ATOM 2682 C CA . GLN A 1 381 ? 29.839 26.890 3.995 1.00 4.24 381 GLN A CA 1
ATOM 2683 C C . GLN A 1 381 ? 30.870 25.929 3.410 1.00 5.30 381 GLN A C 1
ATOM 2684 O O . GLN A 1 381 ? 30.531 24.989 2.694 1.00 6.38 381 GLN A O 1
ATOM 2690 N N . ASP A 1 382 ? 32.134 26.172 3.735 1.00 4.15 382 ASP A N 1
ATOM 2691 C CA . ASP A 1 382 ? 33.211 25.286 3.289 1.00 4.11 382 ASP A CA 1
ATOM 2692 C C . ASP A 1 382 ? 33.049 23.891 3.887 1.00 3.42 382 ASP A C 1
ATOM 2693 O O . ASP A 1 382 ? 32.710 23.742 5.064 1.00 4.71 382 ASP A O 1
ATOM 2698 N N . TYR A 1 383 ? 33.293 22.867 3.070 1.00 4.62 383 TYR A N 1
ATOM 2699 C CA . TYR A 1 383 ? 33.148 21.479 3.530 1.0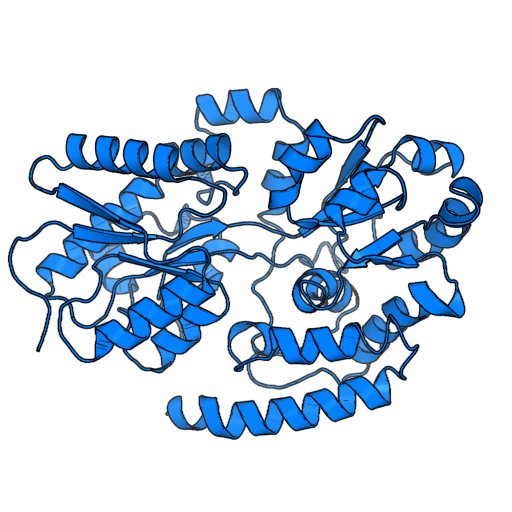0 4.11 383 TYR A CA 1
ATOM 2700 C C . TYR A 1 383 ? 34.034 21.217 4.748 1.00 3.52 383 TYR A C 1
ATOM 2701 O O . TYR A 1 383 ? 33.661 20.452 5.645 1.00 4.71 383 TYR A O 1
ATOM 2710 N N . ALA A 1 384 ? 35.205 21.854 4.798 1.00 4.05 384 ALA A N 1
ATOM 2711 C CA . ALA A 1 384 ? 36.120 21.620 5.915 1.00 4.36 384 ALA A CA 1
ATOM 2712 C C . ALA A 1 384 ? 35.532 22.043 7.265 1.00 4.08 384 ALA A C 1
ATOM 2713 O O . ALA A 1 384 ? 35.928 21.507 8.306 1.00 6.20 384 ALA A O 1
ATOM 2715 N N . ARG A 1 385 ? 34.594 22.989 7.253 1.00 4.39 385 ARG A N 1
ATOM 2716 C CA . ARG A 1 385 ? 33.922 23.388 8.490 1.00 3.95 385 ARG A CA 1
ATOM 2717 C C . ARG A 1 385 ? 32.716 22.508 8.821 1.00 4.62 385 ARG A C 1
ATOM 2718 O O . ARG A 1 385 ? 32.541 22.091 9.970 1.00 6.99 385 ARG A O 1
ATOM 2726 N N . VAL A 1 386 ? 31.885 22.218 7.826 1.00 4.27 386 VAL A N 1
ATOM 2727 C CA . VAL A 1 386 ? 30.592 21.579 8.105 1.00 5.04 386 VAL A CA 1
ATOM 2728 C C . VAL A 1 386 ? 30.465 20.082 7.833 1.00 4.65 386 VAL A C 1
ATOM 2729 O O . VAL A 1 386 ? 29.571 19.442 8.389 1.00 6.19 386 VAL A O 1
ATOM 2733 N N . PHE A 1 387 ? 31.330 19.529 6.983 1.00 4.04 387 PHE A N 1
ATOM 2734 C CA . PHE A 1 387 ? 31.248 18.102 6.623 1.00 4.56 387 PHE A CA 1
ATOM 2735 C C . PHE A 1 387 ? 32.388 17.272 7.201 1.00 4.87 387 PHE A C 1
ATOM 2736 O O . PHE A 1 387 ? 32.313 16.046 7.238 1.00 6.86 387 PHE A O 1
ATOM 2744 N N . LEU A 1 388 ? 33.452 17.938 7.620 1.00 5.03 388 LEU A N 1
ATOM 2745 C CA . LEU A 1 388 ? 34.650 17.266 8.106 1.00 5.05 388 LEU A CA 1
ATOM 2746 C C . LEU A 1 388 ? 34.554 17.251 9.627 1.00 5.43 388 LEU A C 1
ATOM 2747 O O . LEU A 1 388 ? 34.438 18.308 10.247 1.00 6.60 388 LEU A O 1
ATOM 2752 N N . PRO A 1 389 ? 34.591 16.056 10.238 1.00 5.21 389 PRO A N 1
ATOM 2753 C CA . PRO A 1 389 ? 34.371 15.927 11.683 1.00 6.32 389 PRO A CA 1
ATOM 2754 C C . PRO A 1 389 ? 35.275 16.828 12.508 1.00 6.57 389 PRO A C 1
ATOM 2755 O O . PRO A 1 389 ? 36.498 16.780 12.356 1.00 7.32 389 PRO A O 1
ATOM 2759 N N . GLY A 1 390 ? 34.661 17.652 13.354 1.00 6.43 390 GLY A N 1
ATOM 2760 C CA . GLY A 1 390 ? 35.376 18.604 14.186 1.00 6.77 390 GLY A CA 1
ATOM 2761 C C . GLY A 1 390 ? 36.061 19.765 13.476 1.00 6.23 390 GLY A C 1
ATOM 2762 O O . GLY A 1 390 ? 36.777 20.533 14.116 1.00 7.75 390 GLY A O 1
ATOM 2763 N N . GLY A 1 391 ? 35.850 19.915 12.170 1.00 6.30 391 GLY A N 1
ATOM 2764 C CA . GLY A 1 391 ? 36.564 20.937 11.425 1.00 5.85 391 GLY A CA 1
ATOM 2765 C C . GLY A 1 391 ? 36.321 22.342 11.956 1.00 4.71 391 GLY A C 1
ATOM 2766 O O . GLY A 1 391 ? 37.241 23.174 12.025 1.00 5.75 391 GLY A O 1
ATOM 2767 N N . ASP A 1 392 ? 35.077 22.618 12.330 1.00 5.59 392 ASP A N 1
ATOM 2768 C CA . ASP A 1 392 ? 34.757 23.899 12.944 1.00 5.89 392 ASP A CA 1
ATOM 2769 C C . ASP A 1 392 ? 35.579 24.156 14.199 1.00 5.47 392 ASP A C 1
ATOM 2770 O O . ASP A 1 392 ? 36.099 25.253 14.389 1.00 5.80 392 ASP A O 1
ATOM 2775 N N . ARG A 1 393 ? 35.719 23.135 15.041 1.00 4.84 393 ARG A N 1
ATOM 2776 C CA . ARG A 1 393 ? 36.397 23.295 16.320 1.00 4.23 393 ARG A CA 1
ATOM 2777 C C . ARG A 1 393 ? 37.915 23.388 16.155 1.00 4.05 393 ARG A C 1
ATOM 2778 O O . ARG A 1 393 ? 38.586 24.166 16.845 1.00 6.13 393 ARG A O 1
ATOM 2786 N N . ILE A 1 394 ? 38.451 22.581 15.249 1.00 5.35 394 ILE A N 1
ATOM 2787 C CA . ILE A 1 394 ? 39.890 22.562 15.003 1.00 5.14 394 ILE A CA 1
ATOM 2788 C C . ILE A 1 394 ? 40.345 23.857 14.316 1.00 5.60 394 ILE A C 1
ATOM 2789 O O . ILE A 1 394 ? 41.345 24.466 14.707 1.00 6.40 394 ILE A O 1
ATOM 2794 N N . ILE A 1 395 ? 39.606 24.301 13.303 1.00 4.17 395 ILE A N 1
ATOM 2795 C CA . ILE A 1 395 ? 39.919 25.583 12.672 1.00 4.66 395 ILE A CA 1
ATOM 2796 C C . ILE A 1 395 ? 39.773 26.742 13.668 1.00 4.88 395 ILE A C 1
ATOM 2797 O O . ILE A 1 395 ? 40.628 27.634 13.727 1.00 5.83 395 ILE A O 1
ATOM 2802 N N . SER A 1 396 ? 38.707 26.726 14.465 1.00 4.96 396 SER A N 1
ATOM 2803 C CA . SER A 1 396 ? 38.520 27.766 15.473 1.00 5.25 396 SER A CA 1
ATOM 2804 C C . SER A 1 396 ? 39.662 27.807 16.471 1.00 5.60 396 SER A C 1
ATOM 2805 O O . SER A 1 396 ? 40.099 28.893 16.857 1.00 6.61 396 SER A O 1
ATOM 2808 N N . ALA A 1 397 ? 40.132 26.640 16.911 1.00 5.32 397 ALA A N 1
ATOM 2809 C CA . ALA A 1 397 ? 41.230 26.616 17.869 1.00 6.49 397 ALA A CA 1
ATOM 2810 C C . ALA A 1 397 ? 42.482 27.241 17.270 1.00 6.52 397 ALA A C 1
ATOM 2811 O O . ALA A 1 397 ? 43.212 27.959 17.951 1.00 8.17 397 ALA A O 1
ATOM 2813 N N . GLY A 1 398 ? 42.722 26.989 15.985 1.00 6.55 398 GLY A N 1
ATOM 2814 C CA . GLY A 1 398 ? 43.869 27.574 15.314 1.00 7.84 398 GLY A CA 1
ATOM 2815 C C . GLY A 1 398 ? 43.758 29.083 15.191 1.00 6.20 398 GLY A C 1
ATOM 2816 O O . GLY A 1 398 ? 44.715 29.811 15.459 1.00 7.42 398 GLY A O 1
ATOM 2817 N N . LEU A 1 399 ? 42.587 29.560 14.788 1.00 6.19 399 LEU A N 1
ATOM 2818 C CA . LEU A 1 399 ? 42.357 30.997 14.707 1.00 5.61 399 LEU A CA 1
ATOM 2819 C C . LEU A 1 399 ? 42.473 31.653 16.082 1.00 5.92 399 LEU A C 1
ATOM 2820 O O . LEU A 1 399 ? 43.002 32.764 16.204 1.00 6.94 399 LEU A O 1
ATOM 2825 N N . GLU A 1 400 ? 42.005 30.968 17.123 1.00 6.61 400 GLU A N 1
ATOM 2826 C CA . GLU A 1 400 ? 42.108 31.530 18.462 1.00 7.11 400 GLU A CA 1
ATOM 2827 C C . GLU A 1 400 ? 43.568 31.596 18.924 1.00 7.80 400 GLU A C 1
ATOM 2828 O O . GLU A 1 400 ? 43.952 32.532 19.618 1.00 9.38 400 GLU A O 1
ATOM 2834 N N A SER A 1 401 ? 44.370 30.609 18.530 0.55 8.08 401 SER A N 1
ATOM 2835 N N B SER A 1 401 ? 44.374 30.607 18.541 0.45 8.34 401 SER A N 1
ATOM 2836 C CA A SER A 1 401 ? 45.797 30.603 18.853 0.55 8.49 401 SER A CA 1
ATOM 2837 C CA B SER A 1 401 ? 45.802 30.628 18.863 0.45 9.00 401 SER A CA 1
ATOM 2838 C C A SER A 1 401 ? 46.528 31.755 18.159 0.55 7.83 401 SER A C 1
ATOM 2839 C C B SER A 1 401 ? 46.507 31.788 18.169 0.45 7.74 401 SER A C 1
ATOM 2840 O O A SER A 1 401 ? 47.377 32.419 18.757 0.55 8.83 401 SER A O 1
ATOM 2841 O O B SER A 1 401 ? 47.323 32.487 18.775 0.45 7.73 401 SER A O 1
ATOM 2846 N N . ILE A 1 402 ? 46.192 31.987 16.894 1.00 6.83 402 ILE A N 1
ATOM 2847 C CA . ILE A 1 402 ? 46.726 33.124 16.151 1.00 6.71 402 ILE A CA 1
ATOM 2848 C C . ILE A 1 402 ? 46.316 34.425 16.844 1.00 7.68 402 ILE A C 1
ATOM 2849 O O . ILE A 1 402 ? 47.141 35.321 17.056 1.00 8.92 402 ILE A O 1
ATOM 2854 N N . GLY A 1 403 ? 45.047 34.504 17.243 1.00 8.01 403 GLY A N 1
ATOM 2855 C CA . GLY A 1 403 ? 44.515 35.701 17.878 1.00 8.20 403 GLY A CA 1
ATOM 2856 C C . GLY A 1 403 ? 45.032 35.982 19.282 1.00 9.33 403 GLY A C 1
ATOM 2857 O O . GLY A 1 403 ? 45.453 37.105 19.574 1.00 10.88 403 GLY A O 1
ATOM 2858 N N . LEU A 1 404 ? 44.990 34.982 20.161 1.00 8.95 404 LEU A N 1
ATOM 2859 C CA . LEU A 1 404 ? 45.383 35.189 21.558 1.00 9.59 404 LEU A CA 1
ATOM 2860 C C . LEU A 1 404 ? 46.884 35.138 21.792 1.00 11.46 404 LEU A C 1
ATOM 2861 O O . LEU A 1 404 ? 47.396 35.830 22.670 1.00 13.83 404 LEU A O 1
ATOM 2866 N N . ARG A 1 405 ? 47.585 34.306 21.027 1.00 10.76 405 ARG A N 1
ATOM 2867 C CA . ARG A 1 405 ? 48.997 34.047 21.305 1.00 13.14 405 ARG A CA 1
ATOM 2868 C C . ARG A 1 405 ? 49.921 34.507 20.185 1.00 11.27 405 ARG A C 1
ATOM 2869 O O . ARG A 1 405 ? 51.142 34.333 20.266 1.00 14.97 405 ARG A O 1
ATOM 2877 N N . GLY A 1 406 ? 49.343 35.097 19.145 1.00 10.03 406 GLY A N 1
ATOM 2878 C CA . GLY A 1 406 ? 50.132 35.582 18.028 1.00 9.86 406 GLY A CA 1
ATOM 2879 C C . GLY A 1 406 ? 50.833 34.483 17.257 1.00 9.32 406 GLY A C 1
ATOM 2880 O O . GLY A 1 406 ? 51.877 34.722 16.652 1.00 12.09 406 GLY A O 1
ATOM 2881 N N . ALA A 1 407 ? 50.271 33.277 17.275 1.00 8.75 407 ALA A N 1
ATOM 2882 C CA . ALA A 1 407 ? 50.851 32.175 16.512 1.00 9.07 407 ALA A CA 1
ATOM 2883 C C . ALA A 1 407 ? 50.983 32.550 15.035 1.00 9.10 407 ALA A C 1
ATOM 2884 O O . ALA A 1 407 ? 50.198 33.348 14.499 1.00 9.26 407 ALA A O 1
ATOM 2886 N N . ASP A 1 408 ? 51.993 31.978 14.393 1.00 9.61 408 ASP A N 1
ATOM 2887 C CA . ASP A 1 408 ? 52.259 32.225 12.986 1.00 9.33 408 ASP A CA 1
ATOM 2888 C C . ASP A 1 408 ? 51.153 31.619 12.128 1.00 8.95 408 ASP A C 1
ATOM 2889 O O . ASP A 1 408 ? 50.764 30.471 12.339 1.00 8.40 408 ASP A O 1
ATOM 2894 N N . VAL A 1 409 ? 50.648 32.383 11.162 1.00 7.59 409 VAL A N 1
ATOM 2895 C CA . VAL A 1 409 ? 49.562 31.899 10.310 1.00 6.18 409 VAL A CA 1
ATOM 2896 C C . VAL A 1 409 ? 49.962 30.688 9.464 1.00 7.28 409 VAL A C 1
ATOM 2897 O O . VAL A 1 409 ? 49.241 29.697 9.421 1.00 7.39 409 VAL A O 1
ATOM 2901 N N . THR A 1 410 ? 51.104 30.758 8.788 1.00 7.85 410 THR A N 1
ATOM 2902 C CA . THR A 1 410 ? 51.523 29.646 7.938 1.00 8.23 410 THR A CA 1
ATOM 2903 C C . THR A 1 410 ? 51.742 28.367 8.744 1.00 9.57 410 THR A C 1
ATOM 2904 O O . THR A 1 410 ? 51.264 27.301 8.365 1.00 9.10 410 THR A O 1
ATOM 2908 N N . LYS A 1 411 ? 52.435 28.475 9.871 1.00 9.63 411 LYS A N 1
ATOM 2909 C CA . LYS A 1 411 ? 52.665 27.302 10.706 1.00 9.93 411 LYS A CA 1
ATOM 2910 C C . LYS A 1 411 ? 51.341 26.722 11.215 1.00 8.95 411 LYS A C 1
ATOM 2911 O O . LYS A 1 411 ? 51.116 25.506 11.169 1.00 9.80 411 LYS A O 1
ATOM 2917 N N . THR A 1 412 ? 50.453 27.598 11.673 1.00 7.57 412 THR A N 1
ATOM 2918 C CA . THR A 1 412 ? 49.191 27.151 12.253 1.00 6.93 412 THR A CA 1
ATOM 2919 C C . THR A 1 412 ? 48.295 26.503 11.204 1.00 6.82 412 THR A C 1
ATOM 2920 O O . THR A 1 412 ? 47.807 25.381 11.403 1.00 7.94 412 THR A O 1
ATOM 2924 N N . PHE A 1 413 ? 48.109 27.188 10.077 1.00 6.57 413 PHE A N 1
ATOM 2925 C CA . PHE A 1 413 ? 47.272 26.660 8.999 1.00 5.70 413 PHE A CA 1
ATOM 2926 C C . PHE A 1 413 ? 47.832 25.361 8.403 1.00 6.73 413 PHE A C 1
ATOM 2927 O O . PHE A 1 413 ? 47.070 24.468 8.029 1.00 7.51 413 PHE A O 1
ATOM 2935 N N . THR A 1 414 ? 49.157 25.251 8.320 1.00 7.51 414 THR A N 1
ATOM 2936 C CA . THR A 1 414 ? 49.784 24.039 7.801 1.00 8.15 414 THR A CA 1
ATOM 2937 C C . THR A 1 414 ? 49.544 22.843 8.720 1.00 8.03 414 THR A C 1
ATOM 2938 O O . THR A 1 414 ? 49.186 21.758 8.248 1.00 8.47 414 THR A O 1
ATOM 2942 N N . ASN A 1 415 ? 49.733 23.041 10.024 1.00 8.69 415 ASN A N 1
ATOM 2943 C CA . ASN A 1 415 ? 49.479 21.990 11.016 1.00 9.75 415 ASN A CA 1
ATOM 2944 C C . ASN A 1 415 ? 48.021 21.569 10.988 1.00 7.61 415 ASN A C 1
ATOM 2945 O O . ASN A 1 415 ? 47.699 20.381 11.008 1.00 8.94 415 ASN A O 1
ATOM 2950 N N . ILE A 1 416 ? 47.134 22.554 10.958 1.00 6.95 416 ILE A N 1
ATOM 2951 C CA . ILE A 1 416 ? 45.710 22.260 10.944 1.00 7.91 416 ILE A CA 1
ATOM 2952 C C . ILE A 1 416 ? 45.324 21.501 9.686 1.00 7.04 416 ILE A C 1
ATOM 2953 O O . ILE A 1 416 ? 44.579 20.519 9.760 1.00 7.73 416 ILE A O 1
ATOM 2958 N N . GLN A 1 417 ? 45.840 21.928 8.532 1.00 5.49 417 GLN A N 1
ATOM 2959 C CA . GLN A 1 417 ? 45.502 21.233 7.290 1.00 5.53 417 GLN A CA 1
ATOM 2960 C C . GLN A 1 417 ? 45.931 19.764 7.317 1.00 5.94 417 GLN A C 1
ATOM 2961 O O . GLN A 1 417 ? 45.193 18.894 6.855 1.00 6.38 417 GLN A O 1
ATOM 2967 N N . LYS A 1 418 ? 47.110 19.481 7.867 1.00 6.00 418 LYS A N 1
ATOM 2968 C CA . LYS A 1 418 ? 47.564 18.095 7.978 1.00 6.16 418 LYS A CA 1
ATOM 2969 C C . LYS A 1 418 ? 46.630 17.271 8.864 1.00 5.76 418 LYS A C 1
ATOM 2970 O O . LYS A 1 418 ? 46.276 16.135 8.531 1.00 7.92 418 LYS A O 1
ATOM 2976 N N . ARG A 1 419 ? 46.214 17.846 9.987 1.00 5.69 419 ARG A N 1
ATOM 2977 C CA . ARG A 1 419 ? 45.301 17.149 10.893 1.00 5.37 419 ARG A CA 1
ATOM 2978 C C . ARG A 1 419 ? 43.935 16.922 10.262 1.00 5.04 419 ARG A C 1
ATOM 2979 O O . ARG A 1 419 ? 43.350 15.842 10.394 1.00 6.90 419 ARG A O 1
ATOM 2987 N N . LEU A 1 420 ? 43.430 17.943 9.585 1.00 5.59 420 LEU A N 1
ATOM 2988 C CA . LEU A 1 420 ? 42.136 17.843 8.913 1.00 5.95 420 LEU A CA 1
ATOM 2989 C C . LEU A 1 420 ? 42.167 16.819 7.780 1.00 5.04 420 LEU A C 1
ATOM 2990 O O . LEU A 1 420 ? 41.189 16.102 7.556 1.00 5.78 420 LEU A O 1
ATOM 2995 N N . GLN A 1 421 ? 43.285 16.750 7.057 1.00 5.06 421 GLN A N 1
ATOM 2996 C CA . GLN A 1 421 ? 43.411 15.802 5.953 1.00 5.33 421 GLN A CA 1
ATOM 2997 C C . GLN A 1 421 ? 43.310 14.367 6.470 1.00 4.69 421 GLN A C 1
ATOM 2998 O O . GLN A 1 421 ? 42.609 13.534 5.889 1.00 5.79 421 GLN A O 1
ATOM 3004 N N . VAL A 1 422 ? 44.007 14.086 7.569 1.00 5.10 422 VAL A N 1
ATOM 3005 C CA . VAL A 1 422 ? 43.961 12.761 8.177 1.00 5.99 422 VAL A CA 1
ATOM 3006 C C . VAL A 1 422 ? 42.538 12.404 8.614 1.00 4.17 422 VAL A C 1
ATOM 3007 O O . VAL A 1 422 ? 42.052 11.308 8.330 1.00 6.40 422 VAL A O 1
ATOM 3011 N N . ILE A 1 423 ? 41.855 13.339 9.270 1.00 4.61 423 ILE A N 1
ATOM 3012 C CA . ILE A 1 423 ? 40.488 13.080 9.728 1.00 4.62 423 ILE A CA 1
ATOM 3013 C C . ILE A 1 423 ? 39.537 12.873 8.545 1.00 5.23 423 ILE A C 1
ATOM 3014 O O . ILE A 1 423 ? 38.731 11.944 8.538 1.00 5.49 423 ILE A O 1
ATOM 3019 N N . LEU A 1 424 ? 39.641 13.736 7.543 1.00 3.84 424 LEU A N 1
ATOM 3020 C CA . LEU A 1 424 ? 38.800 13.629 6.357 1.00 4.67 424 LEU A CA 1
ATOM 3021 C C . LEU A 1 424 ? 38.976 12.275 5.666 1.00 5.78 424 LEU A C 1
ATOM 3022 O O . LEU A 1 424 ? 37.997 11.596 5.343 1.00 5.86 424 LEU A O 1
ATOM 3027 N N . ASP A 1 425 ? 40.226 11.875 5.449 1.00 5.04 425 ASP A N 1
ATOM 3028 C CA . ASP A 1 425 ? 40.501 10.627 4.742 1.00 6.14 425 ASP A CA 1
ATOM 3029 C C . ASP A 1 425 ? 40.113 9.390 5.554 1.00 6.47 425 ASP A C 1
ATOM 3030 O O . ASP A 1 425 ? 39.773 8.347 4.978 1.00 9.69 425 ASP A O 1
ATOM 3035 N N . ARG A 1 426 ? 40.145 9.492 6.881 1.00 6.38 426 ARG A N 1
ATOM 3036 C CA . ARG A 1 426 ? 39.808 8.331 7.694 1.00 8.07 426 ARG A CA 1
ATOM 3037 C C . ARG A 1 426 ? 38.315 8.203 7.998 1.00 8.15 426 ARG A C 1
ATOM 3038 O O . ARG A 1 426 ? 37.810 7.084 8.127 1.00 10.80 426 ARG A O 1
ATOM 3046 N N . GLN A 1 427 ? 37.612 9.335 8.083 1.00 6.17 427 GLN A N 1
ATOM 3047 C CA . GLN A 1 427 ? 36.202 9.333 8.506 1.00 6.14 427 GLN A CA 1
ATOM 3048 C C . GLN A 1 427 ? 35.192 9.484 7.382 1.00 6.21 427 GLN A C 1
ATOM 3049 O O . GLN A 1 427 ? 34.075 8.975 7.483 1.00 9.97 427 GLN A O 1
ATOM 3055 N N . ILE A 1 428 ? 35.573 10.190 6.321 1.00 5.06 428 ILE A N 1
ATOM 3056 C CA . ILE A 1 428 ? 34.601 10.618 5.321 1.00 4.82 428 ILE A CA 1
ATOM 3057 C C . ILE A 1 428 ? 34.823 9.990 3.961 1.00 6.40 428 ILE A C 1
ATOM 3058 O O . ILE A 1 428 ? 33.899 9.417 3.382 1.00 7.31 428 ILE A O 1
ATOM 3063 N N . MET A 1 429 ? 36.046 10.089 3.447 1.00 6.50 429 MET A N 1
ATOM 3064 C CA . MET A 1 429 ? 36.272 9.754 2.042 1.00 7.86 429 MET A CA 1
ATOM 3065 C C . MET A 1 429 ? 35.949 8.304 1.677 1.00 9.96 429 MET A C 1
ATOM 3066 O O . MET A 1 429 ? 35.405 8.048 0.604 1.00 10.70 429 MET A O 1
ATOM 3071 N N . ARG A 1 430 ? 36.235 7.357 2.563 1.00 12.59 430 ARG A N 1
ATOM 3072 C CA . ARG A 1 430 ? 35.911 5.965 2.241 1.00 15.73 430 ARG A CA 1
ATOM 3073 C C . ARG A 1 430 ? 34.402 5.727 2.142 1.00 15.89 430 ARG A C 1
ATOM 3074 O O . ARG A 1 430 ? 33.932 4.906 1.355 1.00 21.67 430 ARG A O 1
ATOM 3082 N N . LYS A 1 431 ? 33.635 6.471 2.922 1.00 13.48 431 LYS A N 1
ATOM 3083 C CA . LYS A 1 431 ? 32.193 6.278 2.970 1.00 15.20 431 LYS A CA 1
ATOM 3084 C C . LYS A 1 431 ? 31.465 6.807 1.736 1.00 16.21 431 LYS A C 1
ATOM 3085 O O . LYS A 1 431 ? 30.281 6.524 1.547 1.00 19.66 431 LYS A O 1
ATOM 3091 N N . LEU A 1 432 ? 32.174 7.558 0.892 1.00 17.42 432 LEU A N 1
ATOM 3092 C CA . LEU A 1 432 ? 31.560 8.177 -0.283 1.00 18.03 432 LEU A CA 1
ATOM 3093 C C . LEU A 1 432 ? 31.456 7.288 -1.532 1.00 20.33 432 LEU A C 1
ATOM 3094 O O . LEU A 1 432 ? 30.899 7.719 -2.537 1.00 24.39 432 LEU A O 1
ATOM 3099 N N . ALA A 1 433 ? 31.972 6.063 -1.490 1.00 19.67 433 ALA A N 1
ATOM 3100 C CA . ALA A 1 433 ? 31.918 5.200 -2.684 1.00 21.33 433 ALA A CA 1
ATOM 3101 C C . ALA A 1 433 ? 30.492 4.896 -3.142 1.00 23.75 433 ALA A C 1
ATOM 3102 O O . ALA A 1 433 ? 29.745 4.198 -2.456 1.00 23.38 433 ALA A O 1
#

CATH classification: 3.40.190.10

Organism: Mycobacterium tuberculosis (strain ATCC 25177 / H37Ra) (NCBI:txid419947)

InterPro domains:
  IPR006059 Bacterial-type extracellular solute-binding protein [PF13416] (59-356)
  IPR006311 Twin-arginine translocation pathway, signal sequence [PS51318] (1-34)
  IPR050490 Bacterial solute-binding protein 1 [PTHR43649] (5-356)

Secondary structure (DSSP, 8-state):
--B-SSPPEEEEE--TTT-HHHHHHHHHHHHHHSTT--EEEEE--SSHHHHHHHHHHHTTSS---SEEEEETTHHHHHHHTT-B---HHHHHHHT--GGGB-HHHHHTTEETTEE--EEEEEE-EEEEEEHHHHHHTT--SS--SSHHHHHHHHHHHHHHH-TT-BSEEEE-TTTHHHHTHHHHHHTT--SEETTEE-TTSHHHHHHHHHHHHHHTTS--EEEESSHHHHHHTTSBSEEEEEGGGHHHHHHH--S-EEEEPPPP-GGG----B-EEEEEE-BTTB-HHHHHHHHHHHHHHTSHHHHHHHHHHHSPPP-BGGGGGSHHHHHHHHH-HHHHHHHHHGGG-BPPPHHHHTSTTHHHHHHHHHHHHHHH---HHHHHHHHHHHHHHHHHHHTGGGG-

Nearest PDB structures (foldseek):
  6r1b-assembly2_B  TM=9.157E-01  e=2.803E-70  Mycobacterium tuberculosis
  6r1b-assembly4_D  TM=9.211E-01  e=3.528E-67  Mycobacterium tuberculosis
  7c19-assembly2_B  TM=8.678E-01  e=6.133E-25  Thermus thermophilus HB8
  7c0l-assembly2_B  TM=8.558E-01  e=1.002E-24  Thermus thermophilus HB8
  5z6c-assembly1_A  TM=7.710E-01  e=6.625E-15  Bacillus subtilis subsp. subtilis str. 168